Protein AF-A0A1V6RHE9-F1 (afdb_monomer_lite)

Radius of gyration: 26.05 Å; chains: 1; bounding box: 74×55×70 Å

Foldseek 3Di:
DDDPPDPPDDDDPVPPLLVVDDLVCQVPPPDPDDPPPPPPPDRRDPVVSVVRSVVVVVVVVVVVVVCVVVVNDDDDDADADPLLVLQQLVCCVPPNQPDFSPGARYPPDPHGDHPPPVCSNVVNDQSADQEAEPEAVCVVQALLSCLLRCPVRYFLAPSRKYKYKHWDFPPDDPQRVQCLRQLAHNVVSCLLSQKHFVCVVVVHAQDDVVQVVVQVVPDPPDPGTGIGIRMTIIDGDDDPPNPRDPDDAAAEDELLRLLVRLLSSVCSLQVCLFPVVVVVVVVDPPDDDDRSDDLLSSLSSLLSSVSRHDYPQASSVVNNLVVLVPDPRRVCSVVCVVVNQVSCVVSVSYDDPVLPDQPVVPDPDDPDPVCVPPPRDDPDDDDDDDDDVVVCVVQVVVCVVSVHRDDDDDDDDDPPPPPD

Structure (mmCIF, N/CA/C/O backbone):
data_AF-A0A1V6RHE9-F1
#
_entry.id   AF-A0A1V6RHE9-F1
#
loop_
_atom_site.group_PDB
_atom_site.id
_atom_site.type_symbol
_atom_site.label_atom_id
_atom_site.label_alt_id
_atom_site.label_comp_id
_atom_site.label_asym_id
_atom_site.label_entity_id
_atom_site.label_seq_id
_atom_site.pdbx_PDB_ins_code
_atom_site.Cartn_x
_atom_site.Cartn_y
_atom_site.Cartn_z
_atom_site.occupancy
_atom_site.B_iso_or_equiv
_atom_site.auth_seq_id
_atom_site.auth_comp_id
_atom_site.auth_asym_id
_atom_site.auth_atom_id
_atom_site.pdbx_PDB_model_num
ATOM 1 N N . MET A 1 1 ? -8.983 -2.736 -31.695 1.00 38.84 1 MET A N 1
ATOM 2 C CA . MET A 1 1 ? -9.308 -1.408 -31.141 1.00 38.84 1 MET A CA 1
ATOM 3 C C . MET A 1 1 ? -9.739 -0.536 -32.313 1.00 38.84 1 MET A C 1
ATOM 5 O O . MET A 1 1 ? -9.004 -0.480 -33.290 1.00 38.84 1 MET A O 1
ATOM 9 N N . PHE A 1 2 ? -10.964 -0.006 -32.289 1.00 35.75 2 PHE A N 1
ATOM 10 C CA . PHE A 1 2 ? -11.543 0.780 -33.383 1.00 35.75 2 PHE A CA 1
ATOM 11 C C . PHE A 1 2 ? -11.328 2.265 -33.083 1.00 35.75 2 PHE A C 1
ATOM 13 O O . PHE A 1 2 ? -11.831 2.746 -32.074 1.00 35.75 2 PHE A O 1
ATOM 20 N N . ALA A 1 3 ? -10.587 2.968 -33.935 1.00 45.00 3 ALA A N 1
ATOM 21 C CA . ALA A 1 3 ? -10.485 4.424 -33.906 1.00 45.00 3 ALA A CA 1
ATOM 22 C C . ALA A 1 3 ? -11.182 4.988 -35.158 1.00 45.00 3 ALA A C 1
ATOM 24 O O . ALA A 1 3 ? -10.920 4.486 -36.258 1.00 45.00 3 ALA A O 1
ATOM 25 N N . PRO A 1 4 ? -12.078 5.984 -35.034 1.00 45.75 4 PRO A N 1
ATOM 26 C CA . PRO A 1 4 ? -12.585 6.725 -36.185 1.00 45.75 4 PRO A CA 1
ATOM 27 C C . PRO A 1 4 ? -11.456 7.548 -36.825 1.00 45.75 4 PRO A C 1
ATOM 29 O O . PRO A 1 4 ? -10.511 7.945 -36.149 1.00 45.75 4 PRO A O 1
ATOM 32 N N . LYS A 1 5 ? -11.562 7.818 -38.132 1.00 48.09 5 LYS A N 1
ATOM 33 C CA . LYS A 1 5 ? -10.631 8.669 -38.898 1.00 48.09 5 LYS A CA 1
ATOM 34 C C . LYS A 1 5 ? -10.837 10.162 -38.589 1.00 48.09 5 LYS A C 1
ATOM 36 O O . LYS A 1 5 ? -11.200 10.913 -39.487 1.00 48.09 5 LYS A O 1
ATOM 41 N N . ASP A 1 6 ? -10.673 10.579 -37.342 1.00 55.78 6 ASP A N 1
ATOM 42 C CA . ASP A 1 6 ? -10.686 12.003 -36.997 1.00 55.78 6 ASP A CA 1
ATOM 43 C C . ASP A 1 6 ? -9.260 12.465 -36.667 1.00 55.78 6 ASP A C 1
ATOM 45 O O . ASP A 1 6 ? -8.574 11.840 -35.857 1.00 55.78 6 ASP A O 1
ATOM 49 N N . GLU A 1 7 ? -8.789 13.522 -37.333 1.00 50.22 7 GLU A N 1
ATOM 50 C CA . GLU A 1 7 ? -7.389 13.985 -37.284 1.00 50.22 7 GLU A CA 1
ATOM 51 C C . GLU A 1 7 ? -7.021 14.665 -35.951 1.00 50.22 7 GLU A C 1
ATOM 53 O O . GLU A 1 7 ? -5.842 14.836 -35.658 1.00 50.22 7 GLU A O 1
ATOM 58 N N . ASN A 1 8 ? -8.011 14.976 -35.106 1.00 51.59 8 ASN A N 1
ATOM 59 C CA . ASN A 1 8 ? -7.830 15.616 -33.796 1.00 51.59 8 ASN A CA 1
ATOM 60 C C . ASN A 1 8 ? -8.036 14.667 -32.598 1.00 51.59 8 ASN A C 1
ATOM 62 O O . ASN A 1 8 ? -8.318 15.114 -31.483 1.00 51.59 8 ASN A O 1
ATOM 66 N N . MET A 1 9 ? -7.925 13.351 -32.794 1.00 54.25 9 MET A N 1
ATOM 67 C CA . MET A 1 9 ? -8.099 12.397 -31.699 1.00 54.25 9 MET A CA 1
ATOM 68 C C . MET A 1 9 ? -6.833 12.302 -30.837 1.00 54.25 9 MET A C 1
ATOM 70 O O . MET A 1 9 ? -5.839 11.689 -31.225 1.00 54.25 9 MET A O 1
ATOM 74 N N . PHE A 1 10 ? -6.892 12.853 -29.626 1.00 56.00 10 PHE A N 1
ATOM 75 C CA . PHE A 1 10 ? -5.890 12.594 -28.596 1.00 56.00 10 PHE A CA 1
ATOM 76 C C . PHE A 1 10 ? -6.080 11.170 -28.065 1.00 56.00 10 PHE A C 1
ATOM 78 O O . PHE A 1 10 ? -7.084 10.869 -27.414 1.00 56.00 10 PHE A O 1
ATOM 85 N N . LEU A 1 11 ? -5.134 10.277 -28.368 1.00 58.97 11 LEU A N 1
ATOM 86 C CA . LEU A 1 11 ? -5.108 8.947 -27.767 1.00 58.97 11 LEU A CA 1
ATOM 87 C C . LEU A 1 11 ? -4.906 9.095 -26.256 1.00 58.97 11 LEU A C 1
ATOM 89 O O . LEU A 1 11 ? -4.017 9.819 -25.807 1.00 58.97 11 LEU A O 1
ATOM 93 N N . HIS A 1 12 ? -5.708 8.389 -25.460 1.00 65.06 12 HIS A N 1
ATOM 94 C CA . HIS A 1 12 ? -5.409 8.258 -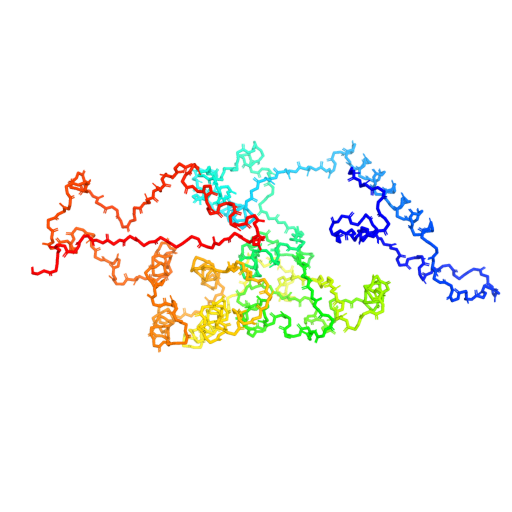24.039 1.00 65.06 12 HIS A CA 1
ATOM 95 C C . HIS A 1 12 ? -4.047 7.564 -23.906 1.00 65.06 12 HIS A C 1
ATOM 97 O O . HIS A 1 12 ? -3.833 6.544 -24.560 1.00 65.06 12 HIS A O 1
ATOM 103 N N . TYR A 1 13 ? -3.144 8.072 -23.065 1.00 67.12 13 TYR A N 1
ATOM 104 C CA . TYR A 1 13 ? -1.775 7.543 -22.954 1.00 67.12 13 TYR A CA 1
ATOM 105 C C . TYR A 1 13 ? -1.752 6.021 -22.718 1.00 67.12 13 TYR A C 1
ATOM 107 O O . TYR A 1 13 ? -0.997 5.306 -23.356 1.00 67.12 13 TYR A O 1
ATOM 115 N N . GLY A 1 14 ? -2.671 5.488 -21.901 1.00 66.00 14 GLY A N 1
ATOM 116 C CA . GLY A 1 14 ? -2.796 4.042 -21.649 1.00 66.00 14 GLY A CA 1
ATOM 117 C C . GLY A 1 14 ? -3.293 3.211 -22.842 1.00 66.00 14 GLY A C 1
ATOM 118 O O . GLY A 1 14 ? -3.551 2.022 -22.698 1.00 66.00 14 GLY A O 1
ATOM 119 N N . THR A 1 15 ? -3.504 3.835 -23.999 1.00 71.56 15 THR A N 1
ATOM 120 C CA . THR A 1 15 ? -3.847 3.169 -25.262 1.00 71.56 15 THR A CA 1
ATOM 121 C C . THR A 1 15 ? -2.786 3.379 -26.337 1.00 71.56 15 THR A C 1
ATOM 123 O O . THR A 1 15 ? -2.946 2.844 -27.433 1.00 71.56 15 THR A O 1
ATOM 126 N N . ASP A 1 16 ? -1.726 4.143 -26.047 1.00 74.12 16 ASP A N 1
ATOM 127 C CA . ASP A 1 16 ? -0.626 4.370 -26.976 1.00 74.12 16 ASP A CA 1
ATOM 128 C C . ASP A 1 16 ? 0.304 3.145 -26.984 1.00 74.12 16 ASP A C 1
ATOM 130 O O . ASP A 1 16 ? 1.011 2.894 -26.006 1.00 74.12 16 ASP A O 1
ATOM 134 N N . PRO A 1 17 ? 0.336 2.371 -28.084 1.00 76.31 17 PRO A N 1
ATOM 135 C CA . PRO A 1 17 ? 1.130 1.154 -28.161 1.00 76.31 17 PRO A CA 1
ATOM 136 C C . PRO A 1 17 ? 2.636 1.422 -28.262 1.00 76.31 17 PRO A C 1
ATOM 138 O O . PRO A 1 17 ? 3.398 0.465 -28.298 1.00 76.31 17 PRO A O 1
ATOM 141 N N . VAL A 1 18 ? 3.083 2.675 -28.394 1.00 77.31 18 VAL A N 1
ATOM 142 C CA . VAL A 1 18 ? 4.507 3.026 -28.491 1.00 77.31 18 VAL A CA 1
ATOM 143 C C . VAL A 1 18 ? 5.128 3.224 -27.108 1.00 77.31 18 VAL A C 1
ATOM 145 O O . VAL A 1 18 ? 6.303 2.904 -26.935 1.00 77.31 18 VAL A O 1
ATOM 148 N N . LEU A 1 19 ? 4.350 3.688 -26.122 1.00 72.81 19 LEU A N 1
ATOM 149 C CA . LEU A 1 19 ? 4.848 4.032 -24.781 1.00 72.81 19 LEU A CA 1
ATOM 150 C C . LEU A 1 19 ? 5.412 2.834 -23.998 1.00 72.81 19 LEU A C 1
ATOM 152 O O . LEU A 1 19 ? 6.193 3.027 -23.074 1.00 72.81 19 LEU A O 1
ATOM 156 N N . GLU A 1 20 ? 5.048 1.605 -24.368 1.00 72.94 20 GLU A N 1
ATOM 157 C CA . GLU A 1 20 ? 5.466 0.378 -23.672 1.00 72.94 20 GLU A CA 1
ATOM 158 C C . GLU A 1 20 ? 6.802 -0.211 -24.175 1.00 72.94 20 GLU A C 1
ATOM 160 O O . GLU A 1 20 ? 7.252 -1.241 -23.670 1.00 72.94 20 GLU A O 1
ATOM 165 N N . PHE A 1 21 ? 7.438 0.403 -25.180 1.00 80.88 21 PHE A N 1
ATOM 166 C CA . PHE A 1 21 ? 8.610 -0.154 -25.867 1.00 80.88 21 PHE A CA 1
ATOM 167 C C . PHE A 1 21 ? 9.848 0.738 -25.763 1.00 80.88 21 PHE A C 1
ATOM 169 O O . PHE A 1 21 ? 9.772 1.960 -25.634 1.00 80.88 21 PHE A O 1
ATOM 176 N N . HIS A 1 22 ? 11.027 0.129 -25.892 1.00 82.69 22 HIS A N 1
ATOM 177 C CA . HIS A 1 22 ? 12.304 0.822 -25.757 1.00 82.69 22 HIS A CA 1
ATOM 178 C C . HIS A 1 22 ? 12.683 1.535 -27.059 1.00 82.69 22 HIS A C 1
ATOM 180 O O . HIS A 1 22 ? 13.499 1.071 -27.862 1.00 82.69 22 HIS A O 1
ATOM 186 N N . ILE A 1 23 ? 12.129 2.729 -27.253 1.00 78.31 23 ILE A N 1
ATOM 187 C CA . ILE A 1 23 ? 12.388 3.542 -28.447 1.00 78.31 23 ILE A CA 1
ATOM 188 C C . ILE A 1 23 ? 13.691 4.348 -28.368 1.00 78.31 23 ILE A C 1
ATOM 190 O O . ILE A 1 23 ? 14.098 4.927 -29.371 1.00 78.31 23 ILE A O 1
ATOM 194 N N . GLY A 1 24 ? 14.383 4.361 -27.221 1.00 74.38 24 GLY A N 1
ATOM 195 C CA . GLY A 1 24 ? 15.617 5.135 -27.017 1.00 74.38 24 GLY A CA 1
ATOM 196 C C . GLY A 1 24 ? 16.709 4.845 -28.054 1.00 74.38 24 GLY A C 1
ATOM 197 O O . GLY A 1 24 ? 17.432 5.750 -28.461 1.00 74.38 24 GLY A O 1
ATOM 198 N N . SER A 1 25 ? 16.759 3.618 -28.577 1.00 73.12 25 SER A N 1
ATOM 199 C CA . SER A 1 25 ? 17.657 3.227 -29.674 1.00 73.12 25 SER A CA 1
ATOM 200 C C . SER A 1 25 ? 17.420 3.994 -30.986 1.00 73.12 25 SER A C 1
ATOM 202 O O . SER A 1 25 ? 18.349 4.135 -31.778 1.00 73.12 25 SER A O 1
ATOM 204 N N . CYS A 1 26 ? 16.212 4.526 -31.204 1.00 73.94 26 CYS A N 1
ATOM 205 C CA . CYS A 1 26 ? 15.881 5.372 -32.355 1.00 73.94 26 CYS A CA 1
ATOM 206 C C . CYS A 1 26 ? 16.442 6.793 -32.201 1.00 73.94 26 CYS A C 1
ATOM 208 O O . CYS A 1 26 ? 16.760 7.438 -33.193 1.00 73.94 26 CYS A O 1
ATOM 210 N N . TYR A 1 27 ? 16.560 7.279 -30.963 1.00 72.69 27 TYR A N 1
ATOM 211 C CA . TYR A 1 27 ? 17.028 8.633 -30.649 1.00 72.69 27 TYR A CA 1
ATOM 212 C C . TYR A 1 27 ? 18.537 8.684 -30.381 1.00 72.69 27 TYR A C 1
ATOM 214 O O . TYR A 1 27 ? 19.184 9.687 -30.669 1.00 72.69 27 TYR A O 1
ATOM 222 N N . ALA A 1 28 ? 19.105 7.596 -29.858 1.00 73.50 28 ALA A N 1
ATOM 223 C CA . ALA A 1 28 ? 20.529 7.441 -29.589 1.00 73.50 28 ALA A CA 1
ATOM 224 C C . ALA A 1 28 ? 21.028 6.077 -30.107 1.00 73.50 28 ALA A C 1
ATOM 226 O O . ALA A 1 28 ? 21.183 5.131 -29.327 1.00 73.50 28 ALA A O 1
ATOM 227 N N . PRO A 1 29 ? 21.277 5.943 -31.424 1.00 65.62 29 PRO A N 1
ATOM 228 C CA . PRO A 1 29 ? 21.794 4.707 -31.999 1.00 65.62 29 PRO A CA 1
ATOM 229 C C . PRO A 1 29 ? 23.159 4.355 -31.392 1.00 65.62 29 PRO A C 1
ATOM 231 O O . PRO A 1 29 ? 24.096 5.150 -31.437 1.00 65.62 29 PRO A O 1
ATOM 234 N N . ILE A 1 30 ? 23.288 3.144 -30.844 1.00 64.69 30 ILE A N 1
ATOM 235 C CA . ILE A 1 30 ? 24.519 2.669 -30.180 1.00 64.69 30 ILE A CA 1
ATOM 236 C C . ILE A 1 30 ? 25.632 2.344 -31.209 1.00 64.69 30 ILE A C 1
ATOM 238 O O . ILE A 1 30 ? 26.804 2.198 -30.856 1.00 64.69 30 ILE A O 1
ATOM 242 N N . GLU A 1 31 ? 25.314 2.277 -32.507 1.00 59.50 31 GLU A N 1
ATOM 243 C CA . GLU A 1 31 ? 26.288 1.978 -33.562 1.00 59.50 31 GLU A CA 1
ATOM 244 C C . GLU A 1 31 ? 27.139 3.196 -33.972 1.00 59.50 31 GLU A C 1
ATOM 246 O O . GLU A 1 31 ? 26.837 3.928 -34.913 1.00 59.50 31 GLU A O 1
ATOM 251 N N . SER A 1 32 ? 28.301 3.336 -33.331 1.00 52.50 32 SER A N 1
ATOM 252 C CA . SER A 1 32 ? 29.471 4.000 -33.919 1.00 52.50 32 SER A CA 1
ATOM 253 C C . SER A 1 32 ? 30.180 3.026 -34.864 1.00 52.50 32 SER A C 1
ATOM 255 O O . SER A 1 32 ? 31.009 2.225 -34.429 1.00 52.50 32 SER A O 1
ATOM 257 N N . ARG A 1 33 ? 29.851 3.035 -36.162 1.00 46.12 33 ARG A N 1
ATOM 258 C CA . ARG A 1 33 ? 30.620 2.246 -37.149 1.00 46.12 33 ARG A CA 1
ATOM 259 C C . ARG A 1 33 ? 31.036 2.950 -38.433 1.00 46.12 33 ARG A C 1
ATOM 261 O O . ARG A 1 33 ? 31.606 2.301 -39.303 1.00 46.12 33 ARG A O 1
ATOM 268 N N . LEU A 1 34 ? 30.891 4.270 -38.538 1.00 44.19 34 LEU A N 1
ATOM 269 C CA . LEU A 1 34 ? 31.488 5.026 -39.645 1.00 44.19 34 LEU A CA 1
ATOM 270 C C . LEU A 1 34 ? 32.168 6.303 -39.123 1.00 44.19 34 LEU A C 1
ATOM 272 O O . LEU A 1 34 ? 31.477 7.126 -38.523 1.00 44.19 34 LEU A O 1
ATOM 276 N N . PRO A 1 35 ? 33.471 6.534 -39.410 1.00 45.31 35 PRO A N 1
ATOM 277 C CA . PRO A 1 35 ? 34.198 7.752 -39.013 1.00 45.31 35 PRO A CA 1
ATOM 278 C C . PRO A 1 35 ? 33.590 9.053 -39.562 1.00 45.31 35 PRO A C 1
ATOM 280 O O . PRO A 1 35 ? 33.960 10.136 -39.131 1.00 45.31 35 PRO A O 1
ATOM 283 N N . ASN A 1 36 ? 32.653 8.937 -40.509 1.00 43.38 36 ASN A N 1
ATOM 284 C CA . ASN A 1 36 ? 31.970 10.037 -41.181 1.00 43.38 36 ASN A CA 1
ATOM 285 C C . ASN A 1 36 ? 30.440 9.967 -41.043 1.00 43.38 36 ASN A C 1
ATOM 287 O O . ASN A 1 36 ? 29.731 10.576 -41.848 1.00 43.38 36 ASN A O 1
ATOM 291 N N . SER A 1 37 ? 29.905 9.236 -40.056 1.00 42.81 37 SER A N 1
ATOM 292 C CA . SER A 1 37 ? 28.481 9.347 -39.738 1.00 42.81 37 SER A CA 1
ATOM 293 C C . SER A 1 37 ? 28.259 10.700 -39.073 1.00 42.81 37 SER A C 1
ATOM 295 O O . SER A 1 37 ? 28.455 10.871 -37.871 1.00 42.81 37 SER A O 1
ATOM 297 N N . ARG A 1 38 ? 27.935 11.709 -39.888 1.00 41.47 38 ARG A N 1
ATOM 298 C CA . ARG A 1 38 ? 27.409 12.976 -39.388 1.00 41.47 38 ARG A CA 1
ATOM 299 C C . ARG A 1 38 ? 26.253 12.609 -38.470 1.00 41.47 38 ARG A C 1
ATOM 301 O O . ARG A 1 38 ? 25.292 12.015 -38.947 1.00 41.47 38 ARG A O 1
ATOM 308 N N . SER A 1 39 ? 26.370 12.953 -37.189 1.00 45.19 39 SER A N 1
ATOM 309 C CA . SER A 1 39 ? 25.234 13.055 -36.279 1.00 45.19 39 SER A CA 1
ATOM 310 C C . SER A 1 39 ? 24.148 13.831 -37.017 1.00 45.19 39 SER A C 1
ATOM 312 O O . SER A 1 39 ? 24.232 15.052 -37.172 1.00 45.19 39 SER A O 1
ATOM 314 N N . SER A 1 40 ? 23.185 13.124 -37.606 1.00 48.00 40 SER A N 1
ATOM 315 C CA . SER A 1 40 ? 21.996 13.784 -38.089 1.00 48.00 40 SER A CA 1
ATOM 316 C C . SER A 1 40 ? 21.206 14.065 -36.831 1.00 48.00 40 SER A C 1
ATOM 318 O O . SER A 1 40 ? 20.582 13.169 -36.275 1.00 48.00 40 SER A O 1
ATOM 320 N N . SER A 1 41 ? 21.224 15.320 -36.402 1.00 52.31 41 SER A N 1
ATOM 321 C CA . SER A 1 41 ? 20.329 15.915 -35.407 1.00 52.31 41 SER A CA 1
ATOM 322 C C . SER A 1 41 ? 18.841 15.846 -35.804 1.00 52.31 41 SER A C 1
ATOM 324 O O . SER A 1 41 ? 18.032 16.661 -35.365 1.00 52.31 41 SER A O 1
ATOM 326 N N . LYS A 1 42 ? 18.471 14.919 -36.692 1.00 63.31 42 LYS A N 1
ATOM 327 C CA . LYS A 1 42 ? 17.117 14.714 -37.178 1.00 63.31 42 LYS A CA 1
ATOM 328 C C . LYS A 1 42 ? 16.416 13.774 -36.212 1.00 63.31 42 LYS A C 1
ATOM 330 O O . LYS A 1 42 ? 16.904 12.677 -35.959 1.00 63.31 42 LYS A O 1
ATOM 335 N N . LYS A 1 43 ? 15.284 14.233 -35.678 1.00 67.75 43 LYS A N 1
ATOM 336 C CA . LYS A 1 43 ? 14.369 13.397 -34.900 1.00 67.75 43 LYS A CA 1
ATOM 337 C C . LYS A 1 43 ? 14.007 12.150 -35.729 1.00 67.75 43 LYS A C 1
ATOM 339 O O . LYS A 1 43 ? 13.806 12.310 -36.937 1.00 67.75 43 LYS A O 1
ATOM 344 N N . PRO A 1 44 ? 13.943 10.955 -35.116 1.00 71.12 44 PRO A N 1
ATOM 345 C CA . PRO A 1 44 ? 13.561 9.739 -35.825 1.00 71.12 44 PRO A CA 1
ATOM 346 C C . PRO A 1 44 ? 12.1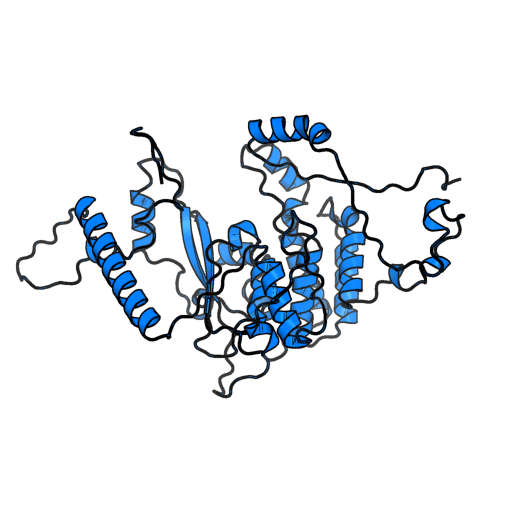70 9.904 -36.433 1.00 71.12 44 PRO A C 1
ATOM 348 O O . PRO A 1 44 ? 11.277 10.505 -35.826 1.00 71.12 44 PRO A O 1
ATOM 351 N N . GLU A 1 45 ? 11.978 9.386 -37.641 1.00 81.06 45 GLU A N 1
ATOM 352 C CA . GLU A 1 45 ? 10.661 9.425 -38.267 1.00 81.06 45 GLU A CA 1
ATOM 353 C C . GLU A 1 45 ? 9.719 8.419 -37.587 1.00 81.06 45 GLU A C 1
ATOM 355 O O . GLU A 1 45 ? 10.133 7.343 -37.149 1.00 81.06 45 GLU A O 1
ATOM 360 N N . LEU A 1 46 ? 8.415 8.720 -37.549 1.00 80.19 46 LEU A N 1
ATOM 361 C CA . LEU A 1 46 ? 7.407 7.855 -36.916 1.00 80.19 46 LEU A CA 1
ATOM 362 C C . LEU A 1 46 ? 7.470 6.404 -37.425 1.00 80.19 46 LEU A C 1
ATOM 364 O O . LEU A 1 46 ? 7.285 5.456 -36.664 1.00 80.19 46 LEU A O 1
ATOM 368 N N . HIS A 1 47 ? 7.753 6.217 -38.715 1.00 83.00 47 HIS A N 1
ATOM 369 C CA . HIS A 1 47 ? 7.841 4.892 -39.316 1.00 83.00 47 HIS A CA 1
ATOM 370 C C . HIS A 1 47 ? 9.030 4.071 -38.776 1.00 83.00 47 HIS A C 1
ATOM 372 O O . HIS A 1 47 ? 8.930 2.845 -38.687 1.00 83.00 47 HIS A O 1
ATOM 378 N N . GLU A 1 48 ? 10.129 4.725 -38.387 1.00 81.38 48 GLU A N 1
ATOM 379 C CA . GLU A 1 48 ? 11.306 4.094 -37.780 1.00 81.38 48 GLU A CA 1
ATOM 380 C C . GLU A 1 48 ? 10.994 3.656 -36.351 1.00 81.38 48 GLU A C 1
ATOM 382 O O . GLU A 1 48 ? 11.244 2.504 -35.997 1.00 81.38 48 GLU A O 1
ATOM 387 N N . ILE A 1 49 ? 10.340 4.528 -35.576 1.00 83.06 49 ILE A N 1
ATOM 388 C CA . ILE A 1 49 ? 9.864 4.223 -34.220 1.00 83.06 49 ILE A CA 1
ATOM 389 C C . ILE A 1 49 ? 8.935 3.003 -34.256 1.00 83.06 49 ILE A C 1
ATOM 391 O O . ILE A 1 49 ? 9.176 2.006 -33.576 1.00 83.06 49 ILE A O 1
ATOM 395 N N . VAL A 1 50 ? 7.917 3.020 -35.124 1.00 86.50 50 VAL A N 1
ATOM 396 C CA . VAL A 1 50 ? 6.963 1.908 -35.276 1.00 86.50 50 VAL A CA 1
ATOM 397 C C . VAL A 1 50 ? 7.659 0.616 -35.719 1.00 86.50 50 VAL A C 1
ATOM 399 O O . VAL A 1 50 ? 7.275 -0.478 -35.295 1.00 86.50 50 VAL A O 1
ATOM 402 N N . LYS A 1 51 ? 8.683 0.702 -36.576 1.00 87.62 51 LYS A N 1
ATOM 403 C CA . LYS A 1 51 ? 9.467 -0.466 -36.998 1.00 87.62 51 LYS A CA 1
ATOM 404 C C . LYS A 1 51 ? 10.257 -1.061 -35.829 1.00 87.62 51 LYS A C 1
ATOM 406 O O . LYS A 1 51 ? 10.272 -2.288 -35.689 1.00 87.62 51 LYS A O 1
ATOM 411 N N . THR A 1 52 ? 10.872 -0.227 -34.995 1.00 85.69 52 THR A N 1
ATOM 412 C CA . THR A 1 52 ? 11.587 -0.658 -33.785 1.00 85.69 52 THR A CA 1
ATOM 413 C C . THR A 1 52 ? 10.638 -1.345 -32.810 1.00 85.69 52 THR A C 1
ATOM 415 O O . THR A 1 52 ? 10.880 -2.497 -32.452 1.00 85.69 52 THR A O 1
ATOM 418 N N . VAL A 1 53 ? 9.496 -0.719 -32.511 1.00 88.44 53 VAL A N 1
ATOM 419 C CA . VAL A 1 53 ? 8.427 -1.282 -31.666 1.00 88.44 53 VAL A CA 1
ATOM 420 C C . VAL A 1 53 ? 7.997 -2.670 -32.154 1.00 88.44 53 VAL A C 1
ATOM 422 O O . VAL A 1 53 ? 7.996 -3.640 -31.399 1.00 88.44 53 VAL A O 1
ATOM 425 N N . LYS A 1 54 ? 7.692 -2.815 -33.451 1.00 91.50 54 LYS A N 1
ATOM 426 C CA . LYS A 1 54 ? 7.292 -4.111 -34.031 1.00 91.50 54 LYS A CA 1
ATOM 427 C C . LYS A 1 54 ? 8.386 -5.172 -33.931 1.00 91.50 54 LYS A C 1
ATOM 429 O O . LYS A 1 54 ? 8.080 -6.351 -33.744 1.00 91.50 54 LYS A O 1
ATOM 434 N N . THR A 1 55 ? 9.643 -4.769 -34.091 1.00 91.00 55 THR A N 1
ATOM 435 C CA . THR A 1 55 ? 10.794 -5.675 -34.001 1.00 91.00 55 THR A CA 1
ATOM 436 C C . THR A 1 55 ? 10.955 -6.191 -32.575 1.00 91.00 55 THR A C 1
ATOM 438 O O . THR A 1 55 ? 11.075 -7.402 -32.372 1.00 91.00 55 THR A O 1
ATOM 441 N N . GLU A 1 56 ? 10.880 -5.296 -31.591 1.00 91.38 56 GLU A N 1
ATOM 442 C CA . GLU A 1 56 ? 10.951 -5.633 -30.172 1.00 91.38 56 GLU A CA 1
ATOM 443 C C . GLU A 1 56 ? 9.780 -6.526 -29.743 1.00 91.38 56 GLU A C 1
ATOM 445 O O . GLU A 1 56 ? 9.998 -7.623 -29.222 1.00 91.38 56 GLU A O 1
ATOM 450 N N . PHE A 1 57 ? 8.546 -6.147 -30.088 1.00 92.81 57 PHE A N 1
ATOM 451 C CA . PHE A 1 57 ? 7.360 -6.969 -29.848 1.00 92.81 57 PHE A CA 1
ATOM 452 C C . PHE A 1 57 ? 7.493 -8.374 -30.456 1.00 92.81 57 PHE A C 1
ATOM 454 O O . PHE A 1 57 ? 7.172 -9.387 -29.822 1.00 92.81 57 PHE A O 1
ATOM 461 N N . GLY A 1 58 ? 8.009 -8.462 -31.686 1.00 95.25 58 GLY A N 1
ATOM 462 C CA . GLY A 1 58 ? 8.275 -9.730 -32.358 1.00 95.25 58 GLY A CA 1
ATOM 463 C C . GLY A 1 58 ? 9.282 -10.601 -31.601 1.00 95.25 58 GLY A C 1
ATOM 464 O O . GLY A 1 58 ? 9.058 -11.809 -31.448 1.00 95.25 58 GLY A O 1
ATOM 465 N N . ALA A 1 59 ? 10.359 -9.999 -31.089 1.00 94.50 59 ALA A N 1
ATOM 466 C CA . ALA A 1 59 ? 11.374 -10.679 -30.289 1.00 94.50 59 ALA A CA 1
ATOM 467 C C . ALA A 1 59 ? 10.808 -11.179 -28.950 1.00 94.50 59 ALA A C 1
ATOM 469 O O . ALA A 1 59 ? 10.976 -12.358 -28.618 1.00 94.50 59 ALA A O 1
ATOM 470 N N . TRP A 1 60 ? 10.067 -10.335 -28.227 1.00 94.12 60 TRP A N 1
ATOM 471 C CA . TRP A 1 60 ? 9.414 -10.697 -26.967 1.00 94.12 60 TRP A CA 1
ATOM 472 C C . TRP A 1 60 ? 8.419 -11.835 -27.158 1.00 94.12 60 TRP A C 1
ATOM 474 O O . TRP A 1 60 ? 8.484 -12.845 -26.458 1.00 94.12 60 TRP A O 1
ATOM 484 N N . THR A 1 61 ? 7.564 -11.749 -28.180 1.00 96.06 61 THR A N 1
ATOM 485 C CA . THR A 1 61 ? 6.578 -12.798 -28.464 1.00 96.06 61 THR A CA 1
ATOM 486 C C . THR A 1 61 ? 7.258 -14.116 -28.852 1.00 96.06 61 THR A C 1
ATOM 488 O O . THR A 1 61 ? 6.800 -15.199 -28.478 1.00 96.06 61 THR A O 1
ATOM 491 N N . LYS A 1 62 ? 8.375 -14.068 -29.595 1.00 97.44 62 LYS A N 1
ATOM 492 C CA . LYS A 1 62 ? 9.167 -15.266 -29.916 1.00 97.44 62 LYS A CA 1
ATOM 493 C C . LYS A 1 62 ? 9.756 -15.898 -28.652 1.00 97.44 62 LYS A C 1
ATOM 495 O O . LYS A 1 62 ? 9.657 -17.116 -28.508 1.00 97.44 62 LYS A O 1
ATOM 500 N N . SER A 1 63 ? 10.310 -15.090 -27.748 1.00 96.81 63 SER A N 1
ATOM 501 C CA . SER A 1 63 ? 10.841 -15.551 -26.461 1.00 96.81 63 SER A CA 1
ATOM 502 C C . SER A 1 63 ? 9.748 -16.162 -25.583 1.00 96.81 63 SER A C 1
ATOM 504 O O . SER A 1 63 ? 9.894 -17.298 -25.129 1.00 96.81 63 SER A O 1
ATOM 506 N N . PHE A 1 64 ? 8.616 -15.468 -25.424 1.00 96.12 64 PHE A N 1
ATOM 507 C CA . PHE A 1 64 ? 7.465 -15.941 -24.657 1.00 96.12 64 PHE A CA 1
ATOM 508 C C . PHE A 1 64 ? 6.972 -17.298 -25.165 1.00 96.12 64 PHE A C 1
ATOM 510 O O . PHE A 1 64 ? 6.827 -18.238 -24.387 1.00 96.12 64 PHE A O 1
ATOM 517 N N . ARG A 1 65 ? 6.799 -17.451 -26.487 1.00 96.38 65 ARG A N 1
ATOM 518 C CA . ARG A 1 65 ? 6.417 -18.742 -27.085 1.00 96.38 65 ARG A CA 1
ATOM 519 C C . ARG A 1 65 ? 7.450 -19.837 -26.826 1.00 96.38 65 ARG A C 1
ATOM 521 O O . ARG A 1 65 ? 7.058 -20.978 -26.608 1.00 96.38 65 ARG A O 1
ATOM 528 N N . GLY A 1 66 ? 8.743 -19.514 -26.868 1.00 97.38 66 GLY A N 1
ATOM 529 C CA . GLY A 1 66 ? 9.814 -20.462 -26.552 1.00 97.38 66 GLY A CA 1
ATOM 530 C C . GLY A 1 66 ? 9.712 -20.990 -25.119 1.00 97.38 66 GLY A C 1
ATOM 531 O O . GLY A 1 66 ? 9.669 -22.199 -24.914 1.00 97.38 66 GLY A O 1
ATOM 532 N N . HIS A 1 67 ? 9.585 -20.088 -24.145 1.00 96.56 67 HIS A N 1
ATOM 533 C CA . HIS A 1 67 ? 9.481 -20.432 -22.723 1.00 96.56 67 HIS A CA 1
ATOM 534 C C . HIS A 1 67 ? 8.152 -21.110 -22.369 1.00 96.56 67 HIS A C 1
ATOM 536 O O . HIS A 1 67 ? 8.131 -22.049 -21.575 1.00 96.56 67 HIS A O 1
ATOM 542 N N . SER A 1 68 ? 7.052 -20.687 -22.995 1.00 95.44 68 SER A N 1
ATOM 543 C CA . SER A 1 68 ? 5.744 -21.329 -22.849 1.00 95.44 68 SER A CA 1
ATOM 544 C C . SER A 1 68 ? 5.778 -22.779 -23.344 1.00 95.44 68 SER A C 1
ATOM 546 O O . SER A 1 68 ? 5.340 -23.670 -22.626 1.00 95.44 68 SER A O 1
ATOM 548 N N . ARG A 1 69 ? 6.385 -23.049 -24.512 1.00 96.06 69 ARG A N 1
ATOM 549 C CA . ARG A 1 69 ? 6.566 -24.422 -25.028 1.00 96.06 69 ARG A CA 1
ATOM 550 C C . ARG A 1 69 ? 7.467 -25.287 -24.145 1.00 96.06 69 ARG A C 1
ATOM 552 O O . ARG A 1 69 ? 7.329 -26.503 -24.160 1.00 96.06 69 ARG A O 1
ATOM 559 N N . ALA A 1 70 ? 8.379 -24.668 -23.400 1.00 96.94 70 ALA A N 1
ATOM 560 C CA . ALA A 1 70 ? 9.250 -25.339 -22.440 1.00 96.94 70 ALA A CA 1
ATOM 561 C C . ALA A 1 70 ? 8.616 -25.498 -21.040 1.00 96.94 70 ALA A C 1
ATOM 563 O O . ALA A 1 70 ? 9.304 -25.932 -20.122 1.00 96.94 70 ALA A O 1
ATOM 564 N N . ASN A 1 71 ? 7.333 -25.148 -20.859 1.00 94.50 71 ASN A N 1
ATOM 565 C CA . ASN A 1 71 ? 6.620 -25.181 -19.573 1.00 94.50 71 ASN A CA 1
ATOM 566 C C . ASN A 1 71 ? 7.289 -24.350 -18.459 1.00 94.50 71 ASN A C 1
ATOM 568 O O . ASN A 1 71 ? 7.192 -24.683 -17.282 1.00 94.50 71 ASN A O 1
ATOM 572 N N . LEU A 1 72 ? 7.955 -23.249 -18.822 1.00 94.75 72 LEU A N 1
ATOM 573 C CA . LEU A 1 72 ? 8.620 -22.344 -17.873 1.00 94.75 72 LEU A CA 1
ATOM 574 C C . LEU A 1 72 ? 7.725 -21.179 -17.419 1.00 94.75 72 LEU A C 1
ATOM 576 O O . LEU A 1 72 ? 8.145 -20.360 -16.606 1.00 94.75 72 LEU A O 1
ATOM 580 N N . ILE A 1 73 ? 6.510 -21.072 -17.966 1.00 93.44 73 ILE A N 1
ATOM 581 C CA . ILE A 1 73 ? 5.575 -19.975 -17.698 1.00 93.44 73 ILE A CA 1
ATOM 582 C C . ILE A 1 73 ? 4.255 -20.549 -17.193 1.00 93.44 73 ILE A C 1
ATOM 584 O O . ILE A 1 73 ? 3.602 -21.320 -17.893 1.00 93.44 73 ILE A O 1
ATOM 588 N N . THR A 1 74 ? 3.822 -20.096 -16.018 1.00 90.44 74 THR A N 1
ATOM 589 C CA . THR A 1 74 ? 2.460 -20.302 -15.511 1.00 90.44 74 THR A CA 1
ATOM 590 C C . THR A 1 74 ? 1.775 -18.950 -15.382 1.00 90.44 74 THR A C 1
ATOM 592 O O . THR A 1 74 ? 2.239 -18.091 -14.634 1.00 90.44 74 THR A O 1
ATOM 595 N N . LEU A 1 75 ? 0.664 -18.764 -16.095 1.00 90.75 75 LEU A N 1
ATOM 596 C CA . LEU A 1 75 ? -0.173 -17.572 -15.981 1.00 90.75 75 LEU A CA 1
ATOM 597 C C . LEU A 1 75 ? -1.330 -17.850 -15.024 1.00 90.75 75 LEU A C 1
ATOM 599 O O . LEU A 1 75 ? -2.040 -18.838 -15.187 1.00 90.75 75 LEU A O 1
ATOM 603 N N . ARG A 1 76 ? -1.522 -16.970 -14.039 1.00 90.12 76 ARG A N 1
ATOM 604 C CA . ARG A 1 76 ? -2.668 -16.996 -13.125 1.00 90.12 76 ARG A CA 1
ATOM 605 C C . ARG A 1 76 ? -3.390 -15.664 -13.232 1.00 90.12 76 ARG A C 1
ATOM 607 O O . ARG A 1 76 ? -2.757 -14.618 -13.114 1.00 90.12 76 ARG A O 1
ATOM 614 N N . PHE A 1 77 ? -4.694 -15.710 -13.472 1.00 90.25 77 PHE A N 1
ATOM 615 C CA . PHE A 1 77 ? -5.514 -14.517 -13.635 1.00 90.25 77 PHE A CA 1
ATOM 616 C C . PHE A 1 77 ? -6.402 -14.332 -12.414 1.00 90.25 77 PHE A C 1
ATOM 618 O O . PHE A 1 77 ? -7.068 -15.263 -11.970 1.00 90.25 77 PHE A O 1
ATOM 625 N N . PHE A 1 78 ? -6.438 -13.108 -11.906 1.00 89.62 78 PHE A N 1
ATOM 626 C CA . PHE A 1 78 ? -7.378 -12.685 -10.884 1.00 89.62 78 PHE A CA 1
ATOM 627 C C . PHE A 1 78 ? -8.085 -11.426 -11.374 1.00 89.62 78 PHE A C 1
ATOM 629 O O . PHE A 1 78 ? -7.466 -10.543 -11.963 1.00 89.62 78 PHE A O 1
ATOM 636 N N . VAL A 1 79 ? -9.390 -11.350 -11.133 1.00 90.62 79 VAL A N 1
ATOM 637 C CA . VAL A 1 79 ? -10.202 -10.176 -11.461 1.00 90.62 79 VAL A CA 1
ATOM 638 C C . VAL A 1 79 ? -10.909 -9.761 -10.186 1.00 90.62 79 VAL A C 1
ATOM 640 O O . VAL A 1 79 ? -11.786 -10.490 -9.732 1.00 90.62 79 VAL A O 1
ATOM 643 N N . GLY A 1 80 ? -10.536 -8.626 -9.611 1.00 90.75 80 GLY A N 1
ATOM 644 C CA . GLY A 1 80 ? -11.088 -8.120 -8.357 1.00 90.75 80 GLY A CA 1
ATOM 645 C C . GLY A 1 80 ? -10.220 -7.006 -7.779 1.00 90.75 80 GLY A C 1
ATOM 646 O O . GLY A 1 80 ? -9.372 -6.445 -8.470 1.00 90.75 80 GLY A O 1
ATOM 647 N N . ASP A 1 81 ? -10.426 -6.697 -6.505 1.00 91.56 81 ASP A N 1
ATOM 648 C CA . ASP A 1 81 ? -9.679 -5.677 -5.777 1.00 91.56 81 ASP A CA 1
ATOM 649 C C . ASP A 1 81 ? -8.271 -6.175 -5.404 1.00 91.56 81 ASP A C 1
ATOM 651 O O . ASP A 1 81 ? -8.100 -7.223 -4.774 1.00 91.56 81 ASP A O 1
ATOM 655 N N . ALA A 1 82 ? -7.248 -5.414 -5.801 1.00 93.38 82 ALA A N 1
ATOM 656 C CA . ALA A 1 82 ? -5.847 -5.790 -5.619 1.00 93.38 82 ALA A CA 1
ATOM 657 C C . ALA A 1 82 ? -5.402 -5.794 -4.144 1.00 93.38 82 ALA A C 1
ATOM 659 O O . ALA A 1 82 ? -4.555 -6.604 -3.751 1.00 93.38 82 ALA A O 1
ATOM 660 N N . VAL A 1 83 ? -5.971 -4.919 -3.308 1.00 93.31 83 VAL A N 1
ATOM 661 C CA . VAL A 1 83 ? -5.656 -4.839 -1.873 1.00 93.31 83 VAL A CA 1
ATOM 662 C C . VAL A 1 83 ? -6.319 -6.003 -1.137 1.00 93.31 83 VAL A C 1
ATOM 664 O O . VAL A 1 83 ? -5.655 -6.691 -0.360 1.00 93.31 83 VAL A O 1
ATOM 667 N N . ALA A 1 84 ? -7.588 -6.290 -1.437 1.00 92.50 84 ALA A N 1
ATOM 668 C CA . ALA A 1 84 ? -8.297 -7.457 -0.915 1.00 92.50 84 ALA A CA 1
ATOM 669 C C . ALA A 1 84 ? -7.588 -8.764 -1.301 1.00 92.50 84 ALA A C 1
ATOM 671 O O . ALA A 1 84 ? -7.363 -9.623 -0.447 1.00 92.50 84 ALA A O 1
ATOM 672 N N . PHE A 1 85 ? -7.161 -8.890 -2.562 1.00 93.81 85 PHE A N 1
ATOM 673 C CA . PHE A 1 85 ? -6.374 -10.030 -3.034 1.00 93.81 85 PHE A CA 1
ATOM 674 C C . PHE A 1 85 ? -5.058 -10.177 -2.275 1.00 93.81 85 PHE A C 1
ATOM 676 O O . PHE A 1 85 ? -4.717 -11.272 -1.823 1.00 93.81 85 PHE A O 1
ATOM 683 N N . SER A 1 86 ? -4.354 -9.067 -2.050 1.00 94.88 86 SER A N 1
ATOM 684 C CA . SER A 1 86 ? -3.108 -9.078 -1.289 1.00 94.88 86 SER A CA 1
ATOM 685 C C . SER A 1 86 ? -3.321 -9.587 0.141 1.00 94.88 86 SER A C 1
ATOM 687 O O . SER A 1 86 ? -2.585 -10.460 0.602 1.00 94.88 86 SER A O 1
ATOM 689 N N . TYR A 1 87 ? -4.364 -9.122 0.836 1.00 93.06 87 TYR A N 1
ATOM 690 C CA . TYR A 1 87 ? -4.689 -9.627 2.173 1.00 93.06 87 TYR A CA 1
ATOM 691 C C . TYR A 1 87 ? -5.191 -11.072 2.171 1.00 93.06 87 TYR A C 1
ATOM 693 O O . TYR A 1 87 ? -4.905 -11.805 3.119 1.00 93.06 87 TYR A O 1
ATOM 701 N N . ALA A 1 88 ? -5.888 -11.516 1.126 1.00 92.50 88 ALA A N 1
ATOM 702 C CA . ALA A 1 88 ? -6.291 -12.911 0.987 1.00 92.50 88 ALA A CA 1
ATOM 703 C C . ALA A 1 88 ? -5.076 -13.845 0.863 1.00 92.50 88 ALA A C 1
ATOM 705 O O . ALA A 1 88 ? -5.022 -14.860 1.559 1.00 92.50 88 ALA A O 1
ATOM 706 N N . LEU A 1 89 ? -4.063 -13.472 0.070 1.00 93.31 89 LEU A N 1
ATOM 707 C CA . LEU A 1 89 ? -2.800 -14.215 -0.026 1.00 93.31 89 LEU A CA 1
ATOM 708 C C . LEU A 1 89 ? -2.059 -14.258 1.320 1.00 93.31 89 LEU A C 1
ATOM 710 O O . LEU A 1 89 ? -1.564 -15.310 1.727 1.00 93.31 89 LEU A O 1
ATOM 714 N N . GLN A 1 90 ? -2.019 -13.135 2.047 1.00 92.19 90 GLN A N 1
ATOM 715 C CA . GLN A 1 90 ? -1.430 -13.089 3.391 1.00 92.19 90 GLN A CA 1
ATOM 716 C C . GLN A 1 90 ? -2.174 -13.993 4.381 1.00 92.19 90 GLN A C 1
ATOM 718 O O . GLN A 1 90 ? -1.543 -14.738 5.131 1.00 92.19 90 GLN A O 1
ATOM 723 N N . HIS A 1 91 ? -3.508 -13.942 4.379 1.00 89.94 91 HIS A N 1
ATOM 724 C CA . HIS A 1 91 ? -4.346 -14.778 5.232 1.00 89.94 91 HIS A CA 1
ATOM 725 C C . HIS A 1 91 ? -4.106 -16.259 4.941 1.00 89.94 91 HIS A C 1
ATOM 727 O O . HIS A 1 91 ? -3.868 -17.041 5.860 1.00 89.94 91 HIS A O 1
ATOM 733 N N . MET A 1 92 ? -4.098 -16.631 3.660 1.00 89.19 92 MET A N 1
ATOM 734 C CA . MET A 1 92 ? -3.831 -17.997 3.229 1.00 89.19 92 MET A CA 1
ATOM 735 C C . MET A 1 92 ? -2.452 -18.481 3.683 1.00 89.19 92 MET A C 1
ATOM 737 O O . MET A 1 92 ? -2.320 -19.604 4.162 1.00 89.19 92 MET A O 1
ATOM 741 N N . ARG A 1 93 ? -1.436 -17.617 3.627 1.00 88.25 93 ARG A N 1
ATOM 742 C CA . ARG A 1 93 ? -0.094 -17.928 4.133 1.00 88.25 93 ARG A CA 1
ATOM 743 C C . ARG A 1 93 ? -0.061 -18.149 5.648 1.00 88.25 93 ARG A C 1
ATOM 745 O O . ARG A 1 93 ? 0.723 -18.968 6.115 1.00 88.25 93 ARG A O 1
ATOM 752 N N . ALA A 1 94 ? -0.853 -17.399 6.410 1.00 86.38 94 ALA A N 1
ATOM 753 C CA . ALA A 1 94 ? -0.831 -17.444 7.870 1.00 86.38 94 ALA A CA 1
ATOM 754 C C . ALA A 1 94 ? -1.702 -18.564 8.465 1.00 86.38 94 ALA A C 1
ATOM 756 O O . ALA A 1 94 ? -1.331 -19.152 9.477 1.00 86.38 94 ALA A O 1
ATOM 757 N N . ILE A 1 95 ? -2.870 -18.829 7.871 1.00 83.81 95 ILE A N 1
ATOM 758 C CA . ILE A 1 95 ? -3.940 -19.657 8.460 1.00 83.81 95 ILE A CA 1
ATOM 759 C C . ILE A 1 95 ? -4.294 -20.869 7.567 1.00 83.81 95 ILE A C 1
ATOM 761 O O . ILE A 1 95 ? -4.958 -21.805 8.018 1.00 83.81 95 ILE A O 1
ATOM 765 N N . GLY A 1 96 ? -3.813 -20.904 6.321 1.00 78.94 96 GLY A N 1
ATOM 766 C CA . GLY A 1 96 ? -4.138 -21.942 5.340 1.00 78.94 96 GLY A CA 1
ATOM 767 C C . GLY A 1 96 ? -5.518 -21.762 4.695 1.00 78.94 96 GLY A C 1
ATOM 768 O O . GLY A 1 96 ? -6.220 -20.782 4.944 1.00 78.94 96 GLY A O 1
ATOM 769 N N . SER A 1 97 ? -5.920 -22.730 3.865 1.00 72.94 97 SER A N 1
ATOM 770 C CA . SER A 1 97 ? -7.193 -22.736 3.115 1.00 72.94 97 SER A CA 1
ATOM 771 C C . SER A 1 97 ? -8.435 -23.018 3.973 1.00 72.94 97 SER A C 1
ATOM 773 O O . SER A 1 97 ? -9.558 -22.868 3.504 1.00 72.94 97 SER A O 1
ATOM 775 N N . SER A 1 98 ? -8.256 -23.413 5.238 1.00 65.25 98 SER A N 1
ATOM 776 C CA . SER A 1 98 ? -9.347 -23.885 6.107 1.00 65.25 98 SER A CA 1
ATOM 777 C C . SER A 1 98 ? -10.314 -22.794 6.587 1.00 65.25 98 SER A C 1
ATOM 779 O O . SER A 1 98 ? -11.393 -23.113 7.086 1.00 65.25 98 SER A O 1
ATOM 781 N N . LYS A 1 99 ? -9.947 -21.511 6.466 1.00 70.25 99 LYS A N 1
ATOM 782 C CA . LYS A 1 99 ? -10.769 -20.378 6.913 1.00 70.25 99 LYS A CA 1
ATOM 783 C C . LYS A 1 99 ? -10.891 -19.325 5.819 1.00 70.25 99 LYS A C 1
ATOM 785 O O . LYS A 1 99 ? -9.909 -18.980 5.165 1.00 70.25 99 LYS A O 1
ATOM 790 N N . TYR A 1 100 ? -12.097 -18.785 5.663 1.00 72.06 100 TYR A N 1
ATOM 791 C CA . TYR A 1 100 ? -12.349 -17.666 4.762 1.00 72.06 100 TYR A CA 1
ATOM 792 C C . TYR A 1 100 ? -11.575 -16.430 5.217 1.00 72.06 100 TYR A C 1
ATOM 794 O O . TYR A 1 100 ? -11.513 -16.120 6.403 1.00 72.06 100 TYR A O 1
ATOM 802 N N . SER A 1 101 ? -11.031 -15.690 4.256 1.00 72.88 101 SER A N 1
ATOM 803 C CA . SER A 1 101 ? -10.276 -14.461 4.517 1.00 72.88 101 SER A CA 1
ATOM 804 C C . SER A 1 101 ? -11.169 -13.282 4.945 1.00 72.88 101 SER A C 1
ATOM 806 O O . SER A 1 101 ? -10.658 -12.241 5.350 1.00 72.88 101 SER A O 1
ATOM 808 N N . HIS A 1 102 ? -12.498 -13.453 4.864 1.00 81.50 102 HIS A N 1
ATOM 809 C CA . HIS A 1 102 ? -13.533 -12.443 5.120 1.00 81.50 102 HIS A CA 1
ATOM 810 C C . HIS A 1 102 ? -13.412 -11.176 4.257 1.00 81.50 102 HIS A C 1
ATOM 812 O O . HIS A 1 102 ? -13.973 -10.136 4.596 1.00 81.50 102 HIS A O 1
ATOM 818 N N . TRP A 1 103 ? -12.711 -11.271 3.127 1.00 86.44 103 TRP A N 1
ATOM 819 C CA . TRP A 1 103 ? -12.664 -10.221 2.118 1.00 86.44 103 TRP A CA 1
ATOM 820 C C . TRP A 1 103 ? -13.704 -10.467 1.034 1.00 86.44 103 TRP A C 1
ATOM 822 O O . TRP A 1 103 ? -13.951 -11.609 0.644 1.00 86.44 103 TRP A O 1
ATOM 832 N N . TYR A 1 104 ? -14.284 -9.386 0.523 1.00 87.69 104 TYR A N 1
ATOM 833 C CA . TYR A 1 104 ? -15.061 -9.418 -0.710 1.00 87.69 104 TYR A CA 1
ATOM 834 C C . TYR A 1 104 ? -14.132 -9.283 -1.911 1.00 87.69 104 TYR A C 1
ATOM 836 O O . TYR A 1 104 ? -13.049 -8.702 -1.820 1.00 87.69 104 TYR A O 1
ATOM 844 N N . ARG A 1 105 ? -14.556 -9.848 -3.039 1.00 87.75 105 ARG A N 1
ATOM 845 C CA . ARG A 1 105 ? -13.790 -9.846 -4.284 1.00 87.75 105 ARG A CA 1
ATOM 846 C C . ARG A 1 105 ? -13.545 -8.438 -4.808 1.00 87.75 105 ARG A C 1
ATOM 848 O O . ARG A 1 105 ? -12.475 -8.179 -5.342 1.00 87.75 105 ARG A O 1
ATOM 855 N N . ASP A 1 106 ? -14.524 -7.555 -4.674 1.00 84.19 106 ASP A N 1
ATOM 856 C CA . ASP A 1 106 ? -14.426 -6.149 -5.038 1.00 84.19 106 ASP A CA 1
ATOM 857 C C . ASP A 1 106 ? -15.429 -5.315 -4.223 1.00 84.19 106 ASP A C 1
ATOM 859 O O . ASP A 1 106 ? -16.143 -5.832 -3.366 1.00 84.19 106 ASP A O 1
ATOM 863 N N . ARG A 1 107 ? -15.455 -4.002 -4.470 1.00 76.94 107 ARG A N 1
ATOM 864 C CA . ARG A 1 107 ? -16.295 -3.039 -3.738 1.00 76.94 107 ARG A CA 1
ATOM 865 C C . ARG A 1 107 ? -17.747 -2.979 -4.227 1.00 76.94 107 ARG A C 1
ATOM 867 O O . ARG A 1 107 ? -18.556 -2.286 -3.620 1.00 76.94 107 ARG A O 1
ATOM 874 N N . TYR A 1 108 ? -18.061 -3.634 -5.339 1.00 76.25 108 TYR A N 1
ATOM 875 C CA . TYR A 1 108 ? -19.347 -3.542 -6.029 1.00 76.25 108 TYR A CA 1
ATOM 876 C C . TYR A 1 108 ? -20.197 -4.803 -5.852 1.00 76.25 108 TYR A C 1
ATOM 878 O O . TYR A 1 108 ? -21.415 -4.748 -6.013 1.00 76.25 108 TYR A O 1
ATOM 886 N N . HIS A 1 109 ? -19.573 -5.923 -5.488 1.00 81.69 109 HIS A N 1
ATOM 887 C CA . HIS A 1 109 ? -20.227 -7.212 -5.326 1.00 81.69 109 HIS A CA 1
ATOM 888 C C . HIS A 1 109 ? -20.047 -7.765 -3.912 1.00 81.69 109 HIS A C 1
ATOM 890 O O . HIS A 1 109 ? -18.971 -7.714 -3.326 1.00 81.69 109 HIS A O 1
ATOM 896 N N . LEU A 1 110 ? -21.092 -8.415 -3.399 1.00 82.75 110 LEU A N 1
ATOM 897 C CA . LEU A 1 110 ? -21.072 -9.125 -2.112 1.00 82.75 110 LEU A CA 1
ATOM 898 C C . LEU A 1 110 ? -20.460 -10.532 -2.218 1.00 82.75 110 LEU A C 1
ATOM 900 O O . LEU A 1 110 ? -20.689 -11.386 -1.363 1.00 82.75 110 LEU A O 1
ATOM 904 N N . MET A 1 111 ? -19.711 -10.804 -3.288 1.00 85.75 111 MET A N 1
ATOM 905 C CA . MET A 1 111 ? -19.106 -12.111 -3.502 1.00 85.75 111 MET A CA 1
ATOM 906 C C . MET A 1 111 ? -17.822 -12.219 -2.674 1.00 85.75 111 MET A C 1
ATOM 908 O O . MET A 1 111 ? -16.950 -11.355 -2.812 1.00 85.75 111 MET A O 1
ATOM 912 N N . PRO A 1 112 ? -17.675 -13.247 -1.821 1.00 88.19 112 PRO A N 1
ATOM 913 C CA . PRO A 1 112 ? -16.447 -13.443 -1.068 1.00 88.19 112 PRO A CA 1
ATOM 914 C C . PRO A 1 112 ? -15.272 -13.706 -2.015 1.00 88.19 112 PRO A C 1
ATOM 916 O O . PRO A 1 112 ? -15.421 -14.323 -3.071 1.00 88.19 112 PRO A O 1
ATOM 919 N N . LEU A 1 113 ? -14.090 -13.242 -1.622 1.00 89.44 113 LEU A N 1
ATOM 920 C CA . LEU A 1 113 ? -12.841 -13.561 -2.292 1.00 89.44 113 LEU A CA 1
ATOM 921 C C . LEU A 1 113 ? -12.368 -14.931 -1.802 1.00 89.44 113 LEU A C 1
ATOM 923 O O . LEU A 1 113 ? -11.906 -15.079 -0.668 1.00 89.44 113 LEU A O 1
ATOM 927 N N . VAL A 1 114 ? -12.486 -15.927 -2.676 1.00 85.50 114 VAL A N 1
ATOM 928 C CA . VAL A 1 114 ? -12.033 -17.298 -2.434 1.00 85.50 114 VAL A CA 1
ATOM 929 C C . VAL A 1 114 ? -10.836 -17.586 -3.340 1.00 85.50 114 VAL A C 1
ATOM 931 O O . VAL A 1 114 ? -10.855 -17.246 -4.519 1.00 85.50 114 VAL A O 1
ATOM 934 N N . LEU A 1 115 ? -9.779 -18.162 -2.763 1.00 84.62 115 LEU A N 1
ATOM 935 C CA . LEU A 1 115 ? -8.618 -18.682 -3.488 1.00 84.62 115 LEU A CA 1
ATOM 936 C C . LEU A 1 115 ? -8.800 -20.200 -3.617 1.00 84.62 115 LEU A C 1
ATOM 938 O O . LEU A 1 115 ? -8.336 -20.953 -2.765 1.00 84.62 115 LEU A O 1
ATOM 942 N N . ASP A 1 116 ? -9.561 -20.627 -4.621 1.00 73.44 116 ASP A N 1
ATOM 943 C CA . ASP A 1 116 ? -10.037 -22.005 -4.822 1.00 73.44 116 ASP A CA 1
ATOM 944 C C . ASP A 1 116 ? -9.316 -22.769 -5.942 1.00 73.44 116 ASP A C 1
ATOM 946 O O . ASP A 1 116 ? -9.663 -23.914 -6.223 1.00 73.44 116 ASP A O 1
ATOM 950 N N . ASP A 1 117 ? -8.295 -22.173 -6.560 1.00 77.69 117 ASP A N 1
ATOM 951 C CA . ASP A 1 117 ? -7.434 -22.878 -7.512 1.00 77.69 117 ASP A CA 1
ATOM 952 C C . ASP A 1 117 ? -6.805 -24.114 -6.840 1.00 77.69 117 ASP A C 1
ATOM 954 O O . ASP A 1 117 ? -6.293 -24.027 -5.718 1.00 77.69 117 ASP A O 1
ATOM 958 N N . GLU A 1 118 ? -6.813 -25.259 -7.528 1.00 76.19 118 GLU A N 1
ATOM 959 C CA . GLU A 1 118 ? -6.272 -26.530 -7.017 1.00 76.19 118 GLU A CA 1
ATOM 960 C C . GLU A 1 118 ? -4.828 -26.372 -6.512 1.00 76.19 118 GLU A C 1
ATOM 962 O O . GLU A 1 118 ? -4.450 -26.931 -5.483 1.00 76.19 118 GLU A O 1
ATOM 967 N N . HIS A 1 119 ? -4.035 -25.499 -7.145 1.00 77.06 119 HIS A N 1
ATOM 968 C CA . HIS A 1 119 ? -2.663 -25.233 -6.723 1.00 77.06 119 HIS A CA 1
ATOM 969 C C . HIS A 1 119 ? -2.577 -24.471 -5.394 1.00 77.06 119 HIS A C 1
ATOM 971 O O . HIS A 1 119 ? -1.580 -24.596 -4.681 1.00 77.06 119 HIS A O 1
ATOM 977 N N . TYR A 1 120 ? -3.581 -23.663 -5.043 1.00 80.12 120 TYR A N 1
ATOM 978 C CA . TYR A 1 120 ? -3.661 -23.040 -3.722 1.00 80.12 120 TYR A CA 1
ATOM 979 C C . TYR A 1 120 ? -4.038 -24.079 -2.656 1.00 80.12 120 TYR A C 1
ATOM 981 O O . TYR A 1 120 ? -3.469 -24.050 -1.564 1.00 80.12 120 TYR A O 1
ATOM 989 N N . LEU A 1 121 ? -4.916 -25.036 -2.970 1.00 77.69 121 LEU A N 1
ATOM 990 C CA . LEU A 1 121 ? -5.280 -26.126 -2.054 1.00 77.69 121 LEU A CA 1
ATOM 991 C C . LEU A 1 121 ? -4.096 -27.062 -1.767 1.00 77.69 121 LEU A C 1
ATOM 993 O O . LEU A 1 121 ? -3.850 -27.391 -0.607 1.00 77.69 121 LEU A O 1
ATOM 997 N N . ASP A 1 122 ? -3.312 -27.385 -2.795 1.00 79.88 122 ASP A N 1
ATOM 998 C CA . ASP A 1 122 ? -2.120 -28.238 -2.698 1.00 79.88 122 ASP A CA 1
ATOM 999 C C . ASP A 1 122 ? -0.851 -27.475 -2.269 1.00 79.88 122 ASP A C 1
ATOM 1001 O O . ASP A 1 122 ? 0.254 -28.020 -2.288 1.00 79.88 122 ASP A O 1
ATOM 1005 N N . ALA A 1 123 ? -0.985 -26.194 -1.904 1.00 76.62 123 ALA A N 1
ATOM 1006 C CA . ALA A 1 123 ? 0.107 -25.299 -1.509 1.00 76.62 123 ALA A CA 1
ATOM 1007 C C . ALA A 1 123 ? 1.254 -25.167 -2.540 1.00 76.62 123 ALA A C 1
ATOM 1009 O O . ALA A 1 123 ? 2.373 -24.780 -2.193 1.00 76.62 123 ALA A O 1
ATOM 1010 N N . SER A 1 124 ? 0.985 -25.456 -3.815 1.00 82.62 124 SER A N 1
ATOM 1011 C CA . SER A 1 124 ? 1.943 -25.324 -4.919 1.00 82.62 124 SER A CA 1
ATOM 1012 C C . SER A 1 124 ? 1.939 -23.926 -5.550 1.00 82.62 124 SER A C 1
ATOM 1014 O O . SER A 1 124 ? 2.925 -23.514 -6.168 1.00 82.62 124 SER A O 1
ATOM 1016 N N . ALA A 1 125 ? 0.858 -23.160 -5.381 1.00 88.25 125 ALA A N 1
ATOM 1017 C CA . ALA A 1 125 ? 0.785 -21.776 -5.828 1.00 88.25 125 ALA A CA 1
ATOM 1018 C C . ALA A 1 125 ? 1.600 -20.835 -4.915 1.00 88.25 125 ALA A C 1
ATOM 1020 O O . ALA A 1 125 ? 1.561 -20.951 -3.686 1.00 88.25 125 ALA A O 1
ATOM 1021 N N . PRO A 1 126 ? 2.332 -19.861 -5.487 1.00 91.19 126 PRO A N 1
ATOM 1022 C CA . PRO A 1 126 ? 3.152 -18.949 -4.704 1.00 91.19 126 PRO A CA 1
ATOM 1023 C C . PRO A 1 126 ? 2.296 -17.973 -3.885 1.00 91.19 126 PRO A C 1
ATOM 1025 O O . PRO A 1 126 ? 1.348 -17.370 -4.386 1.00 91.19 126 PRO A O 1
ATOM 1028 N N . LEU A 1 127 ? 2.698 -17.774 -2.628 1.00 92.62 127 LEU A N 1
ATOM 1029 C CA . LEU A 1 127 ? 2.133 -16.774 -1.707 1.00 92.62 127 LEU A CA 1
ATOM 1030 C C . LEU A 1 127 ? 3.128 -15.645 -1.382 1.00 92.62 127 LEU A C 1
ATOM 1032 O O . LEU A 1 127 ? 2.807 -14.727 -0.630 1.00 92.62 127 LEU A O 1
ATOM 1036 N N . VAL A 1 128 ? 4.357 -15.740 -1.903 1.00 93.50 128 VAL A N 1
ATOM 1037 C CA . VAL A 1 128 ? 5.433 -14.759 -1.719 1.00 93.50 128 VAL A CA 1
ATOM 1038 C C . VAL A 1 128 ? 6.233 -14.648 -3.015 1.00 93.50 128 VAL A C 1
ATOM 1040 O O . VAL A 1 128 ? 6.595 -15.669 -3.605 1.00 93.50 128 VAL A O 1
ATOM 1043 N N . PHE A 1 129 ? 6.555 -13.426 -3.423 1.00 94.94 129 PHE A N 1
ATOM 1044 C CA . PHE A 1 129 ? 7.071 -13.095 -4.747 1.00 94.94 129 PHE A CA 1
ATOM 1045 C C . PHE A 1 129 ? 8.418 -12.375 -4.662 1.00 94.94 129 PHE A C 1
ATOM 1047 O O . PHE A 1 129 ? 8.677 -11.627 -3.718 1.00 94.94 129 PHE A O 1
ATOM 1054 N N . ASP A 1 130 ? 9.283 -12.610 -5.649 1.00 94.88 130 ASP A N 1
ATOM 1055 C CA . ASP A 1 130 ? 10.523 -11.846 -5.823 1.00 94.88 130 ASP A CA 1
ATOM 1056 C C . ASP A 1 130 ? 10.230 -10.468 -6.436 1.00 94.88 130 ASP A C 1
ATOM 1058 O O . ASP A 1 130 ? 10.792 -9.468 -6.009 1.00 94.88 130 ASP A O 1
ATOM 1062 N N . ILE A 1 131 ? 9.310 -10.389 -7.398 1.00 96.38 131 ILE A N 1
ATOM 1063 C CA . ILE A 1 131 ? 8.931 -9.132 -8.047 1.00 96.38 131 ILE A CA 1
ATOM 1064 C C . ILE A 1 131 ? 7.430 -8.935 -7.881 1.00 96.38 131 ILE A C 1
ATOM 1066 O O . ILE A 1 131 ? 6.649 -9.836 -8.184 1.00 96.38 131 ILE A O 1
ATOM 1070 N N . ILE A 1 132 ? 7.038 -7.758 -7.404 1.00 97.44 132 ILE A N 1
ATOM 1071 C CA . ILE A 1 132 ? 5.646 -7.307 -7.407 1.00 97.44 132 ILE A CA 1
ATOM 1072 C C . ILE A 1 132 ? 5.616 -6.023 -8.222 1.00 97.44 132 ILE A C 1
ATOM 1074 O O . ILE A 1 132 ? 6.258 -5.052 -7.841 1.00 97.44 132 ILE A O 1
ATOM 1078 N N . ASP A 1 133 ? 4.894 -6.009 -9.334 1.00 95.62 133 ASP A N 1
ATOM 1079 C CA . ASP A 1 133 ? 4.667 -4.795 -10.114 1.00 95.62 133 ASP A CA 1
ATOM 1080 C C . ASP A 1 133 ? 3.213 -4.361 -9.930 1.00 95.62 133 ASP A C 1
ATOM 1082 O O . ASP A 1 133 ? 2.290 -5.136 -10.184 1.00 95.62 133 ASP A O 1
ATOM 1086 N N . THR A 1 134 ? 3.018 -3.153 -9.408 1.00 94.56 134 THR A N 1
ATOM 1087 C CA . THR A 1 134 ? 1.687 -2.581 -9.171 1.00 94.56 134 THR A CA 1
ATOM 1088 C C . THR A 1 134 ? 1.261 -1.616 -10.271 1.00 94.56 134 THR A C 1
ATOM 1090 O O . THR A 1 134 ? 0.126 -1.145 -10.227 1.00 94.56 134 THR A O 1
ATOM 1093 N N . SER A 1 135 ? 2.136 -1.330 -11.248 1.00 89.88 135 SER A N 1
ATOM 1094 C CA . SER A 1 135 ? 1.942 -0.289 -12.261 1.00 89.88 135 SER A CA 1
ATOM 1095 C C . SER A 1 135 ? 1.350 0.984 -11.629 1.00 89.88 135 SER A C 1
ATOM 1097 O O . SER A 1 135 ? 1.802 1.414 -10.563 1.00 89.88 135 SER A O 1
ATOM 1099 N N . ASN A 1 136 ? 0.312 1.559 -12.232 1.00 87.00 136 ASN A N 1
ATOM 1100 C CA . ASN A 1 136 ? -0.342 2.792 -11.804 1.00 87.00 136 ASN A CA 1
ATOM 1101 C C . ASN A 1 136 ? -1.412 2.618 -10.712 1.00 87.00 136 ASN A C 1
ATOM 1103 O O . ASN A 1 136 ? -2.141 3.563 -10.404 1.00 87.00 136 ASN A O 1
ATOM 1107 N N . LEU A 1 137 ? -1.522 1.441 -10.075 1.00 91.06 137 LEU A N 1
ATOM 1108 C CA . LEU A 1 137 ? -2.533 1.220 -9.033 1.00 91.06 137 LEU A CA 1
ATOM 1109 C C . LEU A 1 137 ? -2.403 2.211 -7.866 1.00 91.06 137 LEU A C 1
ATOM 1111 O O . LEU A 1 137 ? -3.385 2.462 -7.165 1.00 91.06 137 LEU A O 1
ATOM 1115 N N . ILE A 1 138 ? -1.219 2.795 -7.663 1.00 89.44 138 ILE A N 1
ATOM 1116 C CA . ILE A 1 138 ? -0.959 3.806 -6.633 1.00 89.44 138 ILE A CA 1
ATOM 1117 C C . ILE A 1 138 ? -1.803 5.071 -6.798 1.00 89.44 138 ILE A C 1
ATOM 1119 O O . ILE A 1 138 ? -2.202 5.657 -5.789 1.00 89.44 138 ILE A O 1
ATOM 1123 N N . ASP A 1 139 ? -2.151 5.431 -8.034 1.00 83.81 139 ASP A N 1
ATOM 1124 C CA . ASP A 1 139 ? -2.970 6.602 -8.353 1.00 83.81 139 ASP A CA 1
ATOM 1125 C C . ASP A 1 139 ? -4.456 6.366 -8.037 1.00 83.81 139 ASP A C 1
ATOM 1127 O O . ASP A 1 139 ? -5.209 7.309 -7.792 1.00 83.81 139 ASP A O 1
ATOM 1131 N N . HIS A 1 140 ? -4.881 5.100 -7.992 1.00 84.31 140 HIS A N 1
ATOM 1132 C CA . HIS A 1 140 ? -6.278 4.711 -7.794 1.00 84.31 140 HIS A CA 1
ATOM 1133 C C . HIS A 1 140 ? -6.583 4.215 -6.380 1.00 84.31 140 HIS A C 1
ATOM 1135 O O . HIS A 1 140 ? -7.664 4.470 -5.849 1.00 84.31 140 HIS A O 1
ATOM 1141 N N . LEU A 1 141 ? -5.650 3.476 -5.781 1.00 88.38 141 LEU A N 1
ATOM 1142 C CA . LEU A 1 141 ? -5.828 2.819 -4.487 1.00 88.38 141 LEU A CA 1
ATOM 1143 C C . LEU A 1 141 ? -5.121 3.565 -3.356 1.00 88.38 141 LEU A C 1
ATOM 1145 O O . LEU A 1 141 ? -5.428 3.325 -2.191 1.00 88.38 141 LEU A O 1
ATOM 1149 N N . GLY A 1 142 ? -4.195 4.468 -3.680 1.00 89.62 142 GLY A N 1
ATOM 1150 C CA . GLY A 1 142 ? -3.366 5.169 -2.710 1.00 89.62 142 GLY A CA 1
ATOM 1151 C C . GLY A 1 142 ? -2.147 4.374 -2.274 1.00 89.62 142 GLY A C 1
ATOM 1152 O O . GLY A 1 142 ? -2.191 3.159 -2.060 1.00 89.62 142 GLY A O 1
ATOM 1153 N N . ALA A 1 143 ? -1.047 5.096 -2.080 1.00 92.56 143 ALA A N 1
ATOM 1154 C CA . ALA A 1 143 ? 0.238 4.516 -1.724 1.00 92.56 143 ALA A CA 1
ATOM 1155 C C . ALA A 1 143 ? 0.195 3.748 -0.415 1.00 92.56 143 ALA A C 1
ATOM 1157 O O . ALA A 1 143 ? 0.648 2.613 -0.381 1.00 92.56 143 ALA A O 1
ATOM 1158 N N . LEU A 1 144 ? -0.383 4.311 0.650 1.00 94.50 144 LEU A N 1
ATOM 1159 C CA . LEU A 1 144 ? -0.373 3.620 1.937 1.00 94.50 144 LEU A CA 1
ATOM 1160 C C . LEU A 1 144 ? -1.234 2.357 1.942 1.00 94.50 144 LEU A C 1
ATOM 1162 O O . LEU A 1 144 ? -0.858 1.400 2.608 1.00 94.50 144 LEU A O 1
ATOM 1166 N N . ASN A 1 145 ? -2.322 2.287 1.171 1.00 94.62 145 ASN A N 1
ATOM 1167 C CA . ASN A 1 145 ? -3.098 1.049 1.048 1.00 94.62 145 ASN A CA 1
ATOM 1168 C C . ASN A 1 145 ? -2.260 -0.050 0.383 1.00 94.62 145 ASN A C 1
ATOM 1170 O O . ASN A 1 145 ? -2.134 -1.152 0.918 1.00 94.62 145 ASN A O 1
ATOM 1174 N N . LEU A 1 146 ? -1.630 0.267 -0.752 1.00 95.06 146 LEU A N 1
ATOM 1175 C CA . LEU A 1 146 ? -0.803 -0.685 -1.492 1.00 95.06 146 LEU A CA 1
ATOM 1176 C C . LEU A 1 146 ? 0.466 -1.068 -0.734 1.00 95.06 146 LEU A C 1
ATOM 1178 O O . LEU A 1 146 ? 0.714 -2.250 -0.520 1.00 95.06 146 LEU A O 1
ATOM 1182 N N . LEU A 1 147 ? 1.239 -0.081 -0.282 1.00 95.69 147 LEU A N 1
ATOM 1183 C CA . LEU A 1 147 ? 2.493 -0.281 0.444 1.00 95.69 147 LEU A CA 1
ATOM 1184 C C . LEU A 1 147 ? 2.281 -0.874 1.839 1.00 95.69 147 LEU A C 1
ATOM 1186 O O . LEU A 1 147 ? 3.250 -1.293 2.454 1.00 95.69 147 LEU A O 1
ATOM 1190 N N . THR A 1 148 ? 1.050 -0.956 2.345 1.00 95.69 148 THR A N 1
ATOM 1191 C CA . THR A 1 148 ? 0.737 -1.751 3.543 1.00 95.69 148 THR A CA 1
ATOM 1192 C C . THR A 1 148 ? 0.396 -3.199 3.183 1.00 95.69 148 THR A C 1
ATOM 1194 O O . THR A 1 148 ? 0.769 -4.128 3.902 1.00 95.69 148 THR A O 1
ATOM 1197 N N . ALA A 1 149 ? -0.313 -3.417 2.073 1.00 95.69 149 ALA A N 1
ATOM 1198 C CA . ALA A 1 149 ? -0.817 -4.730 1.680 1.00 95.69 149 ALA A CA 1
ATOM 1199 C C . ALA A 1 149 ? 0.208 -5.599 0.923 1.00 95.69 149 ALA A C 1
ATOM 1201 O O . ALA A 1 149 ? 0.138 -6.825 0.979 1.00 95.69 149 ALA A O 1
ATOM 1202 N N . THR A 1 150 ? 1.176 -5.009 0.225 1.00 95.56 150 THR A N 1
ATOM 1203 C CA . THR A 1 150 ? 2.138 -5.761 -0.598 1.00 95.56 150 THR A CA 1
ATOM 1204 C C . THR A 1 150 ? 3.441 -6.181 0.099 1.00 95.56 150 THR A C 1
ATOM 1206 O O . THR A 1 150 ? 3.917 -7.273 -0.225 1.00 95.56 150 THR A O 1
ATOM 1209 N N . PRO A 1 151 ? 4.036 -5.449 1.073 1.00 92.00 151 PRO A N 1
ATOM 1210 C CA . PRO A 1 151 ? 5.316 -5.855 1.656 1.00 92.00 151 PRO A CA 1
ATOM 1211 C C . PRO A 1 151 ? 5.318 -7.272 2.239 1.00 92.00 151 PRO A C 1
ATOM 1213 O O . PRO A 1 151 ? 6.280 -7.996 1.983 1.00 92.00 151 PRO A O 1
ATOM 1216 N N . PRO A 1 152 ? 4.280 -7.742 2.967 1.00 91.94 152 PRO A N 1
ATOM 1217 C CA . PRO A 1 152 ? 4.254 -9.112 3.487 1.00 91.94 152 PRO A CA 1
ATOM 1218 C C . PRO A 1 152 ? 4.319 -10.205 2.406 1.00 91.94 152 PRO A C 1
ATOM 1220 O O . PRO A 1 152 ? 4.711 -11.336 2.709 1.00 91.94 152 PRO A O 1
ATOM 1223 N N . LEU A 1 153 ? 3.965 -9.872 1.162 1.00 94.56 153 LEU A N 1
ATOM 1224 C CA . LEU A 1 153 ? 4.026 -10.757 -0.002 1.00 94.56 153 LEU A CA 1
ATOM 1225 C C . LEU A 1 153 ? 5.384 -10.711 -0.713 1.00 94.56 153 LEU A C 1
ATOM 1227 O O . LEU A 1 153 ? 5.651 -11.560 -1.555 1.00 94.56 153 LEU A O 1
ATOM 1231 N N . LEU A 1 154 ? 6.255 -9.755 -0.391 1.00 93.56 154 LEU A N 1
ATOM 1232 C CA . LEU A 1 154 ? 7.583 -9.644 -0.988 1.00 93.56 154 LEU A CA 1
ATOM 1233 C C . LEU A 1 154 ? 8.576 -10.553 -0.253 1.00 93.56 154 LEU A C 1
ATOM 1235 O O . LEU A 1 154 ? 8.595 -10.574 0.980 1.00 93.56 154 LEU A O 1
ATOM 1239 N N . ARG A 1 155 ? 9.424 -11.292 -0.975 1.00 90.06 155 ARG A N 1
ATOM 1240 C CA . ARG A 1 155 ? 10.459 -12.150 -0.371 1.00 90.06 155 ARG A CA 1
ATOM 1241 C C . ARG A 1 155 ? 11.503 -11.337 0.404 1.00 90.06 155 ARG A C 1
ATOM 1243 O O . ARG A 1 155 ? 11.737 -10.162 0.138 1.00 90.06 155 ARG A O 1
ATOM 1250 N N . ASN A 1 156 ? 12.157 -11.990 1.365 1.00 85.88 156 ASN A N 1
ATOM 1251 C CA . ASN A 1 156 ? 13.250 -11.407 2.153 1.00 85.88 156 ASN A CA 1
ATOM 1252 C C . ASN A 1 156 ? 14.601 -11.667 1.471 1.00 85.88 156 ASN A C 1
ATOM 1254 O O . ASN A 1 156 ? 15.473 -12.314 2.048 1.00 85.88 156 ASN A O 1
ATOM 1258 N N . THR A 1 157 ? 14.749 -11.226 0.222 1.00 85.00 157 THR A N 1
ATOM 1259 C CA . THR A 1 157 ? 15.975 -11.382 -0.577 1.00 85.00 157 THR A CA 1
ATOM 1260 C C . THR A 1 157 ? 16.421 -10.029 -1.130 1.00 85.00 157 THR A C 1
ATOM 1262 O O . THR A 1 157 ? 15.617 -9.114 -1.284 1.00 85.00 157 THR A O 1
ATOM 1265 N N . LEU A 1 158 ? 17.713 -9.895 -1.443 1.00 82.44 158 LEU A N 1
ATOM 1266 C CA . LEU A 1 158 ? 18.303 -8.658 -1.985 1.00 82.44 158 LEU A CA 1
ATOM 1267 C C . LEU A 1 158 ? 17.760 -8.289 -3.376 1.00 82.44 158 LEU A C 1
ATOM 1269 O O . LEU A 1 158 ? 17.719 -7.117 -3.768 1.00 82.44 158 LEU A O 1
ATOM 1273 N N . SER A 1 159 ? 17.374 -9.314 -4.136 1.00 87.38 159 SER A N 1
ATOM 1274 C CA . SER A 1 159 ? 16.789 -9.186 -5.465 1.00 87.38 159 SER A CA 1
ATOM 1275 C C . SER A 1 159 ? 15.311 -8.812 -5.416 1.00 87.38 159 SER A C 1
ATOM 1277 O O . SER A 1 159 ? 14.803 -8.285 -6.407 1.00 87.38 159 SER A O 1
ATOM 1279 N N . ALA A 1 160 ? 14.625 -9.055 -4.292 1.00 92.56 160 ALA A N 1
ATOM 1280 C CA . ALA A 1 160 ? 13.196 -8.824 -4.223 1.00 92.56 160 ALA A CA 1
ATOM 1281 C C . ALA A 1 160 ? 12.869 -7.327 -4.299 1.00 92.56 160 ALA A C 1
ATOM 1283 O O . ALA A 1 160 ? 13.415 -6.522 -3.542 1.00 92.56 160 ALA A O 1
ATOM 1284 N N . THR A 1 161 ? 11.989 -6.962 -5.230 1.00 94.81 161 THR A N 1
ATOM 1285 C CA . THR A 1 161 ? 11.662 -5.566 -5.543 1.00 94.81 161 THR A CA 1
ATOM 1286 C C . THR A 1 161 ? 10.165 -5.407 -5.788 1.00 94.81 161 THR A C 1
ATOM 1288 O O . THR A 1 161 ? 9.559 -6.174 -6.535 1.00 94.81 161 THR A O 1
ATOM 1291 N N . LEU A 1 162 ? 9.573 -4.394 -5.164 1.00 96.44 162 LEU A N 1
ATOM 1292 C CA . LEU A 1 162 ? 8.219 -3.935 -5.449 1.00 96.44 162 LEU A CA 1
ATOM 1293 C C . LEU A 1 162 ? 8.314 -2.692 -6.341 1.00 96.44 162 LEU A C 1
ATOM 1295 O O . LEU A 1 162 ? 9.006 -1.747 -5.983 1.00 96.44 162 LEU A O 1
ATOM 1299 N N . TYR A 1 163 ? 7.623 -2.673 -7.475 1.00 95.12 163 TYR A N 1
ATOM 1300 C CA . TYR A 1 163 ? 7.537 -1.522 -8.369 1.00 95.12 163 TYR A CA 1
ATOM 1301 C C . TYR A 1 163 ? 6.164 -0.859 -8.272 1.00 95.12 163 TYR A C 1
ATOM 1303 O O . TYR A 1 163 ? 5.130 -1.531 -8.206 1.00 95.12 163 TYR A O 1
ATOM 1311 N N . SER A 1 164 ? 6.162 0.470 -8.282 1.00 92.88 164 SER A N 1
ATOM 1312 C CA . SER A 1 164 ? 4.962 1.290 -8.452 1.00 92.88 164 SER A CA 1
ATOM 1313 C C . SER A 1 164 ? 5.243 2.426 -9.419 1.00 92.88 164 SER A C 1
ATOM 1315 O O . SER A 1 164 ? 6.345 2.971 -9.408 1.00 92.88 164 SER A O 1
ATOM 1317 N N . GLU A 1 165 ? 4.243 2.834 -10.180 1.00 88.31 165 GLU A N 1
ATOM 1318 C CA . GLU A 1 165 ? 4.333 3.925 -11.145 1.00 88.31 165 GLU A CA 1
ATOM 1319 C C . GLU A 1 165 ? 3.313 4.990 -10.765 1.00 88.31 165 GLU A C 1
ATOM 1321 O O . GLU A 1 165 ? 2.153 4.673 -10.526 1.00 88.31 165 GLU A O 1
ATOM 1326 N N . LYS A 1 166 ? 3.738 6.249 -10.671 1.00 83.12 166 LYS A N 1
ATOM 1327 C CA . LYS A 1 166 ? 2.843 7.378 -10.404 1.00 83.12 166 LYS A CA 1
ATOM 1328 C C . LYS A 1 166 ? 2.917 8.383 -11.532 1.00 83.12 166 LYS A C 1
ATOM 1330 O O . LYS A 1 166 ? 4.010 8.714 -11.988 1.00 83.12 166 LYS A O 1
ATOM 1335 N N . LEU A 1 167 ? 1.770 8.928 -11.914 1.00 77.56 167 LEU A N 1
ATOM 1336 C CA . LEU A 1 167 ? 1.716 10.090 -12.787 1.00 77.56 167 LEU A CA 1
ATOM 1337 C C . LEU A 1 167 ? 2.063 11.369 -12.002 1.00 77.56 167 LEU A C 1
ATOM 1339 O O . LEU A 1 167 ? 1.362 11.770 -11.070 1.00 77.56 167 LEU A O 1
ATOM 1343 N N . VAL A 1 168 ? 3.166 12.012 -12.373 1.00 72.38 168 VAL A N 1
ATOM 1344 C CA . VAL A 1 168 ? 3.758 13.179 -11.703 1.00 72.38 168 VAL A CA 1
ATOM 1345 C C . VAL A 1 168 ? 3.778 14.365 -12.655 1.00 72.38 168 VAL A C 1
ATOM 1347 O O . VAL A 1 168 ? 3.960 14.210 -13.858 1.00 72.38 168 VAL A O 1
ATOM 1350 N N . ARG A 1 169 ? 3.610 15.579 -12.132 1.00 67.19 169 ARG A N 1
ATOM 1351 C CA . ARG A 1 169 ? 3.818 16.804 -12.918 1.00 67.19 169 ARG A CA 1
ATOM 1352 C C . ARG A 1 169 ? 5.283 17.218 -12.849 1.00 67.19 169 ARG A C 1
ATOM 1354 O O . ARG A 1 169 ? 5.849 17.222 -11.762 1.00 67.19 169 ARG A O 1
ATOM 1361 N N . THR A 1 170 ? 5.863 17.666 -13.965 1.00 60.91 170 THR A N 1
ATOM 1362 C CA . THR A 1 170 ? 7.302 18.005 -14.107 1.00 60.91 170 THR A CA 1
ATOM 1363 C C . THR A 1 170 ? 7.861 19.000 -13.068 1.00 60.91 170 THR A C 1
ATOM 1365 O O . THR A 1 170 ? 9.068 19.154 -12.952 1.00 60.91 170 THR A O 1
ATOM 1368 N N . GLN A 1 171 ? 7.015 19.698 -12.306 1.00 58.62 171 GLN A N 1
ATOM 1369 C CA . GLN A 1 171 ? 7.432 20.710 -11.326 1.00 58.62 171 GLN A CA 1
ATOM 1370 C C . GLN A 1 171 ? 7.594 20.174 -9.889 1.00 58.62 171 GLN A C 1
ATOM 1372 O O . GLN A 1 171 ? 8.022 20.924 -9.013 1.00 58.62 171 GLN A O 1
ATOM 1377 N N . GLU A 1 172 ? 7.234 18.918 -9.605 1.00 66.00 172 GLU A N 1
ATOM 1378 C CA . GLU A 1 172 ? 7.296 18.361 -8.246 1.00 66.00 172 GLU A CA 1
ATOM 1379 C C . GLU A 1 172 ? 8.692 17.811 -7.917 1.00 66.00 172 GLU A C 1
ATOM 1381 O O . GLU A 1 172 ? 9.272 17.047 -8.685 1.00 66.00 172 GLU A O 1
ATOM 1386 N N . THR A 1 173 ? 9.244 18.167 -6.749 1.00 75.00 173 THR A N 1
ATOM 1387 C CA . THR A 1 173 ? 10.509 17.574 -6.287 1.00 75.00 173 THR A CA 1
ATOM 1388 C C . THR A 1 173 ? 10.294 16.124 -5.845 1.00 75.00 173 THR A C 1
ATOM 1390 O O . THR A 1 173 ? 9.258 15.780 -5.275 1.00 75.00 173 THR A O 1
ATOM 1393 N N . GLN A 1 174 ? 11.304 15.269 -6.036 1.00 77.69 174 GLN A N 1
ATOM 1394 C CA . GLN A 1 174 ? 11.274 13.854 -5.631 1.00 77.69 174 GLN A CA 1
ATOM 1395 C C . GLN A 1 174 ? 10.922 13.657 -4.146 1.00 77.69 174 GLN A C 1
ATOM 1397 O O . GLN A 1 174 ? 10.144 12.766 -3.809 1.00 77.69 174 GLN A O 1
ATOM 1402 N N . VAL A 1 175 ? 11.449 14.506 -3.258 1.00 80.81 175 VAL A N 1
ATOM 1403 C CA . VAL A 1 175 ? 11.137 14.448 -1.820 1.00 80.81 175 VAL A CA 1
ATOM 1404 C C . VAL A 1 175 ? 9.671 14.791 -1.568 1.00 80.81 175 VAL A C 1
ATOM 1406 O O . VAL A 1 175 ? 8.983 14.042 -0.879 1.00 80.81 175 VAL A O 1
ATOM 1409 N N . PHE A 1 176 ? 9.165 15.869 -2.172 1.00 83.12 176 PHE A N 1
ATOM 1410 C CA . PHE A 1 176 ? 7.767 16.271 -2.021 1.00 83.12 176 PHE A CA 1
ATOM 1411 C C . PHE A 1 176 ? 6.802 15.192 -2.530 1.00 83.12 176 PHE A C 1
ATOM 1413 O O . PHE A 1 176 ? 5.815 14.872 -1.863 1.00 83.12 176 PHE A O 1
ATOM 1420 N N . LEU A 1 177 ? 7.119 14.582 -3.676 1.00 84.69 177 LEU A N 1
ATOM 1421 C CA . LEU A 1 177 ? 6.356 13.474 -4.241 1.00 84.69 177 LEU A CA 1
ATOM 1422 C C . LEU A 1 177 ? 6.241 12.307 -3.250 1.00 84.69 177 LEU A C 1
ATOM 1424 O O . LEU A 1 177 ? 5.142 11.799 -3.014 1.00 84.69 177 LEU A O 1
ATOM 1428 N N . LEU A 1 178 ? 7.364 11.896 -2.658 1.00 87.69 178 LEU A N 1
ATOM 1429 C CA . LEU A 1 178 ? 7.404 10.802 -1.690 1.00 87.69 178 LEU A CA 1
ATOM 1430 C C . LEU A 1 178 ? 6.681 11.143 -0.386 1.00 87.69 178 LEU A C 1
ATOM 1432 O O . LEU A 1 178 ? 5.935 10.310 0.120 1.00 87.69 178 LEU A O 1
ATOM 1436 N N . GLU A 1 179 ? 6.850 12.350 0.152 1.00 89.94 179 GLU A N 1
ATOM 1437 C CA . GLU A 1 179 ? 6.146 12.773 1.370 1.00 89.94 179 GLU A CA 1
ATOM 1438 C C . GLU A 1 179 ? 4.627 12.841 1.172 1.00 89.94 179 GLU A C 1
ATOM 1440 O O . GLU A 1 179 ? 3.860 12.526 2.089 1.00 89.94 179 GLU A O 1
ATOM 1445 N N . SER A 1 180 ? 4.194 13.244 -0.028 1.00 87.44 180 SER A N 1
ATOM 1446 C CA . SER A 1 180 ? 2.791 13.234 -0.440 1.00 87.44 180 SER A CA 1
ATOM 1447 C C . SER A 1 180 ? 2.253 11.805 -0.527 1.00 87.44 180 SER A C 1
ATOM 1449 O O . SER A 1 180 ? 1.215 11.507 0.064 1.00 87.44 180 SER A O 1
ATOM 1451 N N . LEU A 1 181 ? 2.985 10.907 -1.198 1.00 88.88 181 LEU A N 1
ATOM 1452 C CA . LEU A 1 181 ? 2.638 9.490 -1.322 1.00 88.88 181 LEU A CA 1
ATOM 1453 C C . LEU A 1 181 ? 2.518 8.811 0.046 1.00 88.88 181 LEU A C 1
ATOM 1455 O O . LEU A 1 181 ? 1.506 8.192 0.353 1.00 88.88 181 LEU A O 1
ATOM 1459 N N . LEU A 1 182 ? 3.543 8.953 0.881 1.00 92.00 182 LEU A N 1
ATOM 1460 C CA . LEU A 1 182 ? 3.661 8.268 2.166 1.00 92.00 182 LEU A CA 1
ATOM 1461 C C . LEU A 1 182 ? 2.829 8.916 3.277 1.00 92.00 182 LEU A C 1
ATOM 1463 O O . LEU A 1 182 ? 2.810 8.413 4.398 1.00 92.00 182 LEU A O 1
ATOM 1467 N N . CYS A 1 183 ? 2.173 10.044 2.993 1.00 92.94 183 CYS A N 1
ATOM 1468 C CA . CYS A 1 183 ? 1.443 10.834 3.977 1.00 92.94 183 CYS A CA 1
ATOM 1469 C C . CYS A 1 183 ? 2.294 11.111 5.232 1.00 92.94 183 CYS A C 1
ATOM 1471 O O . CYS A 1 183 ? 1.809 11.033 6.353 1.00 92.94 183 CYS A O 1
ATOM 1473 N N . GLY A 1 184 ? 3.579 11.434 5.086 1.00 92.06 184 GLY A N 1
ATOM 1474 C CA . GLY A 1 184 ? 4.479 11.546 6.235 1.00 92.06 184 GLY A CA 1
ATOM 1475 C C . GLY A 1 184 ? 5.901 11.909 5.847 1.00 92.06 184 GLY A C 1
ATOM 1476 O O . GLY A 1 184 ? 6.169 12.195 4.687 1.00 92.06 184 GLY A O 1
ATOM 1477 N N . GLU A 1 185 ? 6.789 11.964 6.836 1.00 91.81 185 GLU A N 1
ATOM 1478 C CA . GLU A 1 185 ? 8.223 12.110 6.577 1.00 91.81 185 GLU A CA 1
ATOM 1479 C C . GLU A 1 185 ? 8.755 10.793 5.994 1.00 91.81 185 GLU A C 1
ATOM 1481 O O . GLU A 1 185 ? 8.423 9.711 6.493 1.00 91.81 185 GLU A O 1
ATOM 1486 N N . VAL A 1 186 ? 9.531 10.891 4.910 1.00 91.12 186 VAL A N 1
ATOM 1487 C CA . VAL A 1 186 ? 9.910 9.745 4.072 1.00 91.12 186 VAL A CA 1
ATOM 1488 C C . VAL A 1 186 ? 10.612 8.668 4.890 1.00 91.12 186 VAL A C 1
ATOM 1490 O O . VAL A 1 186 ? 10.181 7.518 4.866 1.00 91.12 186 VAL A O 1
ATOM 1493 N N . THR A 1 187 ? 11.651 9.019 5.645 1.00 90.31 187 THR A N 1
ATOM 1494 C CA . THR A 1 187 ? 12.499 8.077 6.394 1.00 90.31 187 THR A CA 1
ATOM 1495 C C . THR A 1 187 ? 11.702 7.309 7.443 1.00 90.31 187 THR A C 1
ATOM 1497 O O . THR A 1 187 ? 11.822 6.091 7.576 1.00 90.31 187 THR A O 1
ATOM 1500 N N . THR A 1 188 ? 10.844 8.010 8.176 1.00 92.31 188 THR A N 1
ATOM 1501 C CA . THR A 1 188 ? 10.036 7.444 9.251 1.00 92.31 188 THR A CA 1
ATOM 1502 C C . THR A 1 188 ? 8.999 6.480 8.688 1.00 92.31 188 THR A C 1
ATOM 1504 O O . THR A 1 188 ? 8.925 5.334 9.131 1.00 92.31 188 THR A O 1
ATOM 1507 N N . VAL A 1 189 ? 8.218 6.900 7.687 1.00 94.00 189 VAL A N 1
ATOM 1508 C CA . VAL A 1 189 ? 7.146 6.053 7.143 1.00 94.00 189 VAL A CA 1
ATOM 1509 C C . VAL A 1 189 ? 7.714 4.856 6.379 1.00 94.00 189 VAL A C 1
ATOM 1511 O O . VAL A 1 189 ? 7.231 3.744 6.562 1.00 94.00 189 VAL A O 1
ATOM 1514 N N . THR A 1 190 ? 8.780 5.031 5.595 1.00 92.62 190 THR A N 1
ATOM 1515 C CA . THR A 1 190 ? 9.471 3.917 4.909 1.00 92.62 190 THR A CA 1
ATOM 1516 C C . THR A 1 190 ? 10.013 2.881 5.893 1.00 92.62 190 THR A C 1
ATOM 1518 O O . THR A 1 190 ? 9.834 1.675 5.701 1.00 92.62 190 THR A O 1
ATOM 1521 N N . SER A 1 191 ? 10.579 3.336 7.014 1.00 90.94 191 SER A N 1
ATOM 1522 C CA . SER A 1 191 ? 11.022 2.456 8.098 1.00 90.94 191 SER A CA 1
ATOM 1523 C C . SER A 1 191 ? 9.857 1.660 8.698 1.00 90.94 191 SER A C 1
ATOM 1525 O O . SER A 1 191 ? 9.960 0.440 8.859 1.00 90.94 191 SER A O 1
ATOM 1527 N N . LEU A 1 192 ? 8.727 2.323 8.968 1.00 93.50 192 LEU A N 1
ATOM 1528 C CA . LEU A 1 192 ? 7.508 1.690 9.481 1.00 93.50 192 LEU A CA 1
ATOM 1529 C C . LEU A 1 192 ? 6.904 0.675 8.497 1.00 93.50 192 LEU A C 1
ATOM 1531 O O . LEU A 1 192 ? 6.481 -0.400 8.917 1.00 93.50 192 LEU A O 1
ATOM 1535 N N . LEU A 1 193 ? 6.917 0.977 7.195 1.00 93.56 193 LEU A N 1
ATOM 1536 C CA . LEU A 1 193 ? 6.482 0.065 6.131 1.00 93.56 193 LEU A CA 1
ATOM 1537 C C . LEU A 1 193 ? 7.453 -1.113 5.935 1.00 93.56 193 LEU A C 1
ATOM 1539 O O . LEU A 1 193 ? 7.068 -2.161 5.418 1.00 93.56 193 LEU A O 1
ATOM 1543 N N . GLY A 1 194 ? 8.716 -0.967 6.351 1.00 91.19 194 GLY A N 1
ATOM 1544 C CA . GLY A 1 194 ? 9.774 -1.938 6.067 1.00 91.19 194 GLY A CA 1
ATOM 1545 C C . GLY A 1 194 ? 10.174 -1.967 4.590 1.00 91.19 194 GLY A C 1
ATOM 1546 O O . GLY A 1 194 ? 10.638 -3.000 4.105 1.00 91.19 194 GLY A O 1
ATOM 1547 N N . LEU A 1 195 ? 9.983 -0.849 3.889 1.00 92.50 195 LEU A N 1
ATOM 1548 C CA . LEU A 1 195 ? 10.303 -0.663 2.479 1.00 92.50 195 LEU A CA 1
ATOM 1549 C C . LEU A 1 195 ? 11.024 0.663 2.297 1.00 92.50 195 LEU A C 1
ATOM 1551 O O . LEU A 1 195 ? 10.532 1.688 2.746 1.00 92.50 195 LEU A O 1
ATOM 1555 N N . VAL A 1 196 ? 12.142 0.645 1.586 1.00 90.94 196 VAL A N 1
ATOM 1556 C CA . VAL A 1 196 ? 12.948 1.815 1.258 1.00 90.94 196 VAL A CA 1
ATOM 1557 C C . VAL A 1 196 ? 12.898 2.028 -0.258 1.00 90.94 196 VAL A C 1
ATOM 1559 O O . VAL A 1 196 ? 13.179 1.079 -0.998 1.00 90.94 196 VAL A O 1
ATOM 1562 N N . PRO A 1 197 ? 12.549 3.235 -0.737 1.00 91.69 197 PRO A N 1
ATOM 1563 C CA . PRO A 1 197 ? 12.693 3.579 -2.144 1.00 91.69 197 PRO A CA 1
ATOM 1564 C C . PRO A 1 197 ? 14.184 3.608 -2.502 1.00 91.69 197 PRO A C 1
ATOM 1566 O O . PRO A 1 197 ? 14.981 4.300 -1.859 1.00 91.69 197 PRO A O 1
ATOM 1569 N N . VAL A 1 198 ? 14.571 2.822 -3.505 1.00 89.19 198 VAL A N 1
ATOM 1570 C CA . VAL A 1 198 ? 15.965 2.636 -3.937 1.00 89.19 198 VAL A CA 1
ATOM 1571 C C . VAL A 1 198 ? 16.589 3.965 -4.334 1.00 89.19 198 VAL A C 1
ATOM 1573 O O . VAL A 1 198 ? 17.760 4.212 -4.056 1.00 89.19 198 VAL A O 1
ATOM 1576 N N . GLU A 1 199 ? 15.800 4.840 -4.930 1.00 83.25 199 GLU A N 1
ATOM 1577 C CA . GLU A 1 199 ? 16.213 6.131 -5.453 1.00 83.25 199 GLU A CA 1
ATOM 1578 C C . GLU A 1 199 ? 16.641 7.071 -4.322 1.00 83.25 199 GLU A C 1
ATOM 1580 O O . GLU A 1 199 ? 17.670 7.733 -4.415 1.00 83.25 199 GLU A O 1
ATOM 1585 N N . VAL A 1 200 ? 15.947 7.029 -3.179 1.00 82.06 200 VAL A N 1
ATOM 1586 C CA . VAL A 1 200 ? 16.365 7.765 -1.972 1.00 82.06 200 VAL A CA 1
ATOM 1587 C C . VAL A 1 200 ? 17.610 7.142 -1.355 1.00 82.06 200 VAL A C 1
ATOM 1589 O O . VAL A 1 200 ? 18.536 7.858 -0.989 1.00 82.06 200 VAL A O 1
ATOM 1592 N N . ALA A 1 201 ? 17.664 5.811 -1.258 1.00 82.56 201 ALA A N 1
ATOM 1593 C CA . ALA A 1 201 ? 18.800 5.117 -0.650 1.00 82.56 201 ALA A CA 1
ATOM 1594 C C . ALA A 1 201 ? 20.107 5.290 -1.441 1.00 82.56 201 ALA A C 1
ATOM 1596 O O . ALA A 1 201 ? 21.190 5.279 -0.861 1.00 82.56 201 ALA A O 1
ATOM 1597 N N . THR A 1 202 ? 20.006 5.430 -2.763 1.00 83.94 202 THR A N 1
ATOM 1598 C CA . THR A 1 202 ? 21.150 5.558 -3.679 1.00 83.94 202 THR A CA 1
ATOM 1599 C C . THR A 1 202 ? 21.407 6.994 -4.128 1.00 83.94 202 THR A C 1
ATOM 1601 O O . THR A 1 202 ? 22.375 7.229 -4.849 1.00 83.94 202 THR A O 1
ATOM 1604 N N . ASN A 1 203 ? 20.576 7.949 -3.696 1.00 80.31 203 ASN A N 1
ATOM 1605 C CA . ASN A 1 203 ? 20.599 9.337 -4.155 1.00 80.31 203 ASN A CA 1
ATOM 1606 C C . ASN A 1 203 ? 20.525 9.448 -5.694 1.00 80.31 203 ASN A C 1
ATOM 1608 O O . ASN A 1 203 ? 21.274 10.201 -6.318 1.00 80.31 203 ASN A O 1
ATOM 1612 N N . THR A 1 204 ? 19.644 8.648 -6.300 1.00 78.75 204 THR A N 1
ATOM 1613 C CA . THR A 1 204 ? 19.353 8.638 -7.741 1.00 78.75 204 THR A CA 1
ATOM 1614 C C . THR A 1 204 ? 17.950 9.190 -8.018 1.00 78.75 204 THR A C 1
ATOM 1616 O O . THR A 1 204 ? 17.112 9.275 -7.118 1.00 78.75 204 THR A O 1
ATOM 1619 N N . ALA A 1 205 ? 17.699 9.613 -9.259 1.00 71.50 205 ALA A N 1
ATOM 1620 C CA . ALA A 1 205 ? 16.400 10.130 -9.693 1.00 71.50 205 ALA A CA 1
ATOM 1621 C C . ALA A 1 205 ? 15.475 9.005 -10.197 1.00 71.50 205 ALA A C 1
ATOM 1623 O O . ALA A 1 205 ? 15.952 7.994 -10.709 1.00 71.50 205 ALA A O 1
ATOM 1624 N N . PHE A 1 206 ? 14.154 9.207 -10.092 1.00 64.44 206 PHE A N 1
ATOM 1625 C CA . PHE A 1 206 ? 13.133 8.274 -10.607 1.00 64.44 206 PHE A CA 1
ATOM 1626 C C . PHE A 1 206 ? 13.025 8.250 -12.137 1.00 64.44 206 PHE A C 1
ATOM 1628 O O . PHE A 1 206 ? 12.484 7.298 -12.693 1.00 64.44 206 PHE A O 1
ATOM 1635 N N . SER A 1 207 ? 13.489 9.306 -12.810 1.00 61.03 207 SER A N 1
ATOM 1636 C CA . SER A 1 207 ? 13.437 9.470 -14.262 1.00 61.03 207 SER A CA 1
ATOM 1637 C C . SER A 1 207 ? 14.840 9.591 -14.852 1.00 61.03 207 SER A C 1
ATOM 1639 O O . SER A 1 207 ? 15.758 10.150 -14.243 1.00 61.03 207 SER A O 1
ATOM 1641 N N . SER A 1 208 ? 15.008 9.081 -16.074 1.00 56.44 208 SER A N 1
ATOM 1642 C CA . SER A 1 208 ? 16.128 9.476 -16.925 1.00 56.44 208 SER A CA 1
ATOM 1643 C C . SER A 1 208 ? 15.760 10.747 -17.701 1.00 56.44 208 SER A C 1
ATOM 1645 O O . SER A 1 208 ? 14.604 10.940 -18.078 1.00 56.44 208 SER A O 1
ATOM 1647 N N . ALA A 1 209 ? 16.748 11.588 -18.027 1.00 47.84 209 ALA A N 1
ATOM 1648 C CA . ALA A 1 209 ? 16.551 12.774 -18.871 1.00 47.84 209 ALA A CA 1
ATOM 1649 C C . ALA A 1 209 ? 15.955 12.451 -20.265 1.00 47.84 209 ALA A C 1
ATOM 1651 O O . ALA A 1 209 ? 15.442 13.341 -20.941 1.00 47.84 209 ALA A O 1
ATOM 1652 N N . GLY A 1 210 ? 16.017 11.185 -20.705 1.00 49.72 210 GLY A N 1
ATOM 1653 C CA . GLY A 1 210 ? 15.411 10.720 -21.954 1.00 49.72 210 GLY A CA 1
ATOM 1654 C C . GLY A 1 210 ? 13.886 10.591 -21.889 1.00 49.72 210 GLY A C 1
ATOM 1655 O O . GLY A 1 210 ? 13.217 10.952 -22.856 1.00 49.72 210 GLY A O 1
ATOM 1656 N N . ASP A 1 211 ? 13.332 10.157 -20.751 1.00 51.34 211 ASP A N 1
ATOM 1657 C CA . ASP A 1 211 ? 11.875 10.056 -20.555 1.00 51.34 211 ASP A CA 1
ATOM 1658 C C . ASP A 1 211 ? 11.236 11.450 -20.470 1.00 51.34 211 ASP A C 1
ATOM 1660 O O . ASP A 1 211 ? 10.153 11.695 -21.001 1.00 51.34 211 ASP A O 1
ATOM 1664 N N . GLU A 1 212 ? 11.956 12.406 -19.874 1.00 52.06 212 GLU A N 1
ATOM 1665 C CA . GLU A 1 212 ? 11.541 13.810 -19.799 1.00 52.06 212 GLU A CA 1
ATOM 1666 C C . GLU A 1 212 ? 11.492 14.484 -21.174 1.00 52.06 212 GLU A C 1
ATOM 1668 O O . GLU A 1 212 ? 10.549 15.225 -21.464 1.00 52.06 212 GLU A O 1
ATOM 1673 N N . ALA A 1 213 ? 12.463 14.190 -22.045 1.00 48.34 213 ALA A N 1
ATOM 1674 C CA . ALA A 1 213 ? 12.477 14.683 -23.421 1.00 48.34 213 ALA A CA 1
ATOM 1675 C C . ALA A 1 213 ? 11.319 14.108 -24.261 1.00 48.34 213 ALA A C 1
ATOM 1677 O O . ALA A 1 213 ? 10.764 14.817 -25.101 1.00 48.34 213 ALA A O 1
ATOM 1678 N N . LEU A 1 214 ? 10.918 12.855 -24.011 1.00 52.62 214 LEU A N 1
ATOM 1679 C CA . LEU A 1 214 ? 9.818 12.196 -24.721 1.00 52.62 214 LEU A CA 1
ATOM 1680 C C . LEU A 1 214 ? 8.451 12.801 -24.367 1.00 52.62 214 LEU A C 1
ATOM 1682 O O . LEU A 1 214 ? 7.652 13.082 -25.260 1.00 52.62 214 LEU A O 1
ATOM 1686 N N . CYS A 1 215 ? 8.190 13.061 -23.082 1.00 49.44 215 CYS A N 1
ATOM 1687 C CA . CYS A 1 215 ? 6.930 13.683 -22.665 1.00 49.44 215 CYS A CA 1
ATOM 1688 C C . CYS A 1 215 ? 6.805 15.133 -23.152 1.00 49.44 215 CYS A C 1
ATOM 1690 O O . CYS A 1 215 ? 5.709 15.545 -23.532 1.00 49.44 215 CYS A O 1
ATOM 1692 N N . GLN A 1 216 ? 7.908 15.891 -23.209 1.00 49.03 216 GLN A N 1
ATOM 1693 C CA . GLN A 1 216 ? 7.900 17.263 -23.735 1.00 49.03 216 GLN A CA 1
ATOM 1694 C C . GLN A 1 216 ? 7.588 17.331 -25.239 1.00 49.03 216 GLN A C 1
ATOM 1696 O O . GLN A 1 216 ? 6.925 18.268 -25.677 1.00 49.03 216 GLN A O 1
ATOM 1701 N N . ASP A 1 217 ?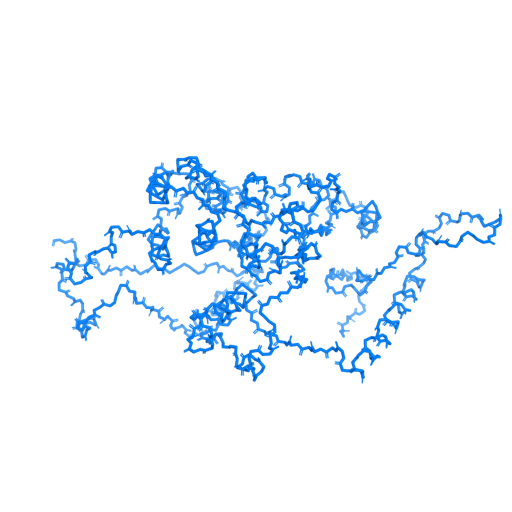 8.012 16.337 -26.025 1.00 50.28 217 ASP A N 1
ATOM 1702 C CA . ASP A 1 217 ? 7.799 16.320 -27.480 1.00 50.28 217 ASP A CA 1
ATOM 1703 C C . ASP A 1 217 ? 6.361 15.932 -27.882 1.00 50.28 217 ASP A C 1
ATOM 1705 O O . ASP A 1 217 ? 5.923 16.263 -28.985 1.00 50.28 217 ASP A O 1
ATOM 1709 N N . THR A 1 218 ? 5.603 15.275 -26.994 1.00 48.94 218 THR A N 1
ATOM 1710 C CA . THR A 1 218 ? 4.179 14.947 -27.223 1.00 48.94 218 THR A CA 1
ATOM 1711 C C . THR A 1 218 ? 3.209 16.084 -26.885 1.00 48.94 218 THR A C 1
ATOM 1713 O O . THR A 1 218 ? 2.090 16.111 -27.399 1.00 48.94 218 THR A O 1
ATOM 1716 N N . SER A 1 219 ? 3.621 17.059 -26.067 1.00 44.47 219 SER A N 1
ATOM 1717 C CA . SER A 1 219 ? 2.816 18.241 -25.746 1.00 44.47 219 SER A CA 1
ATOM 1718 C C . SER A 1 219 ? 3.161 19.385 -26.700 1.00 44.47 219 SER A C 1
ATOM 1720 O O . SER A 1 219 ? 4.138 20.106 -26.501 1.00 44.47 219 SER A O 1
ATOM 1722 N N . GLY A 1 220 ? 2.373 19.564 -27.760 1.00 44.28 220 GLY A N 1
ATOM 1723 C CA . GLY A 1 220 ? 2.528 20.711 -28.655 1.00 44.28 220 GLY A CA 1
ATOM 1724 C C . GLY A 1 220 ? 2.422 22.035 -27.893 1.00 44.28 220 GLY A C 1
ATOM 1725 O O . GLY A 1 220 ? 1.450 22.219 -27.180 1.00 44.28 220 GLY A O 1
ATOM 1726 N N . SER A 1 221 ? 3.431 22.905 -28.041 1.00 40.16 221 SER A N 1
ATOM 1727 C CA . SER A 1 221 ? 3.570 24.352 -27.727 1.00 40.16 221 SER A CA 1
ATOM 1728 C C . SER A 1 221 ? 2.708 25.048 -26.647 1.00 40.16 221 SER A C 1
ATOM 1730 O O . SER A 1 221 ? 2.667 26.278 -26.620 1.00 40.16 221 SER A O 1
ATOM 1732 N N . SER A 1 222 ? 2.022 24.342 -25.756 1.00 42.31 222 SER A N 1
ATOM 1733 C CA . SER A 1 222 ? 1.256 24.909 -24.653 1.00 42.31 222 SER A CA 1
ATOM 1734 C C . SER A 1 222 ? 2.089 24.843 -23.384 1.00 42.31 222 SER A C 1
ATOM 1736 O O . SER A 1 222 ? 2.606 23.791 -23.026 1.00 42.31 222 SER A O 1
ATOM 1738 N N . SER A 1 223 ? 2.183 25.974 -22.688 1.00 42.41 223 SER A N 1
ATOM 1739 C CA . SER A 1 223 ? 2.915 26.191 -21.431 1.00 42.41 223 SER A CA 1
ATOM 1740 C C . SER A 1 223 ? 2.368 25.403 -20.218 1.00 42.41 223 SER A C 1
ATOM 1742 O O . SER A 1 223 ? 2.554 25.822 -19.073 1.00 42.41 223 SER A O 1
ATOM 1744 N N . GLU A 1 224 ? 1.667 24.291 -20.434 1.00 47.00 224 GLU A N 1
ATOM 1745 C CA . GLU A 1 224 ? 1.152 23.429 -19.374 1.00 47.00 224 GLU A CA 1
ATOM 1746 C C . GLU A 1 224 ? 2.187 22.350 -19.039 1.00 47.00 224 GLU A C 1
ATOM 1748 O O . GLU A 1 224 ? 2.733 21.695 -19.922 1.00 47.00 224 GLU A O 1
ATOM 1753 N N . ALA A 1 225 ? 2.501 22.203 -17.750 1.00 52.22 225 ALA A N 1
ATOM 1754 C CA . ALA A 1 225 ? 3.502 21.253 -17.276 1.00 52.22 225 ALA A CA 1
ATOM 1755 C C . ALA A 1 225 ? 3.163 19.821 -17.726 1.00 52.22 225 ALA A C 1
ATOM 1757 O O . ALA A 1 225 ? 2.064 19.333 -17.450 1.00 52.22 225 ALA A O 1
ATOM 1758 N N . GLY A 1 226 ? 4.122 19.156 -18.374 1.00 57.50 226 GLY A N 1
ATOM 1759 C CA . GLY A 1 226 ? 3.991 17.766 -18.799 1.00 57.50 226 GLY A CA 1
ATOM 1760 C C . GLY A 1 226 ? 3.697 16.823 -17.629 1.00 57.50 226 GLY A C 1
ATOM 1761 O O . GLY A 1 226 ? 4.069 17.071 -16.476 1.00 57.50 226 GLY A O 1
ATOM 1762 N N . GLN A 1 227 ? 2.996 15.733 -17.930 1.00 62.50 227 GLN A N 1
ATOM 1763 C CA . GLN A 1 227 ? 2.816 14.615 -17.010 1.00 62.50 227 GLN A CA 1
ATOM 1764 C C . GLN A 1 227 ? 3.853 13.540 -17.344 1.00 62.50 227 GLN A C 1
ATOM 1766 O O . GLN A 1 227 ? 4.039 13.204 -18.509 1.00 62.50 227 GLN A O 1
ATOM 1771 N N . LEU A 1 228 ? 4.539 13.039 -16.323 1.00 67.62 228 LEU A N 1
ATOM 1772 C CA . LEU A 1 228 ? 5.613 12.053 -16.403 1.00 67.62 228 LEU A CA 1
ATOM 1773 C C . LEU A 1 228 ? 5.274 10.855 -15.523 1.00 67.62 228 LEU A C 1
ATOM 1775 O O . LEU A 1 228 ? 4.703 11.022 -14.447 1.00 67.62 228 LEU A O 1
ATOM 1779 N N . PHE A 1 229 ? 5.666 9.656 -15.944 1.00 72.19 229 PHE A N 1
ATOM 1780 C CA . PHE A 1 229 ? 5.593 8.476 -15.088 1.00 72.19 229 PHE A CA 1
ATOM 1781 C C . PHE A 1 229 ? 6.847 8.387 -14.224 1.00 72.19 229 PHE A C 1
ATOM 1783 O O . PHE A 1 229 ? 7.951 8.223 -14.733 1.00 72.19 229 PHE A O 1
ATOM 1790 N N . ALA A 1 230 ? 6.678 8.475 -12.908 1.00 79.44 230 ALA A N 1
ATOM 1791 C CA . ALA A 1 230 ? 7.732 8.168 -11.955 1.00 79.44 230 ALA A CA 1
ATOM 1792 C C . ALA A 1 230 ? 7.596 6.706 -11.527 1.00 79.44 230 ALA A C 1
ATOM 1794 O O . ALA A 1 230 ? 6.683 6.356 -10.771 1.00 79.44 230 ALA A O 1
ATOM 1795 N N . ARG A 1 231 ? 8.507 5.855 -12.008 1.00 85.56 231 ARG A N 1
ATOM 1796 C CA . ARG A 1 231 ? 8.636 4.478 -11.531 1.00 85.56 231 ARG A CA 1
ATOM 1797 C C . ARG A 1 231 ? 9.511 4.470 -10.281 1.00 85.56 231 ARG A C 1
ATOM 1799 O O . ARG A 1 231 ? 10.622 4.982 -10.297 1.00 85.56 231 ARG A O 1
ATOM 1806 N N . ILE A 1 232 ? 8.992 3.893 -9.203 1.00 90.00 232 ILE A N 1
ATOM 1807 C CA . ILE A 1 232 ? 9.650 3.818 -7.898 1.00 90.00 232 ILE A CA 1
ATOM 1808 C C . ILE A 1 232 ? 9.909 2.351 -7.571 1.00 90.00 232 ILE A C 1
ATOM 1810 O O . ILE A 1 232 ? 8.979 1.536 -7.567 1.00 90.00 232 ILE A O 1
ATOM 1814 N N . ALA A 1 233 ? 11.165 2.017 -7.285 1.00 92.69 233 ALA A N 1
ATOM 1815 C CA . ALA A 1 233 ? 11.575 0.699 -6.827 1.00 92.69 233 ALA A CA 1
ATOM 1816 C C . ALA A 1 233 ? 11.660 0.665 -5.296 1.00 92.69 233 ALA A C 1
ATOM 1818 O O . ALA A 1 233 ? 12.500 1.316 -4.681 1.00 92.69 233 ALA A O 1
ATOM 1819 N N . TRP A 1 234 ? 10.830 -0.154 -4.661 1.00 93.94 234 TRP A N 1
ATOM 1820 C CA . TRP A 1 234 ? 10.795 -0.341 -3.214 1.00 93.94 234 TRP A CA 1
ATOM 1821 C C . TRP A 1 234 ? 11.479 -1.651 -2.832 1.00 93.94 234 TRP A C 1
ATOM 1823 O O . TRP A 1 234 ? 11.111 -2.729 -3.311 1.00 93.94 234 TRP A O 1
ATOM 1833 N N . LYS A 1 235 ? 12.456 -1.574 -1.929 1.00 92.50 235 LYS A N 1
ATOM 1834 C CA . LYS A 1 235 ? 13.194 -2.736 -1.422 1.00 92.50 235 LYS A CA 1
ATOM 1835 C C . LYS A 1 235 ? 13.129 -2.839 0.089 1.00 92.50 235 LYS A C 1
ATOM 1837 O O . LYS A 1 235 ? 13.020 -1.841 0.792 1.00 92.50 235 LYS A O 1
ATOM 1842 N N . ARG A 1 236 ? 13.244 -4.058 0.612 1.00 88.69 236 ARG A N 1
ATOM 1843 C CA . ARG A 1 236 ? 13.408 -4.259 2.056 1.00 88.69 236 ARG A CA 1
ATOM 1844 C C . ARG A 1 236 ? 14.779 -3.726 2.501 1.00 88.69 236 ARG A C 1
ATOM 1846 O O . ARG A 1 236 ? 15.760 -3.944 1.788 1.00 88.69 236 ARG A O 1
ATOM 1853 N N . PRO A 1 237 ? 14.874 -3.064 3.667 1.00 79.25 237 PRO A N 1
ATOM 1854 C CA . PRO A 1 237 ? 16.154 -2.625 4.202 1.00 79.25 237 PRO A CA 1
ATOM 1855 C C . PRO A 1 237 ? 17.045 -3.834 4.516 1.00 79.25 237 PRO A C 1
ATOM 1857 O O . PRO A 1 237 ? 16.578 -4.871 4.994 1.00 79.25 237 PRO A O 1
ATOM 1860 N N . LEU A 1 238 ? 18.330 -3.693 4.201 1.00 66.94 238 LEU A N 1
ATOM 1861 C CA . LEU A 1 238 ? 19.331 -4.749 4.303 1.00 66.94 238 LEU A CA 1
ATOM 1862 C C . LEU A 1 238 ? 19.723 -4.996 5.763 1.00 66.94 238 LEU A C 1
ATOM 1864 O O . LEU A 1 238 ? 19.973 -4.043 6.496 1.00 66.94 238 LEU A O 1
ATOM 1868 N N . ASN A 1 239 ? 19.875 -6.264 6.154 1.00 57.91 239 ASN A N 1
ATOM 1869 C CA . ASN A 1 239 ? 20.819 -6.605 7.218 1.00 57.91 239 ASN A CA 1
ATOM 1870 C C . ASN A 1 239 ? 22.138 -7.016 6.547 1.0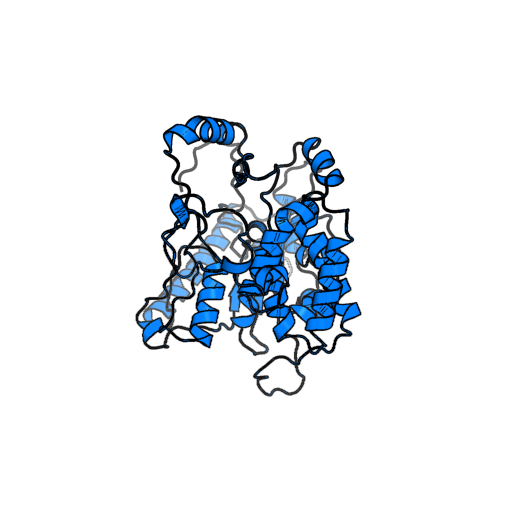0 57.91 239 ASN A C 1
ATOM 1872 O O . ASN A 1 239 ? 22.102 -7.813 5.613 1.00 57.91 239 ASN A O 1
ATOM 1876 N N . PRO A 1 240 ? 23.289 -6.497 7.003 1.00 53.69 240 PRO A N 1
ATOM 1877 C CA . PRO A 1 240 ? 24.594 -6.736 6.378 1.00 53.69 240 PRO A CA 1
ATOM 1878 C C . PRO A 1 240 ? 25.110 -8.174 6.533 1.00 53.69 240 PRO A C 1
ATOM 1880 O O . PRO A 1 240 ? 26.121 -8.535 5.942 1.00 53.69 240 PRO A O 1
ATOM 1883 N N . THR A 1 241 ? 24.446 -9.006 7.332 1.00 55.47 241 THR A N 1
ATOM 1884 C CA . THR A 1 241 ? 24.710 -10.440 7.379 1.00 55.47 241 THR A CA 1
ATOM 1885 C C . THR A 1 241 ? 23.857 -11.111 6.306 1.00 55.47 241 THR A C 1
ATOM 1887 O O . THR A 1 241 ? 22.640 -11.155 6.445 1.00 55.47 241 THR A O 1
ATOM 1890 N N . ASP A 1 242 ? 24.486 -11.658 5.260 1.00 48.47 242 ASP A N 1
ATOM 1891 C CA . ASP A 1 242 ? 23.886 -12.381 4.110 1.00 48.47 242 ASP A CA 1
ATOM 1892 C C . ASP A 1 242 ? 22.994 -13.593 4.471 1.00 48.47 242 ASP A C 1
ATOM 1894 O O . ASP A 1 242 ? 22.605 -14.399 3.623 1.00 48.47 242 ASP A O 1
ATOM 1898 N N . MET A 1 243 ? 22.641 -13.754 5.743 1.00 52.81 243 MET A N 1
ATOM 1899 C CA . MET A 1 243 ? 21.674 -14.735 6.184 1.00 52.81 243 MET A CA 1
ATOM 1900 C C . MET A 1 243 ? 20.269 -14.243 5.829 1.00 52.81 243 MET A C 1
ATOM 1902 O O . MET A 1 243 ? 19.919 -13.114 6.179 1.00 52.81 243 MET A O 1
ATOM 1906 N N . PRO A 1 244 ? 19.424 -15.076 5.192 1.00 51.66 244 PRO A N 1
ATOM 1907 C CA . PRO A 1 244 ? 18.042 -14.721 4.908 1.00 51.66 244 PRO A CA 1
ATOM 1908 C C . PRO A 1 244 ? 17.349 -14.369 6.222 1.00 51.66 244 PRO A C 1
ATOM 1910 O O . PRO A 1 244 ? 17.045 -15.226 7.057 1.00 51.66 244 PRO A O 1
ATOM 1913 N N . VAL A 1 245 ? 17.135 -13.074 6.428 1.00 51.06 245 VAL A N 1
ATOM 1914 C CA . VAL A 1 245 ? 16.485 -12.552 7.618 1.00 51.06 245 VAL A CA 1
ATOM 1915 C C . VAL A 1 245 ? 15.052 -13.066 7.589 1.00 51.06 245 VAL A C 1
ATOM 1917 O O . VAL A 1 245 ? 14.244 -12.627 6.773 1.00 51.06 245 VAL A O 1
ATOM 1920 N N . LYS A 1 246 ? 14.715 -14.026 8.457 1.00 53.44 246 LYS A N 1
ATOM 1921 C CA . LYS A 1 246 ? 13.352 -14.585 8.522 1.00 53.44 246 LYS A CA 1
ATOM 1922 C C . LYS A 1 246 ? 12.311 -13.500 8.829 1.00 53.44 246 LYS A C 1
ATOM 1924 O O . LYS A 1 246 ? 11.191 -13.571 8.332 1.00 53.44 246 LYS A O 1
ATOM 1929 N N . THR A 1 247 ? 12.704 -12.467 9.575 1.00 61.19 247 THR A N 1
ATOM 1930 C CA . THR A 1 247 ? 11.864 -11.330 9.973 1.00 61.19 247 THR A CA 1
ATOM 1931 C C . THR A 1 247 ? 12.702 -10.061 10.067 1.00 61.19 247 THR A C 1
ATOM 1933 O O . THR A 1 247 ? 13.699 -10.046 10.786 1.00 61.19 247 THR A O 1
ATOM 1936 N N . LEU A 1 248 ? 12.307 -9.000 9.360 1.00 69.12 248 LEU A N 1
ATOM 1937 C CA . LEU A 1 248 ? 12.931 -7.681 9.497 1.00 69.12 248 LEU A CA 1
ATOM 1938 C C . LEU A 1 248 ? 12.995 -7.278 10.986 1.00 69.12 248 LEU A C 1
ATOM 1940 O O . LEU A 1 248 ? 12.019 -7.479 11.712 1.00 69.12 248 LEU A O 1
ATOM 1944 N N . GLY A 1 249 ? 14.105 -6.679 11.428 1.00 72.94 249 GLY A N 1
ATOM 1945 C CA . GLY A 1 249 ? 14.268 -6.232 12.817 1.00 72.94 249 GLY A CA 1
ATOM 1946 C C . GLY A 1 249 ? 13.140 -5.294 13.263 1.00 72.94 249 GLY A C 1
ATOM 1947 O O . GLY A 1 249 ? 12.576 -4.561 12.439 1.00 72.94 249 GLY A O 1
ATOM 1948 N N . LEU A 1 250 ? 12.789 -5.361 14.550 1.00 85.94 250 LEU A N 1
ATOM 1949 C CA . LEU A 1 250 ? 11.838 -4.435 15.163 1.00 85.94 250 LEU A CA 1
ATOM 1950 C C . LEU A 1 250 ? 12.516 -3.086 15.393 1.00 85.94 250 LEU A C 1
ATOM 1952 O O . LEU A 1 250 ? 13.649 -3.029 15.867 1.00 85.94 250 LEU A O 1
ATOM 1956 N N . ILE A 1 251 ? 11.806 -2.006 15.088 1.00 89.81 251 ILE A N 1
ATOM 1957 C CA . ILE A 1 251 ? 12.282 -0.645 15.323 1.00 89.81 251 ILE A CA 1
ATOM 1958 C C . ILE A 1 251 ? 11.829 -0.221 16.715 1.00 89.81 251 ILE A C 1
ATOM 1960 O O . ILE A 1 251 ? 10.638 -0.277 17.024 1.00 89.81 251 ILE A O 1
ATOM 1964 N N . HIS A 1 252 ? 12.766 0.191 17.563 1.00 92.69 252 HIS A N 1
ATOM 1965 C CA . HIS A 1 252 ? 12.430 0.694 18.888 1.00 92.69 252 HIS A CA 1
ATOM 1966 C C . HIS A 1 252 ? 11.905 2.129 18.790 1.00 92.69 252 HIS A C 1
ATOM 1968 O O . HIS A 1 252 ? 12.596 3.005 18.273 1.00 92.69 252 HIS A O 1
ATOM 1974 N N . PHE A 1 253 ? 10.706 2.372 19.313 1.00 93.56 253 PHE A N 1
ATOM 1975 C CA . PHE A 1 253 ? 10.089 3.696 19.348 1.00 93.56 253 PHE A CA 1
ATOM 1976 C C . PHE A 1 253 ? 9.703 4.078 20.774 1.00 93.56 253 PHE A C 1
ATOM 1978 O O . PHE A 1 253 ? 9.141 3.271 21.518 1.00 93.56 253 PHE A O 1
ATOM 1985 N N . ASP A 1 254 ? 9.922 5.345 21.125 1.00 95.19 254 ASP A N 1
ATOM 1986 C CA . ASP A 1 254 ? 9.202 5.943 22.245 1.00 95.19 254 ASP A CA 1
ATOM 1987 C C . ASP A 1 254 ? 7.696 5.963 21.936 1.00 95.19 254 ASP A C 1
ATOM 1989 O O . ASP A 1 254 ? 7.282 6.313 20.828 1.00 95.19 254 ASP A O 1
ATOM 1993 N N . SER A 1 255 ? 6.874 5.582 22.912 1.00 96.31 255 SER A N 1
ATOM 1994 C CA . SER A 1 255 ? 5.431 5.411 22.715 1.00 96.31 255 SER A CA 1
ATOM 1995 C C . SER A 1 255 ? 4.726 6.727 22.387 1.00 96.31 255 SER A C 1
ATOM 1997 O O . SER A 1 255 ? 3.805 6.744 21.572 1.00 96.31 255 SER A O 1
ATOM 1999 N N . VAL A 1 256 ? 5.175 7.844 22.973 1.00 96.56 256 VAL A N 1
ATOM 2000 C CA . VAL A 1 256 ? 4.612 9.176 22.699 1.00 96.56 256 VAL A CA 1
ATOM 2001 C C . VAL A 1 256 ? 5.081 9.674 21.332 1.00 96.56 256 VAL A C 1
ATOM 2003 O O . VAL A 1 256 ? 4.279 10.191 20.552 1.00 96.56 256 VAL A O 1
ATOM 2006 N N . GLY A 1 257 ? 6.356 9.460 21.002 1.00 95.44 257 GLY A N 1
ATOM 2007 C CA . GLY A 1 257 ? 6.914 9.748 19.684 1.00 95.44 257 GLY A CA 1
ATOM 2008 C C . GLY A 1 257 ? 6.177 9.012 18.563 1.00 95.44 257 GLY A C 1
ATOM 2009 O O . GLY A 1 257 ? 5.780 9.639 17.579 1.00 95.44 257 GLY A O 1
ATOM 2010 N N . LEU A 1 258 ? 5.919 7.708 18.730 1.00 96.69 258 LEU A N 1
ATOM 2011 C CA . LEU A 1 258 ? 5.160 6.924 17.754 1.00 96.69 258 LEU A CA 1
ATOM 2012 C C . LEU A 1 258 ? 3.734 7.460 17.590 1.00 96.69 258 LEU A C 1
ATOM 2014 O O . LEU A 1 258 ? 3.278 7.619 16.461 1.00 96.69 258 LEU A O 1
ATOM 2018 N N . ALA A 1 259 ? 3.052 7.796 18.689 1.00 97.31 259 ALA A N 1
ATOM 2019 C CA . ALA A 1 259 ? 1.707 8.364 18.637 1.00 97.31 259 ALA A CA 1
ATOM 2020 C C . ALA A 1 259 ? 1.652 9.652 17.796 1.00 97.31 259 ALA A C 1
ATOM 2022 O O . ALA A 1 259 ? 0.771 9.802 16.952 1.00 97.31 259 ALA A O 1
ATOM 2023 N N . HIS A 1 260 ? 2.628 10.552 17.951 1.00 96.12 260 HIS A N 1
ATOM 2024 C CA . HIS A 1 260 ? 2.704 11.773 17.142 1.00 96.12 260 HIS A CA 1
ATOM 2025 C C . HIS A 1 260 ? 2.990 11.507 15.662 1.00 96.12 260 HIS A C 1
ATOM 2027 O O . HIS A 1 260 ? 2.420 12.177 14.799 1.00 96.12 260 HIS A O 1
ATOM 2033 N N . VAL A 1 261 ? 3.860 10.542 15.347 1.00 95.75 261 VAL A N 1
ATOM 2034 C CA . VAL A 1 261 ? 4.113 10.133 13.956 1.00 95.75 261 VAL A CA 1
ATOM 2035 C C . VAL A 1 261 ? 2.826 9.610 13.321 1.00 95.75 261 VAL A C 1
ATOM 2037 O O . VAL A 1 261 ? 2.434 10.083 12.256 1.00 95.75 261 VAL A O 1
ATOM 2040 N N . LEU A 1 262 ? 2.133 8.697 14.005 1.00 96.81 262 LEU A N 1
ATOM 2041 C CA . LEU A 1 262 ? 0.887 8.100 13.528 1.00 96.81 262 LEU A CA 1
ATOM 2042 C C . LEU A 1 262 ? -0.229 9.138 13.365 1.00 96.81 262 LEU A C 1
ATOM 2044 O O . LEU A 1 262 ? -0.939 9.100 12.363 1.00 96.81 262 LEU A O 1
ATOM 2048 N N . GLN A 1 263 ? -0.345 10.102 14.284 1.00 95.50 263 GLN A N 1
ATOM 2049 C CA . GLN A 1 263 ? -1.295 11.212 14.166 1.00 95.50 263 GLN A CA 1
ATOM 2050 C C . GLN A 1 263 ? -0.999 12.068 12.928 1.00 95.50 263 GLN A C 1
ATOM 2052 O O . GLN A 1 263 ? -1.904 12.387 12.163 1.00 95.50 263 GLN A O 1
ATOM 2057 N N . ARG A 1 264 ? 0.266 12.431 12.687 1.00 94.56 264 ARG A N 1
ATOM 2058 C CA . ARG A 1 264 ? 0.639 13.213 11.495 1.00 94.56 264 ARG A CA 1
ATOM 2059 C C . ARG A 1 264 ? 0.310 12.465 10.208 1.00 94.56 264 ARG A C 1
ATOM 2061 O O . ARG A 1 264 ? -0.172 13.084 9.260 1.00 94.56 264 ARG A O 1
ATOM 2068 N N . THR A 1 265 ? 0.538 11.152 10.187 1.00 95.31 265 THR A N 1
ATOM 2069 C CA . THR A 1 265 ? 0.142 10.306 9.059 1.00 95.31 265 THR A CA 1
ATOM 2070 C C . THR A 1 265 ? -1.368 10.279 8.880 1.00 95.31 265 THR A C 1
ATOM 2072 O O . THR A 1 265 ? -1.839 10.494 7.766 1.00 95.31 265 THR A O 1
ATOM 2075 N N . PHE A 1 266 ? -2.128 10.125 9.965 1.00 94.06 266 PHE A N 1
ATOM 2076 C CA . PHE A 1 266 ? -3.587 10.197 9.948 1.00 94.06 266 PHE A CA 1
ATOM 2077 C C . PHE A 1 266 ? -4.087 11.518 9.341 1.00 94.06 266 PHE A C 1
ATOM 2079 O O . PHE A 1 266 ? -4.841 11.505 8.371 1.00 94.06 266 PHE A O 1
ATOM 2086 N N . LEU A 1 267 ? -3.602 12.661 9.833 1.00 91.75 267 LEU A N 1
ATOM 2087 C CA . LEU A 1 267 ? -4.009 13.980 9.337 1.00 91.75 267 LEU A CA 1
ATOM 2088 C C . LEU A 1 267 ? -3.695 14.174 7.847 1.00 91.75 267 LEU A C 1
ATOM 2090 O O . LEU A 1 267 ? -4.477 14.784 7.122 1.00 91.75 267 LEU A O 1
ATOM 2094 N N . LYS A 1 268 ? -2.566 13.638 7.364 1.00 91.12 268 LYS A N 1
ATOM 2095 C CA . LYS A 1 268 ? -2.203 13.692 5.942 1.00 91.12 268 LYS A CA 1
ATOM 2096 C C . LYS A 1 268 ? -3.041 12.740 5.079 1.00 91.12 268 LYS A C 1
ATOM 2098 O O . LYS A 1 268 ? -3.428 13.138 3.985 1.00 91.12 268 LYS A O 1
ATOM 2103 N N . MET A 1 269 ? -3.356 11.532 5.558 1.00 90.88 269 MET A N 1
ATOM 2104 C CA . MET A 1 269 ? -4.240 10.588 4.852 1.00 90.88 269 MET A CA 1
ATOM 2105 C C . MET A 1 269 ? -5.637 11.172 4.633 1.00 90.88 269 MET A C 1
ATOM 2107 O O . MET A 1 269 ? -6.250 10.944 3.596 1.00 90.88 269 MET A O 1
ATOM 2111 N N . PHE A 1 270 ? -6.125 11.952 5.595 1.00 89.12 270 PHE A N 1
ATOM 2112 C CA . PHE A 1 270 ? -7.470 12.524 5.573 1.00 89.12 270 PHE A CA 1
ATOM 2113 C C . PHE A 1 270 ? -7.469 14.033 5.350 1.00 89.12 270 PHE A C 1
ATOM 2115 O O . PHE A 1 270 ? -8.428 14.716 5.692 1.00 89.12 270 PHE A O 1
ATOM 2122 N N . ALA A 1 271 ? -6.414 14.565 4.728 1.00 84.00 271 ALA A N 1
ATOM 2123 C CA . ALA A 1 271 ? -6.275 15.994 4.466 1.00 84.00 271 ALA A CA 1
ATOM 2124 C C . ALA A 1 271 ? -7.427 16.578 3.626 1.00 84.00 271 ALA A C 1
ATOM 2126 O O . ALA A 1 271 ? -7.654 17.783 3.677 1.00 84.00 271 ALA A O 1
ATOM 2127 N N . ASP A 1 272 ? -8.145 15.742 2.873 1.00 75.44 272 ASP A N 1
ATOM 2128 C CA . ASP A 1 272 ? -9.327 16.130 2.096 1.00 75.44 272 ASP A CA 1
ATOM 2129 C C . ASP A 1 272 ? -10.594 16.341 2.948 1.00 75.44 272 ASP A C 1
ATOM 2131 O O . ASP A 1 272 ? -11.570 16.909 2.462 1.00 75.44 272 ASP A O 1
ATOM 2135 N N . GLU A 1 273 ? -10.584 15.938 4.222 1.00 76.62 273 GLU A N 1
ATOM 2136 C CA . GLU A 1 273 ? -11.659 16.204 5.190 1.00 76.62 273 GLU A CA 1
ATOM 2137 C C . GLU A 1 273 ? -11.520 17.579 5.876 1.00 76.62 273 GLU A C 1
ATOM 2139 O O . GLU A 1 273 ? -12.372 17.969 6.677 1.00 76.62 273 GLU A O 1
ATOM 2144 N N . ASP A 1 274 ? -10.455 18.324 5.571 1.00 72.56 274 ASP A N 1
ATOM 2145 C CA . ASP A 1 274 ? -10.260 19.702 6.019 1.00 72.56 274 ASP A CA 1
ATOM 2146 C C . ASP A 1 274 ? -11.223 20.637 5.270 1.00 72.56 274 ASP A C 1
ATOM 2148 O O . ASP A 1 274 ? -11.158 20.799 4.044 1.00 72.56 274 ASP A O 1
ATOM 2152 N N . LEU A 1 275 ? -12.110 21.293 6.024 1.00 66.12 275 LEU A N 1
ATOM 2153 C CA . LEU A 1 275 ? -13.145 22.178 5.490 1.00 66.12 275 LEU A CA 1
ATOM 2154 C C . LEU A 1 275 ? -12.560 23.325 4.654 1.00 66.12 275 LEU A C 1
ATOM 2156 O O . LEU A 1 275 ? -13.141 23.707 3.636 1.00 66.12 275 LEU A O 1
ATOM 2160 N N . SER A 1 276 ? -11.395 23.850 5.038 1.00 64.56 276 SER A N 1
ATOM 2161 C CA . SER A 1 276 ? -10.743 24.954 4.327 1.00 64.56 276 SER A CA 1
ATOM 2162 C C . SER A 1 276 ? -10.283 24.518 2.936 1.00 64.56 276 SER A C 1
ATOM 2164 O O . SER A 1 276 ? -10.453 25.248 1.955 1.00 64.56 276 SER A O 1
ATOM 2166 N N . LYS A 1 277 ? -9.749 23.296 2.827 1.00 66.25 277 LYS A N 1
ATOM 2167 C CA . LYS A 1 277 ? -9.301 22.713 1.554 1.00 66.25 277 LYS A CA 1
ATOM 2168 C C . LYS A 1 277 ? -10.470 22.271 0.687 1.00 66.25 277 LYS A C 1
ATOM 2170 O O . LYS A 1 277 ? -10.432 22.484 -0.524 1.00 66.25 277 LYS A O 1
ATOM 2175 N N . LEU A 1 278 ? -11.523 21.726 1.293 1.00 62.81 278 LEU A N 1
ATOM 2176 C CA . LEU A 1 278 ? -12.750 21.358 0.592 1.00 62.81 278 LEU A CA 1
ATOM 2177 C C . LEU A 1 278 ? -13.404 22.587 -0.060 1.00 62.81 278 LEU A C 1
ATOM 2179 O O . LEU A 1 278 ? -13.708 22.570 -1.253 1.00 62.81 278 LEU A O 1
ATOM 2183 N N . LEU A 1 279 ? -13.538 23.691 0.685 1.00 61.44 279 LEU A N 1
ATOM 2184 C CA . LEU A 1 279 ? -14.091 24.949 0.173 1.00 61.44 279 LEU A CA 1
ATOM 2185 C C . LEU A 1 279 ? -13.212 25.585 -0.914 1.00 61.44 279 LEU A C 1
ATOM 2187 O O . LEU A 1 279 ? -13.736 26.150 -1.875 1.00 61.44 279 LEU A O 1
ATOM 2191 N N . ALA A 1 280 ? -11.885 25.484 -0.796 1.00 61.56 280 ALA A N 1
ATOM 2192 C CA . ALA A 1 280 ? -10.964 25.931 -1.840 1.00 61.56 280 ALA A CA 1
ATOM 2193 C C . ALA A 1 280 ? -11.073 25.075 -3.117 1.00 61.56 280 ALA A C 1
ATOM 2195 O O . ALA A 1 280 ? -11.045 25.622 -4.220 1.00 61.56 280 ALA A O 1
ATOM 2196 N N . ARG A 1 281 ? -11.261 23.753 -2.983 1.00 59.38 281 ARG A N 1
ATOM 2197 C CA . ARG A 1 281 ? -11.447 22.826 -4.112 1.00 59.38 281 ARG A CA 1
ATOM 2198 C C . ARG A 1 281 ? -12.763 23.047 -4.838 1.00 59.38 281 ARG A C 1
ATOM 2200 O O . ARG A 1 281 ? -12.734 23.066 -6.058 1.00 59.38 281 ARG A O 1
ATOM 2207 N N . ILE A 1 282 ? -13.870 23.289 -4.132 1.00 56.66 282 ILE A N 1
ATOM 2208 C CA . ILE A 1 282 ? -15.178 23.598 -4.750 1.00 56.66 282 ILE A CA 1
ATOM 2209 C C . ILE A 1 282 ? -15.092 24.835 -5.662 1.00 56.66 282 ILE A C 1
ATOM 2211 O O . ILE A 1 282 ? -15.780 24.910 -6.676 1.00 56.66 282 ILE A O 1
ATOM 2215 N N . LYS A 1 283 ? -14.220 25.797 -5.334 1.00 50.97 283 LYS A N 1
ATOM 2216 C CA . LYS A 1 283 ? -13.974 26.991 -6.159 1.00 50.97 283 LYS A CA 1
ATOM 2217 C C . LYS A 1 283 ? -13.080 26.729 -7.375 1.00 50.97 283 LYS A C 1
ATOM 2219 O O . LYS A 1 283 ? -13.032 27.565 -8.272 1.00 50.97 283 LYS A O 1
ATOM 2224 N N . SER A 1 284 ? -12.373 25.601 -7.417 1.00 48.31 284 SER A N 1
ATOM 2225 C CA . SER A 1 284 ? -11.558 25.187 -8.557 1.00 48.31 284 SER A CA 1
ATOM 2226 C C . SER A 1 284 ? -12.297 24.121 -9.367 1.00 48.31 284 SER A C 1
ATOM 2228 O O . SER A 1 284 ? -12.715 23.108 -8.827 1.00 48.31 284 SER A O 1
ATOM 2230 N N . THR A 1 285 ? -12.390 24.268 -10.683 1.00 41.81 285 THR A N 1
ATOM 2231 C CA . THR A 1 285 ? -12.943 23.256 -11.610 1.00 41.81 285 THR A CA 1
ATOM 2232 C C . THR A 1 285 ? -12.109 21.962 -11.696 1.00 41.81 285 THR A C 1
ATOM 2234 O O . THR A 1 285 ? -12.301 21.154 -12.602 1.00 41.81 285 THR A O 1
ATOM 2237 N N . ARG A 1 286 ? -11.166 21.732 -10.769 1.00 44.44 286 ARG A N 1
ATOM 2238 C CA . ARG A 1 286 ? -10.374 20.501 -10.695 1.00 44.44 286 ARG A CA 1
ATOM 2239 C C . ARG A 1 286 ? -11.214 19.391 -10.074 1.00 44.44 286 ARG A C 1
ATOM 2241 O O . ARG A 1 286 ? -11.696 19.523 -8.953 1.00 44.44 286 ARG A O 1
ATOM 2248 N N . MET A 1 287 ? -11.341 18.301 -10.829 1.00 46.66 287 MET A N 1
ATOM 2249 C CA . MET A 1 287 ? -12.080 17.087 -10.485 1.00 46.66 287 MET A CA 1
ATOM 2250 C C . MET A 1 287 ? -11.920 16.708 -9.006 1.00 46.66 287 MET A C 1
ATOM 2252 O O . MET A 1 287 ? -10.808 16.573 -8.486 1.00 46.66 287 MET A O 1
ATOM 2256 N N . LEU A 1 288 ? -13.050 16.521 -8.324 1.00 47.75 288 LEU A N 1
ATOM 2257 C CA . LEU A 1 288 ? -13.091 15.918 -7.000 1.00 47.75 288 LEU A CA 1
ATOM 2258 C C . LEU A 1 288 ? -12.674 14.448 -7.151 1.00 47.75 288 LEU A C 1
ATOM 2260 O O . LEU A 1 288 ? -13.471 13.610 -7.552 1.00 47.75 288 LEU A O 1
ATOM 2264 N N . SER A 1 289 ? -11.402 14.128 -6.908 1.00 52.31 289 SER A N 1
ATOM 2265 C CA . SER A 1 289 ? -10.965 12.743 -6.735 1.00 52.31 289 SER A CA 1
ATOM 2266 C C . SER A 1 289 ? -11.766 12.098 -5.602 1.00 52.31 289 SER A C 1
ATOM 2268 O O . SER A 1 289 ? -11.982 12.727 -4.563 1.00 52.31 289 SER A O 1
ATOM 2270 N N . LEU A 1 290 ? -12.211 10.853 -5.797 1.00 58.62 290 LEU A N 1
ATOM 2271 C CA . LEU A 1 290 ? -12.778 10.051 -4.711 1.00 58.62 290 LEU A CA 1
ATOM 2272 C C . LEU A 1 290 ? -11.783 9.990 -3.537 1.00 58.62 290 LEU A C 1
ATOM 2274 O O . LEU A 1 290 ? -10.575 9.974 -3.789 1.00 58.62 290 LEU A O 1
ATOM 2278 N N . PRO A 1 291 ? -12.258 9.930 -2.278 1.00 67.25 291 PRO A N 1
ATOM 2279 C CA . PRO A 1 291 ? -11.378 9.763 -1.130 1.00 67.25 291 PRO A CA 1
ATOM 2280 C C . PRO A 1 291 ? -10.523 8.507 -1.306 1.00 67.25 291 PRO A C 1
ATOM 2282 O O . PRO A 1 291 ? -11.043 7.396 -1.414 1.00 67.25 291 PRO A O 1
ATOM 2285 N N . THR A 1 292 ? -9.207 8.692 -1.353 1.00 78.69 292 THR A N 1
ATOM 2286 C CA . THR A 1 292 ? -8.244 7.603 -1.554 1.00 78.69 292 THR A CA 1
ATOM 2287 C C . THR A 1 292 ? -8.173 6.672 -0.341 1.00 78.69 292 THR A C 1
ATOM 2289 O O . THR A 1 292 ? -7.928 5.473 -0.473 1.00 78.69 292 THR A O 1
ATOM 2292 N N . TYR A 1 293 ? -8.400 7.220 0.854 1.00 88.12 293 TYR A N 1
ATOM 2293 C CA . TYR A 1 293 ? -8.264 6.519 2.124 1.00 88.12 293 TYR A CA 1
ATOM 2294 C C . TYR A 1 293 ? -9.578 6.527 2.906 1.00 88.12 293 TYR A C 1
ATOM 2296 O O . TYR A 1 293 ? -10.324 7.502 2.883 1.00 88.12 293 TYR A O 1
ATOM 2304 N N . ASN A 1 294 ? -9.831 5.446 3.644 1.00 88.50 294 ASN A N 1
ATOM 2305 C CA . ASN A 1 294 ? -10.908 5.346 4.632 1.00 88.50 294 ASN A CA 1
ATOM 2306 C C . ASN A 1 294 ? -10.329 4.960 6.006 1.00 88.50 294 ASN A C 1
ATOM 2308 O O . ASN A 1 294 ? -9.128 4.717 6.138 1.00 88.50 294 ASN A O 1
ATOM 2312 N N . ARG A 1 295 ? -11.149 4.896 7.063 1.00 90.88 295 ARG A N 1
ATOM 2313 C CA . ARG A 1 295 ? -10.638 4.566 8.408 1.00 90.88 295 ARG A CA 1
ATOM 2314 C C . ARG A 1 295 ? -10.013 3.168 8.474 1.00 90.88 295 ARG A C 1
ATOM 2316 O O . ARG A 1 295 ? -9.006 2.993 9.163 1.00 90.88 295 ARG A O 1
ATOM 2323 N N . ALA A 1 296 ? -10.522 2.210 7.695 1.00 90.81 296 ALA A N 1
ATOM 2324 C CA . ALA A 1 296 ? -9.922 0.883 7.572 1.00 90.81 296 ALA A CA 1
ATOM 2325 C C . ALA A 1 296 ? -8.506 0.928 6.964 1.00 90.81 296 ALA A C 1
ATOM 2327 O O . ALA A 1 296 ? -7.650 0.163 7.403 1.00 90.81 296 ALA A O 1
ATOM 2328 N N . SER A 1 297 ? -8.226 1.845 6.027 1.00 93.12 297 SER A N 1
ATOM 2329 C CA . SER A 1 297 ? -6.885 2.086 5.468 1.00 93.12 297 SER A CA 1
ATOM 2330 C C . SER A 1 297 ? -5.865 2.410 6.555 1.00 93.12 297 SER A C 1
ATOM 2332 O O . SER A 1 297 ? -4.797 1.802 6.622 1.00 93.12 297 SER A O 1
ATOM 2334 N N . PHE A 1 298 ? -6.201 3.349 7.445 1.00 95.75 298 PHE A N 1
ATOM 2335 C CA . PHE A 1 298 ? -5.311 3.734 8.539 1.00 95.75 298 PHE A CA 1
ATOM 2336 C C . PHE A 1 298 ? -5.124 2.587 9.536 1.00 95.75 298 PHE A C 1
ATOM 2338 O O . PHE A 1 298 ? -4.004 2.294 9.944 1.00 95.75 298 PHE A O 1
ATOM 2345 N N . VAL A 1 299 ? -6.199 1.872 9.877 1.00 96.25 299 VAL A N 1
ATOM 2346 C CA . VAL A 1 299 ? -6.116 0.701 10.761 1.00 96.25 299 VAL A CA 1
ATOM 2347 C C . VAL A 1 299 ? -5.273 -0.418 10.152 1.00 96.25 299 VAL A C 1
ATOM 2349 O O . VAL A 1 299 ? -4.513 -1.070 10.868 1.00 96.25 299 VAL A O 1
ATOM 2352 N N . ALA A 1 300 ? -5.352 -0.635 8.841 1.00 95.38 300 ALA A N 1
ATOM 2353 C CA . ALA A 1 300 ? -4.507 -1.597 8.152 1.00 95.38 300 ALA A CA 1
ATOM 2354 C C . ALA A 1 300 ? -3.023 -1.207 8.250 1.00 95.38 300 ALA A C 1
ATOM 2356 O O . ALA A 1 300 ? -2.185 -2.059 8.556 1.00 95.38 300 ALA A O 1
ATOM 2357 N N . PHE A 1 301 ? -2.706 0.081 8.081 1.00 97.00 301 PHE A N 1
ATOM 2358 C CA . PHE A 1 301 ? -1.360 0.607 8.312 1.00 97.00 301 PHE A CA 1
ATOM 2359 C C . PHE A 1 301 ? -0.910 0.390 9.766 1.00 97.00 301 PHE A C 1
ATOM 2361 O O . PHE A 1 301 ? 0.181 -0.129 9.993 1.00 97.00 301 PHE A O 1
ATOM 2368 N N . LEU A 1 302 ? -1.768 0.662 10.758 1.00 97.12 302 LEU A N 1
ATOM 2369 C CA . LEU A 1 302 ? -1.475 0.384 12.171 1.00 97.12 302 LEU A CA 1
ATOM 2370 C C . LEU A 1 302 ? -1.201 -1.103 12.443 1.00 97.12 302 LEU A C 1
ATOM 2372 O O . LEU A 1 302 ? -0.314 -1.422 13.234 1.00 97.12 302 LEU A O 1
ATOM 2376 N N . CYS A 1 303 ? -1.926 -2.014 11.784 1.00 95.31 303 CYS A N 1
ATOM 2377 C CA . CYS A 1 303 ? -1.671 -3.453 11.887 1.00 95.31 303 CYS A CA 1
ATOM 2378 C C . CYS A 1 303 ? -0.251 -3.793 11.439 1.00 95.31 303 CYS A C 1
ATOM 2380 O O . CYS A 1 303 ? 0.446 -4.522 12.142 1.00 95.31 303 CYS A O 1
ATOM 2382 N N . LEU A 1 304 ? 0.195 -3.236 10.311 1.00 94.50 304 LEU A N 1
ATOM 2383 C CA . LEU A 1 304 ? 1.567 -3.417 9.853 1.00 94.50 304 LEU A CA 1
ATOM 2384 C C . LEU A 1 304 ? 2.554 -2.809 10.854 1.00 94.50 304 LEU A C 1
ATOM 2386 O O . LEU A 1 304 ? 3.449 -3.517 11.309 1.00 94.50 304 LEU A O 1
ATOM 2390 N N . VAL A 1 305 ? 2.354 -1.556 11.272 1.00 95.31 305 VAL A N 1
ATOM 2391 C CA . VAL A 1 305 ? 3.224 -0.860 12.236 1.00 95.31 305 VAL A CA 1
ATOM 2392 C C . VAL A 1 305 ? 3.414 -1.678 13.517 1.00 95.31 305 VAL A C 1
ATOM 2394 O O . VAL A 1 305 ? 4.552 -1.896 13.931 1.00 95.31 305 VAL A O 1
ATOM 2397 N N . LYS A 1 306 ? 2.335 -2.229 14.090 1.00 94.69 306 LYS A N 1
ATOM 2398 C CA . LYS A 1 306 ? 2.387 -3.075 15.296 1.00 94.69 306 LYS A CA 1
ATOM 2399 C C . LYS A 1 306 ? 3.327 -4.275 15.142 1.00 94.69 306 LYS A C 1
ATOM 2401 O O . LYS A 1 306 ? 3.986 -4.660 16.100 1.00 94.69 306 LYS A O 1
ATOM 2406 N N . THR A 1 307 ? 3.427 -4.852 13.942 1.00 91.06 307 THR A N 1
ATOM 2407 C CA . THR A 1 307 ? 4.347 -5.975 13.659 1.00 91.06 307 THR A CA 1
ATOM 2408 C C . THR A 1 307 ? 5.802 -5.547 13.439 1.00 91.06 307 THR A C 1
ATOM 2410 O O . THR A 1 307 ? 6.692 -6.394 13.357 1.00 91.06 307 THR A O 1
ATOM 2413 N N . ARG A 1 308 ? 6.060 -4.242 13.305 1.00 89.38 308 ARG A N 1
ATOM 2414 C CA . ARG A 1 308 ? 7.361 -3.667 12.931 1.00 89.38 308 ARG A CA 1
ATOM 2415 C C . ARG A 1 308 ? 8.009 -2.863 14.055 1.00 89.38 308 ARG A C 1
ATOM 2417 O O . ARG A 1 308 ? 9.212 -2.619 13.991 1.00 89.38 308 ARG A O 1
ATOM 2424 N N . THR A 1 309 ? 7.254 -2.474 15.077 1.00 92.81 309 THR A N 1
ATOM 2425 C CA . THR A 1 309 ? 7.740 -1.630 16.173 1.00 92.81 309 THR A CA 1
ATOM 2426 C C . THR A 1 309 ? 7.827 -2.380 17.495 1.00 92.81 309 THR A C 1
ATOM 2428 O O . THR A 1 309 ? 6.922 -3.130 17.848 1.00 92.81 309 THR A O 1
ATOM 2431 N N . SER A 1 310 ? 8.881 -2.108 18.260 1.00 94.25 310 SER A N 1
ATOM 2432 C CA . SER A 1 310 ? 8.973 -2.438 19.681 1.00 94.25 310 SER A CA 1
ATOM 2433 C C . SER A 1 310 ? 8.704 -1.170 20.489 1.00 94.25 310 SER A C 1
ATOM 2435 O O . SER A 1 310 ? 9.478 -0.214 20.429 1.00 94.25 310 SER A O 1
ATOM 2437 N N . THR A 1 311 ? 7.568 -1.128 21.180 1.00 95.06 311 THR A N 1
ATOM 2438 C CA . THR A 1 311 ? 7.152 -0.021 22.050 1.00 95.06 311 THR A CA 1
ATOM 2439 C C . THR A 1 311 ? 6.038 -0.499 22.984 1.00 95.06 311 THR A C 1
ATOM 2441 O O . THR A 1 311 ? 5.428 -1.542 22.731 1.00 95.06 311 THR A O 1
ATOM 2444 N N . ASP A 1 312 ? 5.723 0.266 24.030 1.00 95.94 312 ASP A N 1
ATOM 2445 C CA . ASP A 1 312 ? 4.463 0.089 24.758 1.00 95.94 312 ASP A CA 1
ATOM 2446 C C . ASP A 1 312 ? 3.293 0.500 23.850 1.00 95.94 312 ASP A C 1
ATOM 2448 O O . ASP A 1 312 ? 2.926 1.673 23.729 1.00 95.94 312 ASP A O 1
ATOM 2452 N N . TRP A 1 313 ? 2.745 -0.495 23.151 1.00 96.00 313 TRP A N 1
ATOM 2453 C CA . TRP A 1 313 ? 1.696 -0.304 22.155 1.00 96.00 313 TRP A CA 1
ATOM 2454 C C . TRP A 1 313 ? 0.418 0.280 22.759 1.00 96.00 313 TRP A C 1
ATOM 2456 O O . TRP A 1 313 ? -0.227 1.117 22.132 1.00 96.00 313 TRP A O 1
ATOM 2466 N N . ASN A 1 314 ? 0.058 -0.131 23.977 1.00 94.88 314 ASN A N 1
ATOM 2467 C CA . ASN A 1 314 ? -1.152 0.361 24.627 1.00 94.88 314 ASN A CA 1
ATOM 2468 C C . ASN A 1 314 ? -1.002 1.842 24.967 1.00 94.88 314 ASN A C 1
ATOM 2470 O O . ASN A 1 314 ? -1.878 2.626 24.613 1.00 94.88 314 ASN A O 1
ATOM 2474 N N . LYS A 1 315 ? 0.142 2.239 25.537 1.00 95.81 315 LYS A N 1
ATOM 2475 C CA . LYS A 1 315 ? 0.446 3.648 25.811 1.00 95.81 315 LYS A CA 1
ATOM 2476 C C . LYS A 1 315 ? 0.499 4.494 24.535 1.00 95.81 315 LYS A C 1
ATOM 2478 O O . LYS A 1 315 ? 0.021 5.628 24.525 1.00 95.81 315 LYS A O 1
ATOM 2483 N N . ALA A 1 316 ? 1.060 3.956 23.449 1.00 96.94 316 ALA A N 1
ATOM 2484 C CA . ALA A 1 316 ? 1.097 4.639 22.155 1.00 96.94 316 ALA A CA 1
ATOM 2485 C C . ALA A 1 316 ? -0.314 4.848 21.576 1.00 96.94 316 ALA A C 1
ATOM 2487 O O . ALA A 1 316 ? -0.636 5.948 21.130 1.00 96.94 316 ALA A O 1
ATOM 2488 N N . MET A 1 317 ? -1.170 3.822 21.620 1.00 96.00 317 MET A N 1
ATOM 2489 C CA . MET A 1 317 ? -2.554 3.899 21.141 1.00 96.00 317 MET A CA 1
ATOM 2490 C C . MET A 1 317 ? -3.421 4.821 22.001 1.00 96.00 317 MET A C 1
ATOM 2492 O O . MET A 1 317 ? -4.174 5.616 21.449 1.00 96.00 317 MET A O 1
ATOM 2496 N N . GLU A 1 318 ? -3.288 4.772 23.328 1.00 94.50 318 GLU A N 1
ATOM 2497 C CA . GLU A 1 318 ? -3.983 5.681 24.247 1.00 94.50 318 GLU A CA 1
ATOM 2498 C C . GLU A 1 318 ? -3.635 7.141 23.932 1.00 94.50 318 GLU A C 1
ATOM 2500 O O . GLU A 1 318 ? -4.518 7.984 23.754 1.00 94.50 318 GLU A O 1
ATOM 2505 N N . LYS A 1 319 ? -2.337 7.433 23.763 1.00 96.06 319 LYS A N 1
ATOM 2506 C CA . LYS A 1 319 ? -1.888 8.776 23.395 1.00 96.06 319 LYS A CA 1
ATOM 2507 C C . LYS A 1 319 ? -2.358 9.181 21.997 1.00 96.06 319 LYS A C 1
ATOM 2509 O O . LYS A 1 319 ? -2.762 10.326 21.825 1.00 96.06 319 LYS A O 1
ATOM 2514 N N . LEU A 1 320 ? -2.320 8.278 21.016 1.00 95.94 320 LEU A N 1
ATOM 2515 C CA . LEU A 1 320 ? -2.794 8.539 19.654 1.00 95.94 320 LEU A CA 1
ATOM 2516 C C . LEU A 1 320 ? -4.282 8.902 19.646 1.00 95.94 320 LEU A C 1
ATOM 2518 O O . LEU A 1 320 ? -4.648 9.926 19.080 1.00 95.94 320 LEU A O 1
ATOM 2522 N N . LEU A 1 321 ? -5.125 8.105 20.306 1.00 92.25 321 LEU A N 1
ATOM 2523 C CA . LEU A 1 321 ? -6.563 8.364 20.383 1.00 92.25 321 LEU A CA 1
ATOM 2524 C C . LEU A 1 321 ? -6.853 9.689 21.099 1.00 92.25 321 LEU A C 1
ATOM 2526 O O . LEU A 1 321 ? -7.646 10.479 20.601 1.00 92.25 321 LEU A O 1
ATOM 2530 N N . SER A 1 322 ? -6.143 9.988 22.194 1.00 92.00 322 SER A N 1
ATOM 2531 C CA . SER A 1 322 ? -6.239 11.288 22.875 1.00 92.00 322 SER A CA 1
ATOM 2532 C C . SER A 1 322 ? -5.836 12.461 21.973 1.00 92.00 322 SER A C 1
ATOM 2534 O O . SER A 1 322 ? -6.465 13.513 22.025 1.00 92.00 322 SER A O 1
ATOM 2536 N N . LEU A 1 323 ? -4.790 12.302 21.161 1.00 92.56 323 LEU A N 1
ATOM 2537 C CA . LEU A 1 323 ? -4.341 13.328 20.220 1.00 92.56 323 LEU A CA 1
ATOM 2538 C C . LEU A 1 323 ? -5.355 13.559 19.093 1.00 92.56 323 LEU A C 1
ATOM 2540 O O . LEU A 1 323 ? -5.517 14.689 18.647 1.00 92.56 323 LEU A O 1
ATOM 2544 N N . MET A 1 324 ? -6.023 12.501 18.634 1.00 90.38 324 MET A N 1
ATOM 2545 C CA . MET A 1 324 ? -7.055 12.582 17.601 1.00 90.38 324 MET A CA 1
ATOM 2546 C C . MET A 1 324 ? -8.352 13.203 18.124 1.00 90.38 324 MET A C 1
ATOM 2548 O O . MET A 1 324 ? -8.968 13.976 17.406 1.00 90.38 324 MET A O 1
ATOM 2552 N N . ASP A 1 325 ? -8.736 12.908 19.367 1.00 86.56 325 ASP A N 1
ATOM 2553 C CA . ASP A 1 325 ? -9.918 13.487 20.024 1.00 86.56 325 ASP A CA 1
ATOM 2554 C C . ASP A 1 325 ? -9.761 14.997 20.289 1.00 86.56 325 ASP A C 1
ATOM 2556 O O . ASP A 1 325 ? -10.708 15.773 20.187 1.00 86.56 325 ASP A O 1
ATOM 2560 N N . GLN A 1 326 ? -8.532 15.439 20.573 1.00 87.38 326 GLN A N 1
ATOM 2561 C CA . GLN A 1 326 ? -8.198 16.856 20.761 1.00 87.38 326 GLN A CA 1
ATOM 2562 C C . GLN A 1 326 ? -8.069 17.634 19.443 1.00 87.38 326 GLN A C 1
ATOM 2564 O O . GLN A 1 326 ? -7.999 18.865 19.464 1.00 87.38 326 GLN A O 1
ATOM 2569 N N . ASP A 1 327 ? -7.993 16.943 18.306 1.00 84.25 327 ASP A N 1
ATOM 2570 C CA . ASP A 1 327 ? -7.801 17.570 17.005 1.00 84.25 327 ASP A CA 1
ATOM 2571 C C . ASP A 1 327 ? -9.132 18.073 16.434 1.00 84.25 327 ASP A C 1
ATOM 2573 O O . ASP A 1 327 ? -10.097 17.330 16.276 1.00 84.25 327 ASP A O 1
ATOM 2577 N N . THR A 1 328 ? -9.179 19.359 16.092 1.00 79.81 328 THR A N 1
ATOM 2578 C CA . THR A 1 328 ? -10.358 20.008 15.496 1.00 79.81 328 THR A CA 1
ATOM 2579 C C . THR A 1 328 ? -10.151 20.390 14.029 1.00 79.81 328 THR A C 1
ATOM 2581 O O . THR A 1 328 ? -11.007 21.042 13.434 1.00 79.81 328 THR A O 1
ATOM 2584 N N . SER A 1 329 ? -9.020 20.002 13.430 1.00 80.00 329 SER A N 1
ATOM 2585 C CA . SER A 1 329 ? -8.643 20.398 12.068 1.00 80.00 329 SER A CA 1
ATOM 2586 C C . SER A 1 329 ? -9.437 19.655 10.992 1.00 80.00 329 SER A C 1
ATOM 2588 O O . SER A 1 329 ? -9.747 20.219 9.941 1.00 80.00 329 SER A O 1
ATOM 2590 N N . LEU A 1 330 ? -9.806 18.400 11.256 1.00 79.56 330 LEU A N 1
ATOM 2591 C CA . LEU A 1 330 ? -10.579 17.568 10.340 1.00 79.56 330 LEU A CA 1
ATOM 2592 C C . LEU A 1 330 ? -12.068 17.644 10.681 1.00 79.56 330 LEU A C 1
ATOM 2594 O O . LEU A 1 330 ? -12.526 17.065 11.667 1.00 79.56 330 LEU A O 1
ATOM 2598 N N . ALA A 1 331 ? -12.848 18.301 9.822 1.00 70.12 331 ALA A N 1
ATOM 2599 C CA . ALA A 1 331 ? -14.267 18.563 10.073 1.00 70.12 331 ALA A CA 1
ATOM 2600 C C . ALA A 1 331 ? -15.101 17.282 10.244 1.00 70.12 331 ALA A C 1
ATOM 2602 O O . ALA A 1 331 ? -16.097 17.276 10.967 1.00 70.12 331 ALA A O 1
ATOM 2603 N N . PHE A 1 332 ? -14.681 16.187 9.604 1.00 72.06 332 PHE A N 1
ATOM 2604 C CA . PHE A 1 332 ? -15.388 14.907 9.634 1.00 72.06 332 PHE A CA 1
ATOM 2605 C C . PHE A 1 332 ? -14.733 13.846 10.528 1.00 72.06 332 PHE A C 1
ATOM 2607 O O . PHE A 1 332 ? -15.288 12.753 10.664 1.00 72.06 332 PHE A O 1
ATOM 2614 N N . ALA A 1 333 ? -13.608 14.141 11.193 1.00 73.56 333 ALA A N 1
ATOM 2615 C CA . ALA A 1 333 ? -12.928 13.162 12.048 1.00 73.56 333 ALA A CA 1
ATOM 2616 C C . ALA A 1 333 ? -13.859 12.599 13.128 1.00 73.56 333 ALA A C 1
ATOM 2618 O O . ALA A 1 333 ? -13.998 11.380 13.241 1.00 73.56 333 ALA A O 1
ATOM 2619 N N . ASN A 1 334 ? -14.592 13.481 13.810 1.00 73.00 334 ASN A N 1
ATOM 2620 C CA . ASN A 1 334 ? -15.542 13.105 14.859 1.00 73.00 334 ASN A CA 1
ATOM 2621 C C . ASN A 1 334 ? -16.753 12.327 14.328 1.00 73.00 334 ASN A C 1
ATOM 2623 O O . ASN A 1 334 ? -17.307 11.499 15.043 1.00 73.00 334 ASN A O 1
ATOM 2627 N N . THR A 1 335 ? -17.145 12.534 13.067 1.00 78.25 335 THR A N 1
ATOM 2628 C CA . THR A 1 335 ? -18.254 11.777 12.455 1.00 78.25 335 THR A CA 1
ATOM 2629 C C . THR A 1 335 ? -17.863 10.313 12.247 1.00 78.25 335 THR A C 1
ATOM 2631 O O . THR A 1 335 ? -18.655 9.409 12.497 1.00 78.25 335 THR A O 1
ATOM 2634 N N . TYR A 1 336 ? -16.613 10.068 11.849 1.00 83.19 336 TYR A N 1
ATOM 2635 C CA . TYR A 1 336 ? -16.097 8.728 11.559 1.00 83.19 336 TYR A CA 1
ATOM 2636 C C . TYR A 1 336 ? -15.330 8.094 12.734 1.00 83.19 336 TYR A C 1
ATOM 2638 O O . TYR A 1 336 ? -14.691 7.054 12.564 1.00 83.19 336 TYR A O 1
ATOM 2646 N N . VAL A 1 337 ? -15.379 8.687 13.934 1.00 83.50 337 VAL A N 1
ATOM 2647 C CA . VAL A 1 337 ? -14.649 8.175 15.108 1.00 83.50 337 VAL A CA 1
ATOM 2648 C C . VAL A 1 337 ? -15.139 6.785 15.520 1.00 83.50 337 VAL A C 1
ATOM 2650 O O . VAL A 1 337 ? -14.339 5.921 15.873 1.00 83.50 337 VAL A O 1
ATOM 2653 N N . GLN A 1 338 ? -16.447 6.537 15.404 1.00 82.75 338 GLN A N 1
ATOM 2654 C CA . GLN A 1 338 ? -17.043 5.238 15.720 1.00 82.75 338 GLN A CA 1
ATOM 2655 C C . GLN A 1 338 ? -16.571 4.160 14.742 1.00 82.75 338 GLN A C 1
ATOM 2657 O O . GLN A 1 338 ? -16.220 3.063 15.165 1.00 82.75 338 GLN A O 1
ATOM 2662 N N . GLU A 1 339 ? -16.481 4.492 13.450 1.00 86.69 339 GLU A N 1
ATOM 2663 C CA . GLU A 1 339 ? -15.945 3.591 12.426 1.00 86.69 339 GLU A CA 1
ATOM 2664 C C . GLU A 1 339 ? -14.473 3.250 12.706 1.00 86.69 339 GLU A C 1
ATOM 2666 O O . GLU A 1 339 ? -14.076 2.086 12.660 1.00 86.69 339 GLU A O 1
ATOM 2671 N N . LEU A 1 340 ? -13.661 4.254 13.048 1.00 89.69 340 LEU A N 1
ATOM 2672 C CA . LEU A 1 340 ? -12.257 4.050 13.393 1.00 89.69 340 LEU A CA 1
ATOM 2673 C C . LEU A 1 340 ? -12.095 3.136 14.615 1.00 89.69 340 LEU A C 1
ATOM 2675 O O . LEU A 1 340 ? -11.363 2.147 14.555 1.00 89.69 340 LEU A O 1
ATOM 2679 N N . ASN A 1 341 ? -12.789 3.453 15.708 1.00 88.56 341 ASN A N 1
ATOM 2680 C CA . ASN A 1 341 ? -12.766 2.678 16.947 1.00 88.56 341 ASN A CA 1
ATOM 2681 C C . ASN A 1 341 ? -13.199 1.229 16.717 1.00 88.56 341 ASN A C 1
ATOM 2683 O O . ASN A 1 341 ? -12.576 0.291 17.220 1.00 88.56 341 ASN A O 1
ATOM 2687 N N . PHE A 1 342 ? -14.234 1.048 15.905 1.00 86.81 342 PHE A N 1
ATOM 2688 C CA . PHE A 1 342 ? -14.709 -0.257 15.491 1.00 86.81 342 PHE A CA 1
ATOM 2689 C C . PHE A 1 342 ? -13.633 -1.051 14.741 1.00 86.81 342 PHE A C 1
ATOM 2691 O O . PHE A 1 342 ? -13.354 -2.193 15.107 1.00 86.81 342 PHE A O 1
ATOM 2698 N N . TRP A 1 343 ? -12.972 -0.459 13.742 1.00 90.56 343 TRP A N 1
ATOM 2699 C CA . TRP A 1 343 ? -11.901 -1.140 13.010 1.00 90.56 343 TRP A CA 1
ATOM 2700 C C . TRP A 1 343 ? -10.705 -1.488 13.910 1.00 90.56 343 TRP A C 1
ATOM 2702 O O . TRP A 1 343 ? -10.164 -2.592 13.804 1.00 90.56 343 TRP A O 1
ATOM 2712 N N . ILE A 1 344 ? -10.320 -0.594 14.827 1.00 91.94 344 ILE A N 1
ATOM 2713 C CA . ILE A 1 344 ? -9.262 -0.826 15.827 1.00 91.94 344 ILE A CA 1
ATOM 2714 C C . ILE A 1 344 ? -9.593 -2.041 16.702 1.00 91.94 344 ILE A C 1
ATOM 2716 O O . ILE A 1 344 ? -8.739 -2.915 16.892 1.00 91.94 344 ILE A O 1
ATOM 2720 N N . TYR A 1 345 ? -10.829 -2.114 17.202 1.00 88.94 345 TYR A N 1
ATOM 2721 C CA . TYR A 1 345 ? -11.312 -3.236 18.003 1.00 88.94 345 TYR A CA 1
ATOM 2722 C C . TYR A 1 345 ? -11.342 -4.535 17.191 1.00 88.94 345 TYR A C 1
ATOM 2724 O O . TYR A 1 345 ? -10.784 -5.543 17.620 1.00 88.94 345 TYR A O 1
ATOM 2732 N N . MET A 1 346 ? -11.903 -4.497 15.978 1.00 86.25 346 MET A N 1
ATOM 2733 C CA . MET A 1 346 ? -12.015 -5.660 15.091 1.00 86.25 346 MET A CA 1
ATOM 2734 C C . MET A 1 346 ? -10.667 -6.267 14.707 1.00 86.25 346 MET A C 1
ATOM 2736 O O . MET A 1 346 ? -10.572 -7.472 14.477 1.00 86.25 346 MET A O 1
ATOM 2740 N N . LYS A 1 347 ? -9.613 -5.451 14.635 1.00 89.50 347 LYS A N 1
ATOM 2741 C CA . LYS A 1 347 ? -8.243 -5.914 14.381 1.00 89.50 347 LYS A CA 1
ATOM 2742 C C . LYS A 1 347 ? -7.448 -6.211 15.656 1.00 89.50 347 LYS A C 1
ATOM 2744 O O . LYS A 1 347 ? -6.265 -6.528 15.564 1.00 89.50 347 LYS A O 1
ATOM 2749 N N . GLY A 1 348 ? -8.065 -6.122 16.838 1.00 88.75 348 GLY A N 1
ATOM 2750 C CA . GLY A 1 348 ? -7.406 -6.392 18.118 1.00 88.75 348 GLY A CA 1
ATOM 2751 C C . GLY A 1 348 ? -6.212 -5.470 18.382 1.00 88.75 348 GLY A C 1
ATOM 2752 O O . GLY A 1 348 ? -5.223 -5.871 19.006 1.00 88.75 348 GLY A O 1
ATOM 2753 N N . LEU A 1 349 ? -6.248 -4.244 17.850 1.00 92.00 349 LEU A N 1
ATOM 2754 C CA . LEU A 1 349 ? -5.145 -3.300 18.002 1.00 92.00 349 LEU A CA 1
ATOM 2755 C C . LEU A 1 349 ? -5.134 -2.679 19.390 1.00 92.00 349 LEU A C 1
ATOM 2757 O O . LEU A 1 349 ? -4.062 -2.605 19.987 1.00 92.00 349 LEU A O 1
ATOM 2761 N N . TYR A 1 350 ? -6.297 -2.265 19.886 1.00 90.56 350 TYR A N 1
ATOM 2762 C CA . TYR A 1 350 ? -6.455 -1.612 21.179 1.00 90.56 350 TYR A CA 1
ATOM 2763 C C . TYR A 1 350 ? -7.866 -1.865 21.731 1.00 90.56 350 TYR A C 1
ATOM 2765 O O . TYR A 1 350 ? -8.827 -1.853 20.956 1.00 90.56 350 TYR A O 1
ATOM 2773 N N . PRO A 1 351 ? -8.021 -2.111 23.043 1.00 82.12 351 PRO A N 1
ATOM 2774 C CA . PRO A 1 351 ? -9.328 -2.369 23.620 1.00 82.12 351 PRO A CA 1
ATOM 2775 C C . PRO A 1 351 ? -10.078 -1.045 23.831 1.00 82.12 351 PRO A C 1
ATOM 2777 O O . PRO A 1 351 ? -9.810 -0.311 24.779 1.00 82.12 351 PRO A O 1
ATOM 2780 N N . VAL A 1 352 ? -11.029 -0.744 22.949 1.00 75.69 352 VAL A N 1
ATOM 2781 C CA . VAL A 1 352 ? -11.862 0.466 23.031 1.00 75.69 352 VAL A CA 1
ATOM 2782 C C . VAL A 1 352 ? -12.934 0.296 24.108 1.00 75.69 352 VAL A C 1
ATOM 2784 O O . VAL A 1 352 ? -13.715 -0.651 24.046 1.00 75.69 352 VAL A O 1
ATOM 2787 N N . ASP A 1 353 ? -13.002 1.222 25.071 1.00 70.12 353 ASP A N 1
ATOM 2788 C CA . ASP A 1 353 ? -13.883 1.125 26.249 1.00 70.12 353 ASP A CA 1
ATOM 2789 C C . ASP A 1 353 ? -15.364 0.935 25.905 1.00 70.12 353 ASP A C 1
ATOM 2791 O O . ASP A 1 353 ? -16.035 0.101 26.510 1.00 70.12 353 ASP A O 1
ATOM 2795 N N . ILE A 1 354 ? -15.849 1.627 24.869 1.00 66.00 354 ILE A N 1
ATOM 2796 C CA . ILE A 1 354 ? -17.240 1.547 24.389 1.00 66.00 354 ILE A CA 1
ATOM 2797 C C . ILE A 1 354 ? -17.611 0.116 23.947 1.00 66.00 354 ILE A C 1
ATOM 2799 O O . ILE A 1 354 ? -18.770 -0.277 24.026 1.00 66.00 354 ILE A O 1
ATOM 2803 N N . LEU A 1 355 ? -16.627 -0.686 23.529 1.00 67.19 355 LEU A N 1
ATOM 2804 C CA . LEU A 1 355 ? -16.807 -2.059 23.047 1.00 67.19 355 LEU A CA 1
ATOM 2805 C C . LEU A 1 355 ? -16.383 -3.122 24.081 1.00 67.19 355 LEU A C 1
ATOM 2807 O O . LEU A 1 355 ? -16.400 -4.313 23.776 1.00 67.19 355 LEU A O 1
ATOM 2811 N N . LYS A 1 356 ? -15.997 -2.722 25.305 1.00 65.94 356 LYS A N 1
ATOM 2812 C CA . LYS A 1 356 ? -15.679 -3.653 26.408 1.00 65.94 356 LYS A CA 1
ATOM 2813 C C . LYS A 1 356 ? -16.932 -4.180 27.119 1.00 65.94 356 LYS A C 1
ATOM 2815 O O . LYS A 1 356 ? -16.896 -5.282 27.662 1.00 65.94 356 LYS A O 1
ATOM 2820 N N . GLY A 1 357 ? -18.016 -3.402 27.149 1.00 61.88 357 GLY A N 1
ATOM 2821 C CA . GLY A 1 357 ? -19.279 -3.789 27.786 1.00 61.88 357 GLY A CA 1
ATOM 2822 C C . GLY A 1 357 ? -20.104 -4.730 26.908 1.00 61.88 357 GLY A C 1
ATOM 2823 O O . GLY A 1 357 ? -20.106 -4.591 25.691 1.00 61.88 357 GLY A O 1
ATOM 2824 N N . SER A 1 358 ? -20.834 -5.678 27.506 1.00 59.72 358 SER A N 1
ATOM 2825 C CA . SER A 1 358 ? -21.786 -6.505 26.748 1.00 59.72 358 SER A CA 1
ATOM 2826 C C . SER A 1 358 ? -22.812 -5.599 26.048 1.00 59.72 358 SER A C 1
ATOM 2828 O O . SER A 1 358 ? -23.345 -4.708 26.716 1.00 59.72 358 SER A O 1
ATOM 2830 N N . PRO A 1 359 ? -23.158 -5.814 24.765 1.00 61.22 359 PRO A N 1
ATOM 2831 C CA . PRO A 1 359 ? -24.182 -5.021 24.076 1.00 61.22 359 PRO A CA 1
ATOM 2832 C C . PRO A 1 359 ? -25.510 -4.984 24.847 1.00 61.22 359 PRO A C 1
ATOM 2834 O O . PRO A 1 359 ? -26.183 -3.959 24.885 1.00 61.22 359 PRO A O 1
ATOM 2837 N N . ASN A 1 360 ? -25.823 -6.071 25.561 1.00 55.31 360 ASN A N 1
ATOM 2838 C CA . ASN A 1 360 ? -27.022 -6.211 26.392 1.00 55.31 360 ASN A CA 1
ATOM 2839 C C . ASN A 1 360 ? -26.985 -5.359 27.678 1.00 55.31 360 ASN A C 1
ATOM 2841 O O . ASN A 1 360 ? -28.016 -5.160 28.310 1.00 55.31 360 ASN A O 1
ATOM 2845 N N . SER A 1 361 ? -25.808 -4.878 28.091 1.00 52.66 361 SER A N 1
ATOM 2846 C CA . SER A 1 361 ? -25.632 -4.026 29.280 1.00 52.66 361 SER A CA 1
ATOM 2847 C C . SER A 1 361 ? -25.794 -2.529 28.990 1.00 52.66 361 SER A C 1
ATOM 2849 O O . SER A 1 361 ? -25.995 -1.751 29.916 1.00 52.66 361 SER A O 1
ATOM 2851 N N . LEU A 1 362 ? -25.734 -2.131 27.712 1.00 51.50 362 LEU A N 1
ATOM 2852 C CA . LEU A 1 362 ? -25.855 -0.739 27.257 1.00 51.50 362 LEU A CA 1
ATOM 2853 C 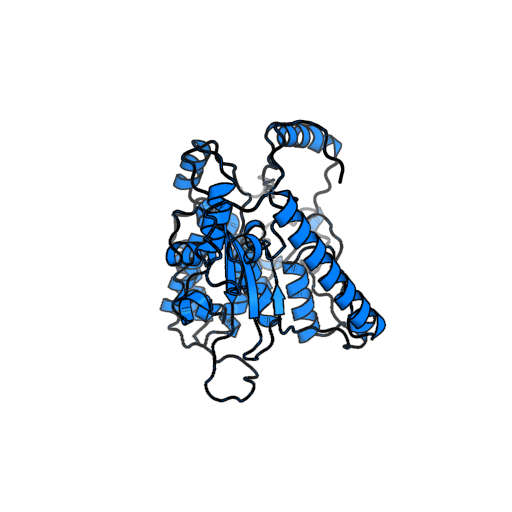C . LEU A 1 362 ? -27.300 -0.353 26.890 1.00 51.50 362 LEU A C 1
ATOM 2855 O O . LEU A 1 362 ? -27.596 0.822 26.693 1.00 51.50 362 LEU A O 1
ATOM 2859 N N . THR A 1 363 ? -28.212 -1.322 26.800 1.00 52.16 363 THR A N 1
ATOM 2860 C CA . THR A 1 363 ? -29.626 -1.097 26.478 1.00 52.16 363 THR A CA 1
ATOM 2861 C C . THR A 1 363 ? -30.454 -0.917 27.750 1.00 52.16 363 THR A C 1
ATOM 2863 O O . THR A 1 363 ? -30.967 -1.884 28.304 1.00 52.16 363 THR A O 1
ATOM 2866 N N . THR A 1 364 ? -30.612 0.324 28.211 1.00 48.47 364 THR A N 1
ATOM 2867 C CA . THR A 1 364 ? -31.640 0.704 29.203 1.00 48.47 364 THR A CA 1
ATOM 2868 C C . THR A 1 364 ? -33.032 0.864 28.583 1.00 48.47 364 THR A C 1
ATOM 2870 O O . THR A 1 364 ? -34.026 0.851 29.304 1.00 48.47 364 THR A O 1
ATOM 2873 N N . HIS A 1 365 ? -33.125 0.976 27.254 1.00 50.06 365 HIS A N 1
ATOM 2874 C CA . HIS A 1 365 ? -34.387 1.110 26.531 1.00 50.06 365 HIS A CA 1
ATOM 2875 C C . HIS A 1 365 ? -34.810 -0.209 25.886 1.00 50.06 365 HIS A C 1
ATOM 2877 O O . HIS A 1 365 ? -33.985 -0.927 25.317 1.00 50.06 365 HIS A O 1
ATOM 2883 N N . ALA A 1 366 ? -36.111 -0.498 25.994 1.00 46.72 366 ALA A N 1
ATOM 2884 C CA . ALA A 1 366 ? -36.776 -1.642 25.387 1.00 46.72 366 ALA A CA 1
ATOM 2885 C C . ALA A 1 366 ? -36.292 -1.825 23.945 1.00 46.72 366 ALA A C 1
ATOM 2887 O O . ALA A 1 366 ? -36.384 -0.904 23.132 1.00 46.72 366 ALA A O 1
ATOM 2888 N N . GLN A 1 367 ? -35.725 -2.998 23.657 1.00 53.69 367 GLN A N 1
ATOM 2889 C CA . GLN A 1 367 ? -35.288 -3.355 22.314 1.00 53.69 367 GLN A CA 1
ATOM 2890 C C . GLN A 1 367 ? -36.442 -3.085 21.347 1.00 53.69 367 GLN A C 1
ATOM 2892 O O . GLN A 1 367 ? -37.550 -3.579 21.556 1.00 53.69 367 GLN A O 1
ATOM 2897 N N . ALA A 1 368 ? -36.184 -2.284 20.310 1.00 53.28 368 ALA A N 1
ATOM 2898 C CA . ALA A 1 368 ? -37.105 -2.158 19.191 1.00 53.28 368 ALA A CA 1
ATOM 2899 C C . ALA A 1 368 ? -37.485 -3.573 18.721 1.00 53.28 368 ALA A C 1
ATOM 2901 O O . ALA A 1 368 ? -36.602 -4.429 18.602 1.00 53.28 368 ALA A O 1
ATOM 2902 N N . GLU A 1 369 ? -38.778 -3.810 18.486 1.00 53.47 369 GLU A N 1
ATOM 2903 C CA . GLU A 1 369 ? -39.396 -5.131 18.261 1.00 53.47 369 GLU A CA 1
ATOM 2904 C C . GLU A 1 369 ? -38.614 -6.029 17.277 1.00 53.47 369 GLU A C 1
ATOM 2906 O O . GLU A 1 369 ? -38.592 -7.250 17.412 1.00 53.47 369 GLU A O 1
ATOM 2911 N N . THR A 1 370 ? -37.894 -5.436 16.321 1.00 58.78 370 THR A N 1
ATOM 2912 C CA . THR A 1 370 ? -37.102 -6.127 15.294 1.00 58.78 370 THR A CA 1
ATOM 2913 C C . THR A 1 370 ? -35.833 -6.828 15.805 1.00 58.78 370 THR A C 1
ATOM 2915 O O . THR A 1 370 ? -35.426 -7.834 15.227 1.00 58.78 370 THR A O 1
ATOM 2918 N N . LEU A 1 371 ? -35.176 -6.319 16.856 1.00 63.00 371 LEU A N 1
ATOM 2919 C CA . LEU A 1 371 ? -33.915 -6.881 17.388 1.00 63.00 371 LEU A CA 1
ATOM 2920 C C . LEU A 1 371 ? -34.125 -7.751 18.637 1.00 63.00 371 LEU A C 1
ATOM 2922 O O . LEU A 1 371 ? -33.193 -8.402 19.104 1.00 63.00 371 LEU A O 1
ATOM 2926 N N . GLN A 1 372 ? -35.361 -7.810 19.138 1.00 60.16 372 GLN A N 1
ATOM 2927 C CA . GLN A 1 372 ? -35.738 -8.519 20.361 1.00 60.16 372 GLN A CA 1
ATOM 2928 C C . GLN A 1 372 ? -35.558 -10.047 20.270 1.00 60.16 372 GLN A C 1
ATOM 2930 O O . GLN A 1 372 ? -35.439 -10.735 21.280 1.00 60.16 372 GLN A O 1
ATOM 2935 N N . GLY A 1 373 ? -35.489 -10.586 19.048 1.00 65.88 373 GLY A N 1
ATOM 2936 C CA . GLY A 1 373 ? -35.271 -12.010 18.788 1.00 65.88 373 GLY A CA 1
ATOM 2937 C C . GLY A 1 373 ? -33.814 -12.481 18.865 1.00 65.88 373 GLY A C 1
ATOM 2938 O O . GLY A 1 373 ? -33.562 -13.652 18.589 1.00 65.88 373 GLY A O 1
ATOM 2939 N N . TRP A 1 374 ? -32.847 -11.611 19.182 1.00 68.75 374 TRP A N 1
ATOM 2940 C CA . TRP A 1 374 ? -31.421 -11.962 19.196 1.00 68.75 374 TRP A CA 1
ATOM 2941 C C . TRP A 1 374 ? -30.950 -12.267 20.629 1.00 68.75 374 TRP A C 1
ATOM 2943 O O . TRP A 1 374 ? -30.616 -11.339 21.366 1.00 68.75 374 TRP A O 1
ATOM 2953 N N . PRO A 1 375 ? -30.872 -13.550 21.047 1.00 63.72 375 PRO A N 1
ATOM 2954 C CA . PRO A 1 375 ? -30.532 -13.915 22.428 1.00 63.72 375 PRO A CA 1
ATOM 2955 C C . PRO A 1 375 ? -29.105 -13.508 22.827 1.00 63.72 375 PRO A C 1
ATOM 2957 O O . PRO A 1 375 ? -28.852 -13.215 23.990 1.00 63.72 375 PRO A O 1
ATOM 2960 N N . ASN A 1 376 ? -28.185 -13.451 21.857 1.00 70.50 376 ASN A N 1
ATOM 2961 C CA . ASN A 1 376 ? -26.810 -12.985 22.023 1.00 70.50 376 ASN A CA 1
ATOM 2962 C C . ASN A 1 376 ? -26.483 -12.004 20.895 1.00 70.50 376 ASN A C 1
ATOM 2964 O O . ASN A 1 376 ? -25.998 -12.411 19.838 1.00 70.50 376 ASN A O 1
ATOM 2968 N N . MET A 1 377 ? -26.787 -10.720 21.094 1.00 70.69 377 MET A N 1
ATOM 2969 C CA . MET A 1 377 ? -26.484 -9.707 20.087 1.00 70.69 377 MET A CA 1
ATOM 2970 C C . MET A 1 377 ? -24.960 -9.579 19.917 1.00 70.69 377 MET A C 1
ATOM 2972 O O . MET A 1 377 ? -24.257 -9.339 20.902 1.00 70.69 377 MET A O 1
ATOM 2976 N N . PRO A 1 378 ? -24.420 -9.755 18.697 1.00 71.38 378 PRO A N 1
ATOM 2977 C CA . PRO A 1 378 ? -23.003 -9.552 18.451 1.00 71.38 378 PRO A CA 1
ATOM 2978 C C . PRO A 1 378 ? -22.652 -8.065 18.533 1.00 71.38 378 PRO A C 1
ATOM 2980 O O . PRO A 1 378 ? -23.483 -7.192 18.294 1.00 71.38 378 PRO A O 1
ATOM 2983 N N . PHE A 1 379 ? -21.374 -7.777 18.780 1.00 69.50 379 PHE A N 1
ATOM 2984 C CA . PHE A 1 379 ? -20.821 -6.417 18.734 1.00 69.50 379 PHE A CA 1
ATOM 2985 C C . PHE A 1 379 ? -20.906 -5.760 17.346 1.00 69.50 379 PHE A C 1
ATOM 2987 O O . PHE A 1 379 ? -20.687 -4.559 17.217 1.00 69.50 379 PHE A O 1
ATOM 2994 N N . MET A 1 380 ? -21.197 -6.542 16.302 1.00 72.31 380 MET A N 1
ATOM 2995 C CA . MET A 1 380 ? -21.295 -6.083 14.924 1.00 72.31 380 MET A CA 1
ATOM 2996 C C . MET A 1 380 ? -22.520 -6.680 14.244 1.00 72.31 380 MET A C 1
ATOM 2998 O O . MET A 1 380 ? -22.707 -7.896 14.250 1.00 72.31 380 MET A O 1
ATOM 3002 N N . VAL A 1 381 ? -23.276 -5.826 13.560 1.00 75.62 381 VAL A N 1
ATOM 3003 C CA . VAL A 1 381 ? -24.319 -6.230 12.616 1.00 75.62 381 VAL A CA 1
ATOM 3004 C C . VAL A 1 381 ? -24.029 -5.561 11.275 1.00 75.62 381 VAL A C 1
ATOM 3006 O O . VAL A 1 381 ? -23.757 -4.363 11.220 1.00 75.62 381 VAL A O 1
ATOM 3009 N N . SER A 1 382 ? -24.070 -6.326 10.186 1.00 75.62 382 SER A N 1
ATOM 3010 C CA . SER A 1 382 ? -23.965 -5.780 8.831 1.00 75.62 382 SER A CA 1
ATOM 3011 C C . SER A 1 382 ? -25.357 -5.480 8.288 1.00 75.62 382 SER A C 1
ATOM 3013 O O . SER A 1 382 ? -26.201 -6.370 8.209 1.00 75.62 382 SER A O 1
ATOM 3015 N N . VAL A 1 383 ? -25.592 -4.232 7.886 1.00 76.31 383 VAL A N 1
ATOM 3016 C CA . VAL A 1 383 ? -26.847 -3.813 7.253 1.00 76.31 383 VAL A CA 1
ATOM 3017 C C . VAL A 1 383 ? -26.631 -3.742 5.746 1.00 76.31 383 VAL A C 1
ATOM 3019 O O . VAL A 1 383 ? -25.779 -2.996 5.273 1.00 76.31 383 VAL A O 1
ATOM 3022 N N . THR A 1 384 ? -27.407 -4.517 4.988 1.00 76.19 384 THR A N 1
ATOM 3023 C CA . THR A 1 384 ? -27.403 -4.453 3.520 1.00 76.19 384 THR A CA 1
ATOM 3024 C C . THR A 1 384 ? -28.614 -3.659 3.056 1.00 76.19 384 THR A C 1
ATOM 3026 O O . THR A 1 384 ? -29.750 -4.077 3.270 1.00 76.19 384 THR A O 1
ATOM 3029 N N . LEU A 1 385 ? -28.379 -2.514 2.416 1.00 77.88 385 LEU A N 1
ATOM 3030 C CA . LEU A 1 385 ? -29.438 -1.708 1.819 1.00 77.88 385 LEU A CA 1
ATOM 3031 C C . LEU A 1 385 ? -29.668 -2.150 0.371 1.00 77.88 385 LEU A C 1
ATOM 3033 O O . LEU A 1 385 ? -28.816 -1.941 -0.491 1.00 77.88 385 LEU A O 1
ATOM 3037 N N . GLN A 1 386 ? -30.835 -2.728 0.088 1.00 81.62 386 GLN A N 1
ATOM 3038 C CA . GLN A 1 386 ? -31.245 -3.033 -1.280 1.00 81.62 386 GLN A CA 1
ATOM 3039 C C . GLN A 1 386 ? -32.028 -1.851 -1.858 1.00 81.62 386 GLN A C 1
ATOM 3041 O O . GLN A 1 386 ? -33.118 -1.528 -1.388 1.00 81.62 386 GLN A O 1
ATOM 3046 N N . MET A 1 387 ? -31.486 -1.214 -2.898 1.00 79.44 387 MET A N 1
ATOM 3047 C CA . MET A 1 387 ? -32.150 -0.116 -3.599 1.00 79.44 387 MET A CA 1
ATOM 3048 C C . MET A 1 387 ? -32.482 -0.522 -5.041 1.00 79.44 387 MET A C 1
ATOM 3050 O O . MET A 1 387 ? -31.579 -0.928 -5.776 1.00 79.44 387 MET A O 1
ATOM 3054 N N . PRO A 1 388 ? -33.748 -0.408 -5.487 1.00 87.56 388 PRO A N 1
ATOM 3055 C CA . PRO A 1 388 ? -34.094 -0.626 -6.886 1.00 87.56 388 PRO A CA 1
ATOM 3056 C C . PRO A 1 388 ? -33.340 0.349 -7.793 1.00 87.56 388 PRO A C 1
ATOM 3058 O O . PRO A 1 388 ? -33.330 1.553 -7.537 1.00 87.56 388 PRO A O 1
ATOM 3061 N N . ARG A 1 389 ? -32.761 -0.150 -8.892 1.00 83.12 389 ARG A N 1
ATOM 3062 C CA . ARG A 1 389 ? -31.993 0.679 -9.837 1.00 83.12 389 ARG A CA 1
ATOM 3063 C C . ARG A 1 389 ? -32.797 1.865 -10.377 1.00 83.12 389 ARG A C 1
ATOM 3065 O O . ARG A 1 389 ? -32.245 2.947 -10.503 1.00 83.12 389 ARG A O 1
ATOM 3072 N N . SER A 1 390 ? -34.106 1.702 -10.568 1.00 89.50 390 SER A N 1
ATOM 3073 C CA . SER A 1 390 ? -35.002 2.780 -11.010 1.00 89.50 390 SER A CA 1
ATOM 3074 C C . SER A 1 390 ? -35.043 3.990 -10.069 1.00 89.50 390 SER A C 1
ATOM 3076 O O . SER A 1 390 ? -35.355 5.100 -10.488 1.00 89.50 390 SER A O 1
ATOM 3078 N N . LYS A 1 391 ? -34.714 3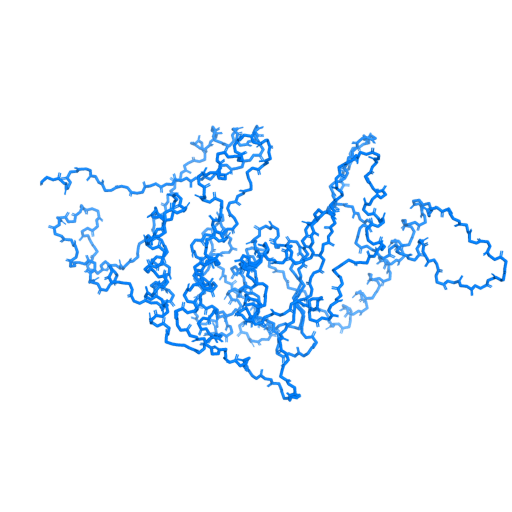.807 -8.784 1.00 86.88 391 LYS A N 1
ATOM 3079 C CA . LYS A 1 391 ? -34.590 4.904 -7.812 1.00 86.88 391 LYS A CA 1
ATOM 3080 C C . LYS A 1 391 ? -33.236 5.614 -7.893 1.00 86.88 391 LYS A C 1
ATOM 3082 O O . LYS A 1 391 ? -33.119 6.732 -7.402 1.00 86.88 391 LYS A O 1
ATOM 3087 N N . LEU A 1 392 ? -32.243 4.987 -8.524 1.00 83.69 392 LEU A N 1
ATOM 3088 C CA . LEU A 1 392 ? -30.916 5.550 -8.765 1.00 83.69 392 LEU A CA 1
ATOM 3089 C C . LEU A 1 392 ? -30.821 6.303 -10.098 1.00 83.69 392 LEU A C 1
ATOM 3091 O O . LEU A 1 392 ? -29.911 7.112 -10.253 1.00 83.69 392 LEU A O 1
ATOM 3095 N N . ASP A 1 393 ? -31.750 6.086 -11.035 1.00 85.50 393 ASP A N 1
ATOM 3096 C CA . ASP A 1 393 ? -31.716 6.684 -12.379 1.00 85.50 393 ASP A CA 1
ATOM 3097 C C . ASP A 1 393 ? -31.487 8.210 -12.394 1.00 85.50 393 ASP A C 1
ATOM 3099 O O . ASP A 1 393 ? -30.642 8.655 -13.175 1.00 85.50 393 ASP A O 1
ATOM 3103 N N . PRO A 1 394 ? -32.121 9.031 -11.526 1.00 83.25 394 PRO A N 1
ATOM 3104 C CA . PRO A 1 394 ? -31.849 10.470 -11.491 1.00 83.25 394 PRO A CA 1
ATOM 3105 C C . PRO A 1 394 ? -30.391 10.795 -11.139 1.00 83.25 394 PRO A C 1
ATOM 3107 O O . PRO A 1 394 ? -29.788 11.685 -11.736 1.00 83.25 394 PRO A O 1
ATOM 3110 N N . PHE A 1 395 ? -29.802 10.040 -10.208 1.00 78.69 395 PHE A N 1
ATOM 3111 C CA . PHE A 1 395 ? -28.415 10.217 -9.779 1.00 78.69 395 PHE A CA 1
ATOM 3112 C C . PHE A 1 395 ? -27.430 9.732 -10.843 1.00 78.69 395 PHE A C 1
ATOM 3114 O O . PHE A 1 395 ? -26.398 10.364 -11.061 1.00 78.69 395 PHE A O 1
ATOM 3121 N N . ILE A 1 396 ? -27.755 8.636 -11.536 1.00 81.00 396 ILE A N 1
ATOM 3122 C CA . ILE A 1 396 ? -26.957 8.105 -12.649 1.00 81.00 396 ILE A CA 1
ATOM 3123 C C . ILE A 1 396 ? -26.961 9.096 -13.818 1.00 81.00 396 ILE A C 1
ATOM 3125 O O . ILE A 1 396 ? -25.908 9.378 -14.386 1.00 81.00 396 ILE A O 1
ATOM 3129 N N . ALA A 1 397 ? -28.123 9.658 -14.158 1.00 80.25 397 ALA A N 1
ATOM 3130 C CA . ALA A 1 397 ? -28.244 10.652 -15.219 1.00 80.25 397 ALA A CA 1
ATOM 3131 C C . ALA A 1 397 ? -27.418 11.910 -14.915 1.00 80.25 397 ALA A C 1
ATOM 3133 O O . ALA A 1 397 ? -26.740 12.425 -15.800 1.00 80.25 397 ALA A O 1
ATOM 3134 N N . GLU A 1 398 ? -27.432 12.379 -13.667 1.00 75.56 398 GLU A N 1
ATOM 3135 C CA . GLU A 1 398 ? -26.624 13.526 -13.251 1.00 75.56 398 GLU A CA 1
ATOM 3136 C C . GLU A 1 398 ? -25.123 13.200 -13.234 1.00 75.56 398 GLU A C 1
ATOM 3138 O O . GLU A 1 398 ? -24.314 13.958 -13.761 1.00 75.56 398 GLU A O 1
ATOM 3143 N N . THR A 1 399 ? -24.753 12.014 -12.747 1.00 73.00 399 THR A N 1
ATOM 3144 C CA . THR A 1 399 ? -23.375 11.491 -12.789 1.00 73.00 399 THR A CA 1
ATOM 3145 C C . THR A 1 399 ? -22.822 11.467 -14.215 1.00 73.00 399 THR A C 1
ATOM 3147 O O . THR A 1 399 ? -21.690 11.884 -14.443 1.00 73.00 399 THR A O 1
ATOM 3150 N N . MET A 1 400 ? -23.624 11.027 -15.190 1.00 74.50 400 MET A N 1
ATOM 3151 C CA . MET A 1 400 ? -23.243 10.984 -16.608 1.00 74.50 400 MET A CA 1
ATOM 3152 C C . MET A 1 400 ? -23.043 12.382 -17.210 1.00 74.50 400 MET A C 1
ATOM 3154 O O . MET A 1 400 ? -22.207 12.540 -18.095 1.00 74.50 400 MET A O 1
ATOM 3158 N N . LYS A 1 401 ? -23.778 13.397 -16.736 1.00 73.19 401 LYS A N 1
ATOM 3159 C CA . LYS A 1 401 ? -23.608 14.792 -17.180 1.00 73.19 401 LYS A CA 1
ATOM 3160 C C . LYS A 1 401 ? -22.376 15.451 -16.569 1.00 73.19 401 LYS A C 1
ATOM 3162 O O . LYS A 1 401 ? -21.659 16.162 -17.261 1.00 73.19 401 LYS A O 1
ATOM 3167 N N . VAL A 1 402 ? -22.157 15.235 -15.272 1.00 68.25 402 VAL A N 1
ATOM 3168 C CA . VAL A 1 402 ? -21.054 15.845 -14.512 1.00 68.25 402 VAL A CA 1
ATOM 3169 C C . VAL A 1 402 ? -19.738 15.081 -14.728 1.00 68.25 402 VAL A C 1
ATOM 3171 O O . VAL A 1 402 ? -18.661 15.615 -14.481 1.00 68.25 402 VAL A O 1
ATOM 3174 N N . GLY A 1 403 ? -19.808 13.835 -15.209 1.00 62.94 403 GLY A N 1
ATOM 3175 C CA . GLY A 1 403 ? -18.650 12.967 -15.431 1.00 62.94 403 GLY A CA 1
ATOM 3176 C C . GLY A 1 403 ? -18.037 12.421 -14.137 1.00 62.94 403 GLY A C 1
ATOM 3177 O O . GLY A 1 403 ? -16.892 11.975 -14.143 1.00 62.94 403 GLY A O 1
ATOM 3178 N N . PHE A 1 404 ? -18.767 12.462 -13.018 1.00 62.41 404 PHE A N 1
ATOM 3179 C CA . PHE A 1 404 ? -18.267 12.064 -11.701 1.00 62.41 404 PHE A CA 1
ATOM 3180 C C . PHE A 1 404 ? -19.326 11.319 -10.888 1.00 62.41 404 PHE A C 1
ATOM 3182 O O . PHE A 1 404 ? -20.474 11.749 -10.827 1.00 62.41 404 PHE A O 1
ATOM 3189 N N . THR A 1 405 ? -18.923 10.225 -10.231 1.00 62.06 405 THR A N 1
ATOM 3190 C CA . THR A 1 405 ? -19.793 9.453 -9.329 1.00 62.06 405 THR A CA 1
ATOM 3191 C C . THR A 1 405 ? -19.758 10.066 -7.925 1.00 62.06 405 THR A C 1
ATOM 3193 O O . THR A 1 405 ? -18.727 9.950 -7.258 1.00 62.06 405 THR A O 1
ATOM 3196 N N . PRO A 1 406 ? -20.843 10.704 -7.449 1.00 62.31 406 PRO A N 1
ATOM 3197 C CA . PRO A 1 406 ? -20.861 11.320 -6.130 1.00 62.31 406 PRO A CA 1
ATOM 3198 C C . PRO A 1 406 ? -20.739 10.266 -5.020 1.00 62.31 406 PRO A C 1
ATOM 3200 O O . PRO A 1 406 ? -21.279 9.164 -5.156 1.00 62.31 406 PRO A O 1
ATOM 3203 N N . PRO A 1 407 ? -20.064 10.584 -3.900 1.00 63.06 407 PRO A N 1
ATOM 3204 C CA . PRO A 1 407 ? -20.060 9.705 -2.742 1.00 63.06 407 PRO A CA 1
ATOM 3205 C C . PRO A 1 407 ? -21.477 9.606 -2.161 1.00 63.06 407 PRO A C 1
ATOM 3207 O O . PRO A 1 407 ? -22.137 10.619 -1.925 1.00 63.06 407 PRO A O 1
ATOM 3210 N N . LEU A 1 408 ? -21.942 8.382 -1.910 1.00 65.62 408 LEU A N 1
ATOM 3211 C CA . LEU A 1 408 ? -23.189 8.145 -1.189 1.00 65.62 408 LEU A CA 1
ATOM 3212 C C . LEU A 1 408 ? -22.905 8.184 0.315 1.00 65.62 408 LEU A C 1
ATOM 3214 O O . LEU A 1 408 ? -22.134 7.369 0.819 1.00 65.62 408 LEU A O 1
ATOM 3218 N N . HIS A 1 409 ? -23.547 9.105 1.028 1.00 67.69 409 HIS A N 1
ATOM 3219 C CA . HIS A 1 409 ? -23.493 9.165 2.485 1.00 67.69 409 HIS A CA 1
ATOM 3220 C C . HIS A 1 409 ? -24.820 8.662 3.058 1.00 67.69 409 HIS A C 1
ATOM 3222 O O . HIS A 1 409 ? -25.883 9.185 2.723 1.00 67.69 409 HIS A O 1
ATOM 3228 N N . ALA A 1 410 ? -24.762 7.637 3.906 1.00 67.38 410 ALA A N 1
ATOM 3229 C CA . ALA A 1 410 ? -25.924 7.071 4.579 1.00 67.38 410 ALA A CA 1
ATOM 3230 C C . ALA A 1 410 ? -25.748 7.216 6.092 1.00 67.38 410 ALA A C 1
ATOM 3232 O O . ALA A 1 410 ? -24.695 6.882 6.628 1.00 67.38 410 ALA A O 1
ATOM 3233 N N . ILE A 1 411 ? -26.787 7.699 6.772 1.00 68.50 411 ILE A N 1
ATOM 3234 C CA . ILE A 1 411 ? -26.800 7.856 8.228 1.00 68.50 411 ILE A CA 1
ATOM 3235 C C . ILE A 1 411 ? -27.894 6.950 8.774 1.00 68.50 411 ILE A C 1
ATOM 3237 O O . ILE A 1 411 ? -29.058 7.076 8.394 1.00 68.50 411 ILE A O 1
ATOM 3241 N N . LEU A 1 412 ? -27.518 6.043 9.672 1.00 68.81 412 LEU A N 1
ATOM 3242 C CA . LEU A 1 412 ? -28.474 5.284 10.465 1.00 68.81 412 LEU A CA 1
ATOM 3243 C C . LEU A 1 412 ? -28.777 6.086 11.733 1.00 68.81 412 LEU A C 1
ATOM 3245 O O . LEU A 1 412 ? -27.886 6.317 12.546 1.00 68.81 412 LEU A O 1
ATOM 3249 N N . GLN A 1 413 ? -30.021 6.529 11.887 1.00 67.44 413 GLN A N 1
ATOM 3250 C CA . GLN A 1 413 ? -30.481 7.262 13.066 1.00 67.44 413 GLN A CA 1
ATOM 3251 C C . GLN A 1 413 ? -31.461 6.389 13.850 1.00 67.44 413 GLN A C 1
ATOM 3253 O O . GLN A 1 413 ? -32.324 5.739 13.258 1.00 67.44 413 GLN A O 1
ATOM 3258 N N . SER A 1 414 ? -31.339 6.366 15.179 1.00 64.31 414 SER A N 1
ATOM 3259 C CA . SER A 1 414 ? -32.397 5.827 16.034 1.00 64.31 414 SER A CA 1
ATOM 3260 C C . SER A 1 414 ? -33.610 6.764 15.996 1.00 64.31 414 SER A C 1
ATOM 3262 O O . SER A 1 414 ? -33.470 7.977 15.831 1.00 64.31 414 SER A O 1
ATOM 3264 N N . SER A 1 415 ? -34.822 6.216 16.122 1.00 60.41 415 SER A N 1
ATOM 3265 C CA . SER A 1 415 ? -36.036 7.035 16.175 1.00 60.41 415 SER A CA 1
ATOM 3266 C C . SER A 1 415 ? -35.985 7.989 17.372 1.00 60.41 415 SER A C 1
ATOM 3268 O O . SER A 1 415 ? -35.679 7.565 18.486 1.00 60.41 415 SER A O 1
ATOM 3270 N N . SER A 1 416 ? -36.373 9.246 17.164 1.00 48.38 416 SER A N 1
ATOM 3271 C CA . SER A 1 416 ? -36.381 10.339 18.149 1.00 48.38 416 SER A CA 1
ATOM 3272 C C . SER A 1 416 ? -37.273 10.129 19.388 1.00 48.38 416 SER A C 1
ATOM 3274 O O . SER A 1 416 ? -37.373 11.021 20.222 1.00 48.38 416 SER A O 1
ATOM 3276 N N . GLN A 1 417 ? -37.908 8.966 19.555 1.00 45.12 417 GLN A N 1
ATOM 3277 C CA . GLN A 1 417 ? -38.784 8.658 20.692 1.00 45.12 417 GLN A CA 1
ATOM 3278 C C . GLN A 1 417 ? -38.062 8.162 21.960 1.00 45.12 417 GLN A C 1
ATOM 3280 O O . GLN A 1 417 ? -38.730 7.905 22.953 1.00 45.12 417 GLN A O 1
ATOM 3285 N N . ALA A 1 418 ? -36.729 8.043 21.969 1.00 39.81 418 ALA A N 1
ATOM 3286 C CA . ALA A 1 418 ? -35.978 7.530 23.127 1.00 39.81 418 ALA A CA 1
ATOM 3287 C C . ALA A 1 418 ? -35.211 8.604 23.928 1.00 39.81 418 ALA A C 1
ATOM 3289 O O . ALA A 1 418 ? -34.362 8.262 24.744 1.00 39.81 418 ALA A O 1
ATOM 3290 N N . ALA A 1 419 ? -35.484 9.891 23.697 1.00 30.58 419 ALA A N 1
ATOM 3291 C CA . ALA A 1 419 ? -34.912 10.993 24.470 1.00 30.58 419 ALA A CA 1
ATOM 3292 C C . ALA A 1 419 ? -36.034 11.862 25.056 1.00 30.58 419 ALA A C 1
ATOM 3294 O O . ALA A 1 419 ? -36.278 12.964 24.577 1.00 30.58 419 ALA A O 1
ATOM 3295 N N . ASN A 1 420 ? -36.747 11.318 26.044 1.00 30.72 420 ASN A N 1
ATOM 3296 C CA . ASN A 1 420 ? -37.488 12.059 27.067 1.00 30.72 420 ASN A CA 1
ATOM 3297 C C . ASN A 1 420 ? -37.549 11.219 28.339 1.00 30.72 420 ASN A C 1
ATOM 3299 O O . ASN A 1 420 ? -37.915 10.026 28.222 1.00 30.72 420 ASN A O 1
#

pLDDT: mean 77.49, std 16.62, range [30.58, 97.44]

Organism: NCBI:txid29845

Secondary structure (DSSP, 8-state):
----S-TT----GGG-TTTTS-THHHHS------TT-----PPPPHHHHHHHHHHHHHHHHHHHHHHHHTT--------S-HHHHHHHHHHHHHH-TTS----BSSSS---B-----HHHHTT-S-SSBSEEE-TTHHHHH-HHHHHHHSGGGB-SSTT-EEEEEEEEETT--HHHHHHHHTTS-HHHHHHHHT-EEHHHHHT--SS-HHHHHHHHHHS-S--SPPEEEEEEEEEPPPPSS-S--SSPPPEE--HHHHHHHHHHHHHHHTGGG-HHHHHHHHTS-S--PPPS--HHHHHHHHHHHHHHEES-HHHHHHHHHHHHHT--S-TTTTTTHHHHHHHHHHTTSS--GGGTS-GGGS--S---TTTTT-SS--S--PPP----HHHHHHHHHHHHHHTS-PPP-------GGG--

Sequence (420 aa):
MFAPKDENMFLHYGTDPVLEFHIGSCYAPIESRLPNSRSSSKKPELHEIVKTVKTEFGAWTKSFRGHSRANLITLRFFVGDAVAFSYALQHMRAIGSSKYSHWYRDRYHLMPLVLDDEHYLDASAPLVFDIIDTSNLIDHLGALNLLTATPPLLRNTLSATLYSEKLVRTQETQVFLLESLLCGEVTTVTSLLGLVPVEVATNTAFSSAGDEALCQDTSGSSSEAGQLFARIAWKRPLNPTDMPVKTLGLIHFDSVGLAHVLQRTFLKMFADEDLSKLLARIKSTRMLSLPTYNRASFVAFLCLVKTRTSTDWNKAMEKLLSLMDQDTSLAFANTYVQELNFWIYMKGLYPVDILKGSPNSLTTHAQAETLQGWPNMPFMVSVTLQMPRSKLDPFIAETMKVGFTPPLHAILQSSSQAAN